Protein AF-0000000084979381 (afdb_homodimer)

Radius of gyration: 28.52 Å; Cα contacts (8 Å, |Δi|>4): 1339; chains: 2; bounding box: 86×74×80 Å

Structure (mmCIF, N/CA/C/O backbone):
data_AF-0000000084979381-model_v1
#
loop_
_entity.id
_entity.type
_entity.pdbx_description
1 polymer 'Ammonium transporter'
#
loop_
_atom_site.group_PDB
_atom_site.id
_atom_site.type_symbol
_atom_site.label_atom_id
_atom_site.label_alt_id
_atom_site.label_comp_id
_atom_site.label_asym_id
_atom_site.label_entity_id
_atom_site.label_seq_id
_atom_site.pdbx_PDB_ins_code
_atom_site.Cartn_x
_atom_site.Cartn_y
_atom_site.Cartn_z
_atom_site.occupancy
_atom_site.B_iso_or_equiv
_atom_site.auth_seq_id
_atom_site.auth_comp_id
_atom_site.auth_asym_id
_atom_site.auth_atom_id
_atom_site.pdbx_PDB_model_num
ATOM 1 N N . MET A 1 1 ? -19.078 -4.852 -9.586 1 94.62 1 MET A N 1
ATOM 2 C CA . MET A 1 1 ? -18.234 -3.711 -9.211 1 94.62 1 MET A CA 1
ATOM 3 C C . MET A 1 1 ? -17 -4.172 -8.445 1 94.62 1 MET A C 1
ATOM 5 O O . MET A 1 1 ? -15.891 -3.723 -8.727 1 94.62 1 MET A O 1
ATOM 9 N N . PHE A 1 2 ? -17.234 -5.176 -7.594 1 97.62 2 PHE A N 1
ATOM 10 C CA . PHE A 1 2 ? -16.156 -5.641 -6.73 1 97.62 2 PHE A CA 1
ATOM 11 C C . PHE A 1 2 ? -15.023 -6.238 -7.551 1 97.62 2 PHE A C 1
ATOM 13 O O . PHE A 1 2 ? -13.859 -5.84 -7.398 1 97.62 2 PHE A O 1
ATOM 20 N N . LEU A 1 3 ? -15.328 -7.059 -8.523 1 98.06 3 LEU A N 1
ATOM 21 C CA . LEU A 1 3 ? -14.305 -7.699 -9.352 1 98.06 3 LEU A CA 1
ATOM 22 C C . LEU A 1 3 ? -13.703 -6.703 -10.336 1 98.06 3 LEU A C 1
ATOM 24 O O . LEU A 1 3 ? -12.523 -6.797 -10.68 1 98.06 3 LEU A O 1
ATOM 28 N N . LEU A 1 4 ? -14.531 -5.773 -10.805 1 97.38 4 LEU A N 1
ATOM 29 C CA . LEU A 1 4 ? -14 -4.734 -11.68 1 97.38 4 LEU A CA 1
ATOM 30 C C . LEU A 1 4 ? -12.891 -3.953 -10.992 1 97.38 4 LEU A C 1
ATOM 32 O O . LEU A 1 4 ? -11.836 -3.705 -11.586 1 97.38 4 LEU A O 1
ATOM 36 N N . ILE A 1 5 ? -13.078 -3.568 -9.711 1 97.81 5 ILE A N 1
ATOM 37 C CA . ILE A 1 5 ? -12.062 -2.873 -8.93 1 97.81 5 ILE A CA 1
ATOM 38 C C . ILE A 1 5 ? -10.82 -3.75 -8.812 1 97.81 5 ILE A C 1
ATOM 40 O O . ILE A 1 5 ? -9.688 -3.262 -8.93 1 97.81 5 ILE A O 1
ATOM 44 N N . GLY A 1 6 ? -11.055 -5.031 -8.617 1 98.38 6 GLY A N 1
ATOM 45 C CA . GLY A 1 6 ? -9.953 -5.969 -8.531 1 98.38 6 GLY A CA 1
ATOM 46 C C . GLY A 1 6 ? -9.117 -6.031 -9.797 1 98.38 6 GLY A C 1
ATOM 47 O O . GLY A 1 6 ? -7.887 -6.023 -9.734 1 98.38 6 GLY A O 1
ATOM 48 N N . ILE A 1 7 ? -9.797 -6.051 -10.922 1 98.5 7 ILE A N 1
ATOM 49 C CA . ILE A 1 7 ? -9.117 -6.105 -12.211 1 98.5 7 ILE A CA 1
ATOM 50 C C . ILE A 1 7 ? -8.219 -4.879 -12.375 1 98.5 7 ILE A C 1
ATOM 52 O O . ILE A 1 7 ? -7.055 -5.004 -12.75 1 98.5 7 ILE A O 1
ATOM 56 N N . PHE A 1 8 ? -8.719 -3.713 -12.031 1 98.12 8 PHE A N 1
ATOM 57 C CA . PHE A 1 8 ? -7.953 -2.48 -12.195 1 98.12 8 PHE A CA 1
ATOM 58 C C . PHE A 1 8 ? -6.77 -2.445 -11.234 1 98.12 8 PHE A C 1
ATOM 60 O O . PHE A 1 8 ? -5.66 -2.078 -11.625 1 98.12 8 PHE A O 1
ATOM 67 N N . MET A 1 9 ? -6.969 -2.816 -9.992 1 98.38 9 MET A N 1
ATOM 68 C CA . MET A 1 9 ? -5.891 -2.803 -9 1 98.38 9 MET A CA 1
ATOM 69 C C . MET A 1 9 ? -4.812 -3.82 -9.359 1 98.38 9 MET A C 1
ATOM 71 O O . MET A 1 9 ? -3.621 -3.543 -9.219 1 98.38 9 MET A O 1
ATOM 75 N N . MET A 1 10 ? -5.191 -4.973 -9.797 1 98.56 10 MET A N 1
ATOM 76 C CA . MET A 1 10 ? -4.223 -6.016 -10.117 1 98.56 10 MET A CA 1
ATOM 77 C C . MET A 1 10 ? -3.447 -5.672 -11.383 1 98.56 10 MET A C 1
ATOM 79 O O . MET A 1 10 ? -2.314 -6.121 -11.57 1 98.56 10 MET A O 1
ATOM 83 N N . TRP A 1 11 ? -4.086 -4.824 -12.25 1 98.25 11 TRP A N 1
ATOM 84 C CA . TRP A 1 11 ? -3.346 -4.336 -13.406 1 98.25 11 TRP A CA 1
ATOM 85 C C . TRP A 1 11 ? -2.111 -3.551 -12.977 1 98.25 11 TRP A C 1
ATOM 87 O O . TRP A 1 11 ? -1.02 -3.756 -13.508 1 98.25 11 TRP A O 1
ATOM 97 N N . LEU A 1 12 ? -2.254 -2.727 -12 1 98.06 12 LEU A N 1
ATOM 98 C CA . LEU A 1 12 ? -1.126 -1.986 -11.445 1 98.06 12 LEU A CA 1
ATOM 99 C C . LEU A 1 12 ? -0.131 -2.93 -10.781 1 98.06 12 LEU A C 1
ATOM 101 O O . LEU A 1 12 ? 1.082 -2.75 -10.906 1 98.06 12 LEU A O 1
ATOM 105 N N . MET A 1 13 ? -0.668 -3.906 -10.117 1 98.44 13 MET A N 1
ATOM 106 C CA . MET A 1 13 ? 0.151 -4.902 -9.438 1 98.44 13 MET A CA 1
ATOM 107 C C . MET A 1 13 ? 1.071 -5.617 -10.422 1 98.44 13 MET A C 1
ATOM 109 O O . MET A 1 13 ? 2.271 -5.75 -10.172 1 98.44 13 MET A O 1
ATOM 113 N N . ILE A 1 14 ? 0.538 -5.996 -11.516 1 98.56 14 ILE A N 1
ATOM 114 C CA . ILE A 1 14 ? 1.279 -6.766 -12.516 1 98.56 14 ILE A CA 1
ATOM 115 C C . ILE A 1 14 ? 2.416 -5.914 -13.078 1 98.56 14 ILE A C 1
ATOM 117 O O . ILE A 1 14 ? 3.572 -6.344 -13.086 1 98.56 14 ILE A O 1
ATOM 121 N N . PHE A 1 15 ? 2.158 -4.727 -13.43 1 98.19 15 PHE A N 1
ATOM 122 C CA . PHE A 1 15 ? 3.186 -3.879 -14.023 1 98.19 15 PHE A CA 1
ATOM 123 C C . PHE A 1 15 ? 4.121 -3.332 -12.945 1 98.19 15 PHE A C 1
ATOM 125 O O . PHE A 1 15 ? 5.25 -2.938 -13.25 1 98.19 15 PHE A O 1
ATOM 132 N N . GLY A 1 16 ? 3.627 -3.316 -11.711 1 98.25 16 GLY A N 1
ATOM 133 C CA . GLY A 1 16 ? 4.512 -2.996 -10.602 1 98.25 16 GLY A CA 1
ATOM 134 C C . GLY A 1 16 ? 5.684 -3.951 -10.477 1 98.25 16 GLY A C 1
ATOM 135 O O . GLY A 1 16 ? 6.773 -3.551 -10.062 1 98.25 16 GLY A O 1
ATOM 136 N N . VAL A 1 17 ? 5.477 -5.203 -10.867 1 98.25 17 VAL A N 1
ATOM 137 C CA . VAL A 1 17 ? 6.555 -6.188 -10.844 1 98.25 17 VAL A CA 1
ATOM 138 C C . VAL A 1 17 ? 7.656 -5.766 -11.812 1 98.25 17 VAL A C 1
ATOM 140 O O . VAL A 1 17 ? 8.844 -5.969 -11.539 1 98.25 17 VAL A O 1
ATOM 143 N N . GLY A 1 18 ? 7.273 -5.168 -12.938 1 98 18 GLY A N 1
ATOM 144 C CA . GLY A 1 18 ? 8.258 -4.637 -13.867 1 98 18 GLY A CA 1
ATOM 145 C C . GLY A 1 18 ? 9.156 -3.584 -13.242 1 98 18 GLY A C 1
ATOM 146 O O . GLY A 1 18 ? 10.375 -3.596 -13.445 1 98 18 GLY A O 1
ATOM 147 N N . CYS A 1 19 ? 8.562 -2.664 -12.43 1 97.31 19 CYS A N 1
ATOM 148 C CA . CYS A 1 19 ? 9.328 -1.641 -11.727 1 97.31 19 CYS A CA 1
ATOM 149 C C . CYS A 1 19 ? 10.32 -2.271 -10.758 1 97.31 19 CYS A C 1
ATOM 151 O O . CYS A 1 19 ? 11.469 -1.83 -10.672 1 97.31 19 CYS A O 1
ATOM 153 N N . LEU A 1 20 ? 9.852 -3.291 -10.109 1 96.31 20 LEU A N 1
ATOM 154 C CA . LEU A 1 20 ? 10.719 -4.016 -9.18 1 96.31 20 LEU A CA 1
ATOM 155 C C . LEU A 1 20 ? 11.898 -4.641 -9.914 1 96.31 20 LEU A C 1
ATOM 157 O O . LEU A 1 20 ? 13.039 -4.52 -9.469 1 96.31 20 LEU A O 1
ATOM 161 N N . TYR A 1 21 ? 11.68 -5.242 -11.062 1 96.5 21 TYR A N 1
ATOM 162 C CA . TYR A 1 21 ? 12.711 -5.969 -11.797 1 96.5 21 TYR A CA 1
ATOM 163 C C . TYR A 1 21 ? 13.766 -5.016 -12.336 1 96.5 21 TYR A C 1
ATOM 165 O O . TYR A 1 21 ? 14.961 -5.207 -12.102 1 96.5 21 TYR A O 1
ATOM 173 N N . TYR A 1 22 ? 13.359 -3.898 -13.023 1 95.12 22 TYR A N 1
ATOM 174 C CA . TYR A 1 22 ? 14.383 -3.041 -13.602 1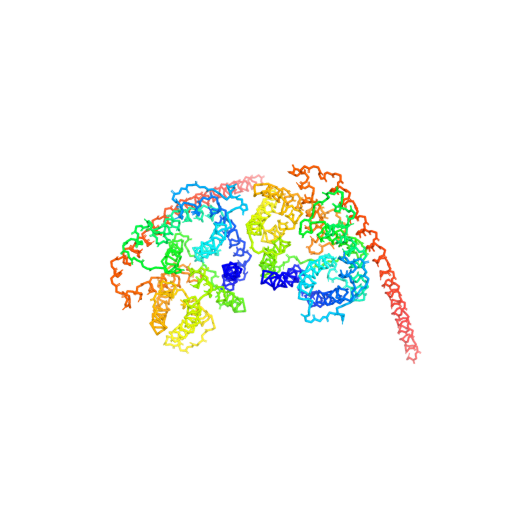 95.12 22 TYR A CA 1
ATOM 175 C C . TYR A 1 22 ? 15.016 -2.15 -12.539 1 95.12 22 TYR A C 1
ATOM 177 O O . TYR A 1 22 ? 16.078 -1.553 -12.773 1 95.12 22 TYR A O 1
ATOM 185 N N . GLY A 1 23 ? 14.406 -2.074 -11.352 1 94.25 23 GLY A N 1
ATOM 186 C CA . GLY A 1 23 ? 15.039 -1.395 -10.234 1 94.25 23 GLY A CA 1
ATOM 187 C C . GLY A 1 23 ? 16.156 -2.201 -9.609 1 94.25 23 GLY A C 1
ATOM 188 O O . GLY A 1 23 ? 17.094 -1.636 -9.031 1 94.25 23 GLY A O 1
ATOM 189 N N . ILE A 1 24 ? 16.078 -3.523 -9.742 1 92.69 24 ILE A N 1
ATOM 190 C CA . ILE A 1 24 ? 17.016 -4.422 -9.07 1 92.69 24 ILE A CA 1
ATOM 191 C C . ILE A 1 24 ? 18.219 -4.676 -9.977 1 92.69 24 ILE A C 1
ATOM 193 O O . ILE A 1 24 ? 19.344 -4.789 -9.5 1 92.69 24 ILE A O 1
ATOM 197 N N . VAL A 1 25 ? 18 -4.723 -11.258 1 91.75 25 VAL A N 1
ATOM 198 C CA . VAL A 1 25 ? 19.047 -5.09 -12.203 1 91.75 25 VAL A CA 1
ATOM 199 C C . VAL A 1 25 ? 19.828 -3.844 -12.633 1 91.75 25 VAL A C 1
ATOM 201 O O . VAL A 1 25 ? 19.375 -2.719 -12.398 1 91.75 25 VAL A O 1
ATOM 204 N N . ASN A 1 26 ? 21 -4.078 -13.266 1 92.88 26 ASN A N 1
ATOM 205 C CA . ASN A 1 26 ? 21.828 -2.98 -13.75 1 92.88 26 ASN A CA 1
ATOM 206 C C . ASN A 1 26 ? 21.047 -2.074 -14.703 1 92.88 26 ASN A C 1
ATOM 208 O O . ASN A 1 26 ? 20.266 -2.555 -15.516 1 92.88 26 ASN A O 1
ATOM 212 N N . LYS A 1 27 ? 21.328 -0.846 -14.578 1 92.94 27 LYS A N 1
ATOM 213 C CA . LYS A 1 27 ? 20.625 0.172 -15.336 1 92.94 27 LYS A CA 1
ATOM 214 C C . LYS A 1 27 ? 20.734 -0.091 -16.844 1 92.94 27 LYS A C 1
ATOM 216 O O . LYS A 1 27 ? 19.797 0.2 -17.594 1 92.94 27 LYS A O 1
ATOM 221 N N . GLU A 1 28 ? 21.812 -0.723 -17.297 1 93.06 28 GLU A N 1
ATOM 222 C CA . GLU A 1 28 ? 22.047 -0.986 -18.719 1 93.06 28 GLU A CA 1
ATOM 223 C C . GLU A 1 28 ? 21.016 -1.968 -19.266 1 93.06 28 GLU A C 1
ATOM 225 O O . GLU A 1 28 ? 20.75 -1.981 -20.469 1 93.06 28 GLU A O 1
ATOM 230 N N . LYS A 1 29 ? 20.375 -2.689 -18.391 1 94.69 29 LYS A N 1
ATOM 231 C CA . LYS A 1 29 ? 19.438 -3.723 -18.828 1 94.69 29 LYS A CA 1
ATOM 232 C C . LYS A 1 29 ? 18 -3.23 -18.734 1 94.69 29 LYS A C 1
ATOM 234 O O . LYS A 1 29 ? 17.062 -3.955 -19.094 1 94.69 29 LYS A O 1
ATOM 239 N N . GLU A 1 30 ? 17.797 -2.053 -18.312 1 95.5 30 GLU A N 1
ATOM 240 C CA . GLU A 1 30 ? 16.469 -1.505 -18.047 1 95.5 30 GLU A CA 1
ATOM 241 C C . GLU A 1 30 ? 15.578 -1.614 -19.281 1 95.5 30 GLU A C 1
ATOM 243 O O . GLU A 1 30 ? 14.445 -2.092 -19.188 1 95.5 30 GLU A O 1
ATOM 248 N N . GLU A 1 31 ? 16.094 -1.198 -20.422 1 96.19 31 GLU A N 1
ATOM 249 C CA . GLU A 1 31 ? 15.312 -1.223 -21.641 1 96.19 31 GLU A CA 1
ATOM 250 C C . GLU A 1 31 ? 14.922 -2.648 -22.016 1 96.19 31 GLU A C 1
ATOM 252 O O . GLU A 1 31 ? 13.766 -2.904 -22.375 1 96.19 31 GLU A O 1
ATOM 257 N N . HIS A 1 32 ? 15.859 -3.525 -21.922 1 95.75 32 HIS A N 1
ATOM 258 C CA . HIS A 1 32 ? 15.602 -4.93 -22.234 1 95.75 32 HIS A CA 1
ATOM 259 C C . HIS A 1 32 ? 14.531 -5.508 -21.312 1 95.75 32 HIS A C 1
ATOM 261 O O . HIS A 1 32 ? 13.617 -6.199 -21.781 1 95.75 32 HIS A O 1
ATOM 267 N N . ILE A 1 33 ? 14.602 -5.277 -20.094 1 96.56 33 ILE A N 1
ATOM 268 C CA . ILE A 1 33 ? 13.68 -5.82 -19.109 1 96.56 33 ILE A CA 1
ATOM 269 C C . ILE A 1 33 ? 12.266 -5.32 -19.391 1 96.56 33 ILE A C 1
ATOM 271 O O . ILE A 1 33 ? 11.312 -6.109 -19.406 1 96.56 33 ILE A O 1
ATOM 275 N N . ILE A 1 34 ? 12.125 -4.012 -19.641 1 97.81 34 ILE A N 1
ATOM 276 C CA . ILE A 1 34 ? 10.812 -3.43 -19.891 1 97.81 34 ILE A CA 1
ATOM 277 C C . ILE A 1 34 ? 10.203 -4.051 -21.141 1 97.81 34 ILE A C 1
ATOM 279 O O . ILE A 1 34 ? 9.016 -4.402 -21.156 1 97.81 34 ILE A O 1
ATOM 283 N N . LYS A 1 35 ? 11 -4.234 -22.141 1 97.75 35 LYS A N 1
ATOM 284 C CA . LYS A 1 35 ? 10.555 -4.805 -23.406 1 97.75 35 LYS A CA 1
ATOM 285 C C . LYS A 1 35 ? 10.094 -6.25 -23.234 1 97.75 35 LYS A C 1
ATOM 287 O O . LYS A 1 35 ? 8.969 -6.598 -23.594 1 97.75 35 LYS A O 1
ATOM 292 N N . ILE A 1 36 ? 10.922 -7.07 -22.672 1 97.56 36 ILE A N 1
ATOM 293 C CA . ILE A 1 36 ? 10.648 -8.492 -22.5 1 97.56 36 ILE A CA 1
ATOM 294 C C . ILE A 1 36 ? 9.469 -8.688 -21.547 1 97.56 36 ILE A C 1
ATOM 296 O O . ILE A 1 36 ? 8.602 -9.531 -21.797 1 97.56 36 ILE A O 1
ATOM 300 N N . PHE A 1 37 ? 9.438 -7.93 -20.469 1 98.19 37 PHE A N 1
ATOM 301 C CA . PHE A 1 37 ? 8.352 -7.973 -19.5 1 98.19 37 PHE A CA 1
ATOM 302 C C . PHE A 1 37 ? 7.016 -7.695 -20.188 1 98.19 37 PHE A C 1
ATOM 304 O O . PHE A 1 37 ? 6.066 -8.469 -20.031 1 98.19 37 PHE A O 1
ATOM 311 N N . THR A 1 38 ? 6.953 -6.656 -20.969 1 98.31 38 THR A N 1
ATOM 312 C CA . THR A 1 38 ? 5.715 -6.207 -21.594 1 98.31 38 THR A CA 1
ATOM 313 C C . THR A 1 38 ? 5.273 -7.184 -22.688 1 98.31 38 THR A C 1
ATOM 315 O O . THR A 1 38 ? 4.09 -7.508 -22.797 1 98.31 38 THR A O 1
ATOM 318 N N . LEU A 1 39 ? 6.195 -7.664 -23.391 1 97.69 39 LEU A N 1
ATOM 319 C CA . LEU A 1 39 ? 5.875 -8.625 -24.438 1 97.69 39 LEU A CA 1
ATOM 320 C C . LEU A 1 39 ? 5.371 -9.938 -23.844 1 97.69 39 LEU A C 1
ATOM 322 O O . LEU A 1 39 ? 4.48 -10.578 -24.406 1 97.69 39 LEU A O 1
ATOM 326 N N . SER A 1 40 ? 5.957 -10.328 -22.766 1 98.5 40 SER A N 1
ATOM 327 C CA . SER A 1 40 ? 5.488 -11.539 -22.094 1 98.5 40 SER A CA 1
ATOM 328 C C . SER A 1 40 ? 4.031 -11.398 -21.656 1 98.5 40 SER A C 1
ATOM 330 O O . SER A 1 40 ? 3.262 -12.352 -21.75 1 98.5 40 SER A O 1
ATOM 332 N N . ILE A 1 41 ? 3.656 -10.227 -21.188 1 98.62 41 ILE A N 1
ATOM 333 C CA . ILE A 1 41 ? 2.287 -9.953 -20.766 1 98.62 41 ILE A CA 1
ATOM 334 C C . ILE A 1 41 ? 1.347 -10.055 -21.969 1 98.62 41 ILE A C 1
ATOM 336 O O . ILE A 1 41 ? 0.28 -10.672 -21.875 1 98.62 41 ILE A O 1
ATOM 340 N N . LEU A 1 42 ? 1.756 -9.484 -23.094 1 98.5 42 LEU A N 1
ATOM 341 C CA . LEU A 1 42 ? 0.923 -9.516 -24.281 1 98.5 42 LEU A CA 1
ATOM 342 C C . LEU A 1 42 ? 0.735 -10.945 -24.781 1 98.5 42 LEU A C 1
ATOM 344 O O . LEU A 1 42 ? -0.384 -11.359 -25.094 1 98.5 42 LEU A O 1
ATOM 348 N N . ILE A 1 43 ? 1.778 -11.703 -24.797 1 98.56 43 ILE A N 1
ATOM 349 C CA . ILE A 1 43 ? 1.746 -13.078 -25.297 1 98.56 43 ILE A CA 1
ATOM 350 C C . ILE A 1 43 ? 0.9 -13.945 -24.359 1 98.56 43 ILE A C 1
ATOM 352 O O . ILE A 1 43 ? 0.07 -14.734 -24.812 1 98.56 43 ILE A O 1
ATOM 356 N N . ALA A 1 44 ? 1.137 -13.812 -23.109 1 98.81 44 ALA A N 1
ATOM 357 C CA . ALA A 1 44 ? 0.363 -14.578 -22.141 1 98.81 44 ALA A CA 1
ATOM 358 C C . ALA A 1 44 ? -1.123 -14.242 -22.234 1 98.81 44 ALA A C 1
ATOM 360 O O . ALA A 1 44 ? -1.975 -15.117 -22.078 1 98.81 44 ALA A O 1
ATOM 361 N N . THR A 1 45 ? -1.431 -12.961 -22.422 1 98.81 45 THR A N 1
ATOM 362 C CA . THR A 1 45 ? -2.814 -12.523 -22.547 1 98.81 45 THR A CA 1
ATOM 363 C C . THR A 1 45 ? -3.486 -13.188 -23.75 1 98.81 45 THR A C 1
ATOM 365 O O . THR A 1 45 ? -4.617 -13.664 -23.641 1 98.81 45 THR A O 1
ATOM 368 N N . LEU A 1 46 ? -2.801 -13.219 -24.844 1 98.62 46 LEU A N 1
ATOM 369 C CA . LEU A 1 46 ? -3.334 -13.867 -26.031 1 98.62 46 LEU A CA 1
ATOM 370 C C . LEU A 1 46 ? -3.566 -15.352 -25.797 1 98.62 46 LEU A C 1
ATOM 372 O O . LEU A 1 46 ? -4.613 -15.891 -26.156 1 98.62 46 LEU A O 1
ATOM 376 N N . THR A 1 47 ? -2.596 -15.969 -25.188 1 98.69 47 THR A N 1
ATOM 377 C CA . THR A 1 47 ? -2.709 -17.391 -24.891 1 98.69 47 THR A CA 1
ATOM 378 C C . THR A 1 47 ? -3.93 -17.672 -24.016 1 98.69 47 THR A C 1
ATOM 380 O O . THR A 1 47 ? -4.664 -18.625 -24.25 1 98.69 47 THR A O 1
ATOM 383 N N . TRP A 1 48 ? -4.145 -16.812 -23.047 1 98.75 48 TRP A N 1
ATOM 384 C CA . TRP A 1 48 ? -5.246 -16.953 -22.094 1 98.75 48 TRP A CA 1
ATOM 385 C C . TRP A 1 48 ? -6.59 -16.75 -22.781 1 98.75 48 TRP A C 1
ATOM 387 O O . TRP A 1 48 ? -7.5 -17.578 -22.625 1 98.75 48 TRP A O 1
ATOM 397 N N . LEU A 1 49 ? -6.723 -15.758 -23.641 1 98.62 49 LEU A N 1
ATOM 398 C CA . LEU A 1 49 ? -7.984 -15.352 -24.234 1 98.62 49 LE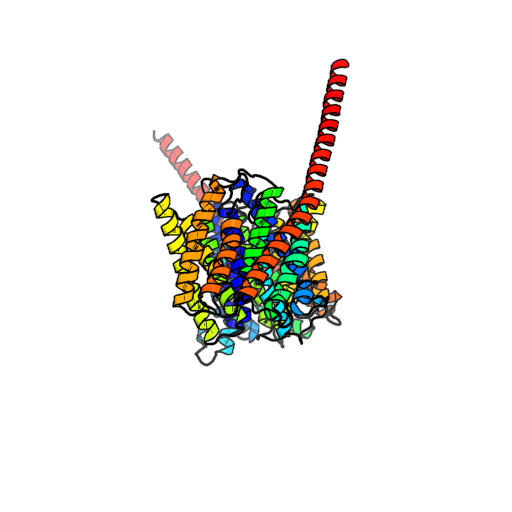U A CA 1
ATOM 399 C C . LEU A 1 49 ? -8.383 -16.297 -25.359 1 98.62 49 LEU A C 1
ATOM 401 O O . LEU A 1 49 ? -9.57 -16.484 -25.625 1 98.62 49 LEU A O 1
ATOM 405 N N . PHE A 1 50 ? -7.395 -16.953 -25.969 1 98.38 50 PHE A N 1
ATOM 406 C CA . PHE A 1 50 ? -7.711 -17.734 -27.156 1 98.38 50 PHE A CA 1
ATOM 407 C C . PHE A 1 50 ? -7.621 -19.219 -26.859 1 98.38 50 PHE A C 1
ATOM 409 O O . PHE A 1 50 ? -7.449 -20.031 -27.766 1 98.38 50 PHE A O 1
ATOM 416 N N . GLY A 1 51 ? -7.793 -19.656 -25.641 1 98.25 51 GLY A N 1
ATOM 417 C CA . GLY A 1 51 ? -7.852 -21.094 -25.406 1 98.25 51 GLY A CA 1
ATOM 418 C C . GLY A 1 51 ? -7.688 -21.469 -23.953 1 98.25 51 GLY A C 1
ATOM 419 O O . GLY A 1 51 ? -8.531 -22.172 -23.391 1 98.25 51 GLY A O 1
ATOM 420 N N . ALA A 1 52 ? -6.695 -20.969 -23.266 1 98.56 52 ALA A N 1
ATOM 421 C CA . ALA A 1 52 ? -6.254 -21.469 -21.969 1 98.56 52 ALA A CA 1
ATOM 422 C C . ALA A 1 52 ? -7.352 -21.312 -20.922 1 98.56 52 ALA A C 1
ATOM 424 O O . ALA A 1 52 ? -7.594 -22.219 -20.125 1 98.56 52 ALA A O 1
ATOM 425 N N . TYR A 1 53 ? -8.008 -20.172 -20.922 1 98.56 53 TYR A N 1
ATOM 426 C CA . TYR A 1 53 ? -9.062 -19.969 -19.938 1 98.56 53 TYR A CA 1
ATOM 427 C C . TYR A 1 53 ? -10.133 -21.047 -20.047 1 98.56 53 TYR A C 1
ATOM 429 O O . TYR A 1 53 ? -10.555 -21.609 -19.031 1 98.56 53 TYR A O 1
ATOM 437 N N . PHE A 1 54 ? -10.586 -21.266 -21.234 1 98.25 54 PHE A N 1
ATOM 438 C CA . PHE A 1 54 ? -11.711 -22.172 -21.469 1 98.25 54 PHE A CA 1
ATOM 439 C C . PHE A 1 54 ? -11.32 -23.609 -21.141 1 98.25 54 PHE A C 1
ATOM 441 O O . PHE A 1 54 ? -12.117 -24.359 -20.578 1 98.25 54 PHE A O 1
ATOM 448 N N . ILE A 1 55 ? -10.141 -23.922 -21.438 1 98.06 55 ILE A N 1
ATOM 449 C CA . ILE A 1 55 ? -9.656 -25.25 -21.094 1 98.06 55 ILE A CA 1
ATOM 450 C C . ILE A 1 55 ? -9.555 -25.375 -19.578 1 98.06 55 ILE A C 1
ATOM 452 O O . ILE A 1 55 ? -9.945 -26.391 -19 1 98.06 55 ILE A O 1
ATOM 456 N N . ALA A 1 56 ? -9.086 -24.391 -18.906 1 98.12 56 ALA A N 1
ATOM 457 C CA . ALA A 1 56 ? -8.852 -24.406 -17.469 1 98.12 56 ALA A CA 1
ATOM 458 C C . ALA A 1 56 ? -10.164 -24.5 -16.703 1 98.12 56 ALA A C 1
ATOM 460 O O . ALA A 1 56 ? -10.289 -25.297 -15.773 1 98.12 56 ALA A O 1
ATOM 461 N N . PHE A 1 57 ? -11.156 -23.734 -17.094 1 97.62 57 PHE A N 1
ATOM 462 C CA . PHE A 1 57 ? -12.336 -23.594 -16.234 1 97.62 57 PHE A CA 1
ATOM 463 C C . PHE A 1 57 ? -13.516 -24.359 -16.812 1 97.62 57 PHE A C 1
ATOM 465 O O . PHE A 1 57 ? -14.445 -24.719 -16.094 1 97.62 57 PHE A O 1
ATOM 472 N N . GLU A 1 58 ? -13.469 -24.672 -18.172 1 96.38 58 GLU A N 1
ATOM 473 C CA . GLU A 1 58 ? -14.625 -25.312 -18.797 1 96.38 58 GLU A CA 1
ATOM 474 C C . GLU A 1 58 ? -14.273 -26.688 -19.328 1 96.38 58 GLU A C 1
ATOM 476 O O . GLU A 1 58 ? -15.156 -27.453 -19.75 1 96.38 58 GLU A O 1
ATOM 481 N N . GLY A 1 59 ? -13 -27.016 -19.422 1 95.25 59 GLY A N 1
ATOM 482 C CA . GLY A 1 59 ? -12.562 -28.344 -19.859 1 95.25 59 GLY A CA 1
ATOM 483 C C . GLY A 1 59 ? -12.695 -28.562 -21.344 1 95.25 59 GLY A C 1
ATOM 484 O O . GLY A 1 59 ? -12.641 -29.703 -21.828 1 95.25 59 GLY A O 1
ATOM 485 N N . LYS A 1 60 ? -12.953 -27.516 -22.047 1 95.44 60 LYS A N 1
ATOM 486 C CA . LYS A 1 60 ? -13.078 -27.578 -23.5 1 95.44 60 LYS A CA 1
ATOM 487 C C . LYS A 1 60 ? -12.398 -26.375 -24.172 1 95.44 60 LYS A C 1
ATOM 489 O O . LYS A 1 60 ? -12.242 -25.328 -23.547 1 95.44 60 LYS A O 1
ATOM 494 N N . PHE A 1 61 ? -12.055 -26.688 -25.391 1 96.38 61 PHE A N 1
ATOM 495 C CA . PHE A 1 61 ? -11.398 -25.609 -26.125 1 96.38 61 PHE A CA 1
ATOM 496 C C . PHE A 1 61 ? -12.43 -24.594 -26.625 1 96.38 61 PHE A C 1
ATOM 498 O O . PHE A 1 61 ? -13.492 -24.984 -27.109 1 96.38 61 PHE A O 1
ATOM 505 N N . ASP A 1 62 ? -12.203 -23.344 -26.453 1 96.88 62 ASP A N 1
ATOM 506 C CA . ASP A 1 62 ? -12.969 -22.188 -26.938 1 96.88 62 ASP A CA 1
ATOM 507 C C . ASP A 1 62 ? -12.117 -20.922 -26.953 1 96.88 62 ASP A C 1
ATOM 509 O O . ASP A 1 62 ? -10.945 -20.953 -26.562 1 96.88 62 ASP A O 1
ATOM 513 N N . THR A 1 63 ? -12.648 -19.844 -27.578 1 97.31 63 THR A N 1
ATOM 514 C CA . THR A 1 63 ? -11.953 -18.562 -27.609 1 97.31 63 THR A CA 1
ATOM 515 C C . THR A 1 63 ? -12.906 -17.422 -27.25 1 97.31 63 THR A C 1
ATOM 517 O O . THR A 1 63 ? -14.125 -17.625 -27.172 1 97.31 63 THR A O 1
ATOM 520 N N . ILE A 1 64 ? -12.414 -16.219 -27.047 1 97.06 64 ILE A N 1
ATOM 521 C CA . ILE A 1 64 ? -13.219 -15.055 -26.672 1 97.06 64 ILE A CA 1
ATOM 522 C C . ILE A 1 64 ? -14.078 -14.617 -27.859 1 97.06 64 ILE A C 1
ATOM 524 O O . ILE A 1 64 ? -15.031 -13.852 -27.688 1 97.06 64 ILE A O 1
ATOM 528 N N . LEU A 1 65 ? -13.734 -15.047 -29.016 1 96.75 65 LEU A N 1
ATOM 529 C CA . LEU A 1 65 ? -14.469 -14.656 -30.219 1 96.75 65 LEU A CA 1
ATOM 530 C C . LEU A 1 65 ? -15.906 -15.164 -30.156 1 96.75 65 LEU A C 1
ATOM 532 O O . LEU A 1 65 ? -16.781 -14.672 -30.891 1 96.75 65 LEU A O 1
ATOM 536 N N . SER A 1 66 ? -16.172 -16.125 -29.344 1 96.5 66 SER A N 1
ATOM 537 C CA . SER A 1 66 ? -17.5 -16.688 -29.203 1 96.5 66 SER A CA 1
ATOM 538 C C . SER A 1 66 ? -18.359 -15.859 -28.234 1 96.5 66 SER A C 1
ATOM 540 O O . SER A 1 66 ? -19.547 -16.109 -28.094 1 96.5 66 SER A O 1
ATOM 542 N N . LEU A 1 67 ? -17.859 -14.914 -27.531 1 97.31 67 LEU A N 1
ATOM 543 C CA . LEU A 1 67 ? -18.531 -14.164 -26.484 1 97.31 67 LEU A CA 1
ATOM 544 C C . LEU A 1 67 ? -19.266 -12.953 -27.062 1 97.31 67 LEU A C 1
ATOM 546 O O . LEU A 1 67 ? -18.875 -12.43 -28.109 1 97.31 67 LEU A O 1
ATOM 550 N N . ASN A 1 68 ? -20.328 -12.555 -26.438 1 96.5 68 ASN A N 1
ATOM 551 C CA . ASN A 1 68 ? -21.078 -11.352 -26.75 1 96.5 68 ASN A CA 1
ATOM 552 C C . ASN A 1 68 ? -21.594 -10.664 -25.484 1 96.5 68 ASN A C 1
ATOM 554 O O . ASN A 1 68 ? -21.094 -10.93 -24.391 1 96.5 68 ASN A O 1
ATOM 558 N N . ASP A 1 69 ? -22.469 -9.648 -25.594 1 95.31 69 ASP A N 1
ATOM 559 C CA . ASP A 1 69 ? -22.875 -8.812 -24.469 1 95.31 69 ASP A CA 1
ATOM 560 C C . ASP A 1 69 ? -23.734 -9.594 -23.484 1 95.31 69 ASP A C 1
ATOM 562 O O . ASP A 1 69 ? -23.953 -9.141 -22.359 1 95.31 69 ASP A O 1
ATOM 566 N N . ASN A 1 70 ? -24.125 -10.867 -23.797 1 95 70 ASN A N 1
ATOM 567 C CA . ASN A 1 70 ? -24.938 -11.695 -22.906 1 95 70 ASN A CA 1
ATOM 568 C C . ASN A 1 70 ? -24.062 -12.508 -21.953 1 95 70 ASN A C 1
ATOM 570 O O . ASN A 1 70 ? -24.562 -13.172 -21.047 1 95 70 ASN A O 1
ATOM 574 N N . ASN A 1 71 ? -22.75 -12.406 -22.109 1 97 71 ASN A N 1
ATOM 575 C CA . ASN A 1 71 ? -21.812 -13.195 -21.328 1 97 71 ASN A CA 1
ATOM 576 C C . ASN A 1 71 ? -21.125 -12.352 -20.266 1 97 71 ASN A C 1
ATOM 578 O O . ASN A 1 71 ? -19.906 -12.445 -20.078 1 97 71 ASN A O 1
ATOM 582 N N . PHE A 1 72 ? -21.828 -11.492 -19.516 1 96.38 72 PHE A N 1
ATOM 583 C CA . PHE A 1 72 ? -21.266 -10.539 -18.562 1 96.38 72 PHE A CA 1
ATOM 584 C C . PHE A 1 72 ? -20.422 -11.258 -17.531 1 96.38 72 PHE A C 1
ATOM 586 O O . PHE A 1 72 ? -19.234 -10.945 -17.375 1 96.38 72 PHE A O 1
ATOM 593 N N . ASP A 1 73 ? -21 -12.281 -16.875 1 96.88 73 ASP A N 1
ATOM 594 C CA . ASP A 1 73 ? -20.312 -12.961 -15.773 1 96.88 73 ASP A CA 1
ATOM 595 C C . ASP A 1 73 ? -19.047 -13.664 -16.281 1 96.88 73 ASP A C 1
ATOM 597 O O . ASP A 1 73 ? -18 -13.609 -15.625 1 96.88 73 ASP A O 1
ATOM 601 N N . LYS A 1 74 ? -19.188 -14.305 -17.375 1 96.88 74 LYS A N 1
ATOM 602 C CA . LYS A 1 74 ? -18.047 -15.023 -17.938 1 96.88 74 LYS A CA 1
ATOM 603 C C . LYS A 1 74 ? -16.938 -14.062 -18.328 1 96.88 74 LYS A C 1
ATOM 605 O O . LYS A 1 74 ? -15.758 -14.328 -18.078 1 96.88 74 LYS A O 1
ATOM 610 N N . ILE A 1 75 ? -17.281 -12.922 -18.969 1 98.31 75 ILE A N 1
ATOM 611 C CA . ILE A 1 75 ? -16.297 -11.938 -19.422 1 98.31 75 ILE A CA 1
ATOM 612 C C . ILE A 1 75 ? -15.555 -11.367 -18.219 1 98.31 75 ILE A C 1
ATOM 614 O O . ILE A 1 75 ? -14.328 -11.266 -18.234 1 98.31 75 ILE A O 1
ATOM 618 N N . ILE A 1 76 ? -16.281 -11.008 -17.125 1 98.31 76 ILE A N 1
ATOM 619 C CA . ILE A 1 76 ? -15.656 -10.469 -15.922 1 98.31 76 ILE A CA 1
ATOM 620 C C . ILE A 1 76 ? -14.719 -11.508 -15.312 1 98.31 76 ILE A C 1
ATOM 622 O O . ILE A 1 76 ? -13.609 -11.188 -14.898 1 98.31 76 ILE A O 1
ATOM 626 N N . ASN A 1 77 ? -15.148 -12.75 -15.336 1 97.88 77 ASN A N 1
ATOM 627 C CA . ASN A 1 77 ? -14.32 -13.812 -14.766 1 97.88 77 ASN A CA 1
ATOM 628 C C . ASN A 1 77 ? -13.07 -14.047 -15.602 1 97.88 77 ASN A C 1
ATOM 630 O O . ASN A 1 77 ? -11.992 -14.297 -15.055 1 97.88 77 ASN A O 1
ATOM 634 N N . ILE A 1 78 ? -13.195 -14 -16.906 1 98.56 78 ILE A N 1
ATOM 635 C CA . ILE A 1 78 ? -12.062 -14.172 -17.797 1 98.56 78 ILE A CA 1
ATOM 636 C C . ILE A 1 78 ? -11 -13.117 -17.5 1 98.56 78 ILE A C 1
ATOM 638 O O . ILE A 1 78 ? -9.812 -13.43 -17.359 1 98.56 78 ILE A O 1
ATOM 642 N N . LEU A 1 79 ? -11.43 -11.852 -17.375 1 98.75 79 LEU A N 1
ATOM 643 C CA . LEU A 1 79 ? -10.516 -10.734 -17.141 1 98.75 79 LEU A CA 1
ATOM 644 C C . LEU A 1 79 ? -9.914 -10.812 -15.742 1 98.75 79 LEU A C 1
ATOM 646 O O . LEU A 1 79 ? -8.727 -10.539 -15.562 1 98.75 79 LEU A O 1
ATOM 650 N N . PHE A 1 80 ? -10.766 -11.18 -14.812 1 98.62 80 PHE A N 1
ATOM 651 C CA . PHE A 1 80 ? -10.305 -11.297 -13.438 1 98.62 80 PHE A CA 1
ATOM 652 C C . PHE A 1 80 ? -9.25 -12.398 -13.305 1 98.62 80 PHE A C 1
ATOM 654 O O . PHE A 1 80 ? -8.188 -12.18 -12.734 1 98.62 80 PHE A O 1
ATOM 661 N N . GLN A 1 81 ? -9.484 -13.539 -13.828 1 98.75 81 GLN A N 1
ATOM 662 C CA . GLN A 1 81 ? -8.594 -14.688 -13.742 1 98.75 81 GLN A CA 1
ATOM 663 C C . GLN A 1 81 ? -7.34 -14.477 -14.594 1 98.75 81 GLN A C 1
ATOM 665 O O . GLN A 1 81 ? -6.281 -15.031 -14.297 1 98.75 81 GLN A O 1
ATOM 670 N N . LEU A 1 82 ? -7.457 -13.664 -15.609 1 98.81 82 LEU A N 1
ATOM 671 C CA . LEU A 1 82 ? -6.297 -13.289 -16.406 1 98.81 82 LEU A CA 1
ATOM 672 C C . LEU A 1 82 ? -5.219 -12.648 -15.539 1 98.81 82 LEU A C 1
ATOM 674 O O . LEU A 1 82 ? -4.027 -12.875 -15.758 1 98.81 82 LEU A O 1
ATOM 678 N N . CYS A 1 83 ? -5.645 -11.852 -14.617 1 98.81 83 CYS A N 1
ATOM 679 C CA . CYS A 1 83 ? -4.695 -11.164 -13.75 1 98.81 83 CYS A CA 1
ATOM 680 C C . CYS A 1 83 ? -3.828 -12.164 -12.992 1 98.81 83 CYS A C 1
ATOM 682 O O . CYS A 1 83 ? -2.629 -11.945 -12.82 1 98.81 83 CYS A O 1
ATOM 684 N N . PHE A 1 84 ? -4.395 -13.289 -12.57 1 98.81 84 PHE A N 1
ATOM 685 C CA . PHE A 1 84 ? -3.625 -14.32 -11.883 1 98.81 84 PHE A CA 1
ATOM 686 C C . PHE A 1 84 ? -2.633 -14.984 -12.828 1 98.81 84 PHE A C 1
ATOM 688 O O . PHE A 1 84 ? -1.477 -15.203 -12.469 1 98.81 84 PHE A O 1
ATOM 695 N N . CYS A 1 85 ? -3.123 -15.234 -13.961 1 98.81 85 CYS A N 1
ATOM 696 C CA . CYS A 1 85 ? -2.273 -15.852 -14.977 1 98.81 85 CYS A CA 1
ATOM 697 C C . CYS A 1 85 ? -1.074 -14.961 -15.289 1 98.81 85 CYS A C 1
ATOM 699 O O . CYS A 1 85 ? 0.062 -15.438 -15.336 1 98.81 85 CYS A O 1
ATOM 701 N N . LEU A 1 86 ? -1.344 -13.695 -15.539 1 98.88 86 LEU A N 1
ATOM 702 C CA . LEU A 1 86 ? -0.281 -12.758 -15.898 1 98.88 86 LEU A CA 1
ATOM 703 C C . LEU A 1 86 ? 0.725 -12.617 -14.758 1 98.88 86 LEU A C 1
ATOM 705 O O . LEU A 1 86 ? 1.929 -12.5 -15 1 98.88 86 LEU A O 1
ATOM 709 N N . TYR A 1 87 ? 0.238 -12.594 -13.57 1 98.62 87 TYR A N 1
ATOM 710 C CA . TYR A 1 87 ? 1.158 -12.492 -12.445 1 98.62 87 TYR A CA 1
ATOM 711 C C . TYR A 1 87 ? 2.059 -13.719 -12.367 1 98.62 87 TYR A C 1
ATOM 713 O O . TYR A 1 87 ? 3.25 -13.602 -12.07 1 98.62 87 TYR A O 1
ATOM 721 N N . ALA A 1 88 ? 1.53 -14.867 -12.617 1 98.75 88 ALA A N 1
ATOM 722 C CA . ALA A 1 88 ? 2.332 -16.094 -12.656 1 98.75 88 ALA A CA 1
ATOM 723 C C . ALA A 1 88 ? 3.406 -16.016 -13.734 1 98.75 88 ALA A C 1
ATOM 725 O O . ALA A 1 88 ? 4.562 -16.375 -13.5 1 98.75 88 ALA A O 1
ATOM 726 N N . VAL A 1 89 ? 3.055 -15.516 -14.82 1 98.69 89 VAL A N 1
ATOM 727 C CA . VAL A 1 89 ? 3.951 -15.469 -15.977 1 98.69 89 VAL A CA 1
ATOM 728 C C . VAL A 1 89 ? 5.113 -14.523 -15.695 1 98.69 89 VAL A C 1
ATOM 730 O O . VAL A 1 89 ? 6.258 -14.812 -16.047 1 98.69 89 VAL A O 1
ATOM 733 N N . VAL A 1 90 ? 4.801 -13.383 -15.102 1 97.62 90 VAL A N 1
ATOM 734 C CA . VAL A 1 90 ? 5.879 -12.43 -14.875 1 97.62 90 VAL A CA 1
ATOM 735 C C . VAL A 1 90 ? 6.824 -12.961 -13.797 1 97.62 90 VAL A C 1
ATOM 737 O O . VAL A 1 90 ? 8.016 -12.625 -13.789 1 97.62 90 VAL A O 1
ATOM 740 N N . MET A 1 91 ? 6.375 -13.844 -12.961 1 97.62 91 MET A N 1
ATOM 741 C CA . MET A 1 91 ? 7.262 -14.508 -12.008 1 97.62 91 MET A CA 1
ATOM 742 C C . MET A 1 91 ? 8.055 -15.617 -12.688 1 97.62 91 MET A C 1
ATOM 744 O O . MET A 1 91 ? 9.219 -15.844 -12.359 1 97.62 91 MET A O 1
ATOM 748 N N . LEU A 1 92 ? 7.43 -16.25 -13.586 1 98.19 92 LEU A N 1
ATOM 749 C CA . LEU A 1 92 ? 8.062 -17.312 -14.359 1 98.19 92 LEU A CA 1
ATOM 750 C C . LEU A 1 92 ? 9.367 -16.828 -14.984 1 98.19 92 LEU A C 1
ATOM 752 O O . LEU A 1 92 ? 10.398 -17.484 -14.867 1 98.19 92 LEU A O 1
ATOM 756 N N . ILE A 1 93 ? 9.359 -15.664 -15.555 1 97.25 93 ILE A N 1
ATOM 757 C CA . ILE A 1 93 ? 10.516 -15.195 -16.312 1 97.25 93 ILE A CA 1
ATOM 758 C C . ILE A 1 93 ? 11.414 -14.352 -15.414 1 97.25 93 ILE A C 1
ATOM 760 O O . ILE A 1 93 ? 12.438 -13.828 -15.867 1 97.25 93 ILE A O 1
ATOM 764 N N . GLY A 1 94 ? 11.094 -14.188 -14.156 1 96.25 94 GLY A N 1
ATOM 765 C CA . GLY A 1 94 ? 11.766 -13.266 -13.258 1 96.25 94 GLY A CA 1
ATOM 766 C C . GLY A 1 94 ? 13.242 -13.562 -13.086 1 96.25 94 GLY A C 1
ATOM 767 O O . GLY A 1 94 ? 14.078 -12.664 -13.219 1 96.25 94 GLY A O 1
ATOM 768 N N . SER A 1 95 ? 13.594 -14.781 -12.906 1 93.75 95 SER A N 1
ATOM 769 C CA . SER A 1 95 ? 14.977 -15.148 -12.617 1 93.75 95 SER A CA 1
ATOM 770 C C . SER A 1 95 ? 15.867 -14.945 -13.836 1 93.75 95 SER A C 1
ATOM 772 O O . SER A 1 95 ? 17.094 -14.805 -13.703 1 93.75 95 SER A O 1
ATOM 774 N N . VAL A 1 96 ? 15.281 -14.891 -15.016 1 94.5 96 VAL A N 1
ATOM 775 C CA . VAL A 1 96 ? 16.094 -14.828 -16.219 1 94.5 96 VAL A CA 1
ATOM 776 C C . VAL A 1 96 ? 15.703 -13.617 -17.062 1 94.5 96 VAL A C 1
ATOM 778 O O . VAL A 1 96 ? 16 -13.547 -18.25 1 94.5 96 VAL A O 1
ATOM 781 N N . ILE A 1 97 ? 15.031 -12.68 -16.484 1 95.69 97 ILE A N 1
ATOM 782 C CA . ILE A 1 97 ? 14.43 -11.562 -17.203 1 95.69 97 ILE A CA 1
ATOM 783 C C . ILE A 1 97 ? 15.531 -10.719 -17.844 1 95.69 97 ILE A C 1
ATOM 785 O O . ILE A 1 97 ? 15.297 -10.047 -18.859 1 95.69 97 ILE A O 1
ATOM 789 N N . ASP A 1 98 ? 16.719 -10.758 -17.344 1 94.06 98 ASP A N 1
ATOM 790 C CA . ASP A 1 98 ? 17.828 -9.945 -17.828 1 94.06 98 ASP A CA 1
ATOM 791 C C . ASP A 1 98 ? 18.469 -10.562 -19.062 1 94.06 98 ASP A C 1
ATOM 793 O O . ASP A 1 98 ? 19.203 -9.891 -19.797 1 94.06 98 ASP A O 1
ATOM 797 N N . ARG A 1 99 ? 18.219 -11.812 -19.344 1 92.38 99 ARG A N 1
ATOM 798 C CA . ARG A 1 99 ? 19 -12.445 -20.406 1 92.38 99 ARG A CA 1
ATOM 799 C C . ARG A 1 99 ? 18.094 -13.258 -21.344 1 92.38 99 ARG A C 1
ATOM 801 O O . ARG A 1 99 ? 18.5 -13.641 -22.438 1 92.38 99 ARG A O 1
ATOM 808 N N . ILE A 1 100 ? 16.891 -13.57 -20.969 1 94.44 100 ILE A N 1
ATOM 809 C CA . ILE A 1 100 ? 15.992 -14.336 -21.812 1 94.44 100 ILE A CA 1
ATOM 810 C C . ILE A 1 100 ? 15.688 -13.539 -23.078 1 94.44 100 ILE A C 1
ATOM 812 O O . ILE A 1 100 ? 15.531 -12.32 -23.031 1 94.44 100 ILE A O 1
ATOM 816 N N . THR A 1 101 ? 15.586 -14.227 -24.219 1 94 101 THR A N 1
ATOM 817 C CA . THR A 1 101 ? 15.375 -13.57 -25.5 1 94 101 THR A CA 1
ATOM 818 C C . THR A 1 101 ? 13.906 -13.617 -25.906 1 94 101 THR A C 1
ATOM 820 O O . THR A 1 101 ? 13.133 -14.406 -25.359 1 94 101 THR A O 1
ATOM 823 N N . LEU A 1 102 ? 13.562 -12.812 -26.828 1 94.75 102 LEU A N 1
ATOM 824 C CA . LEU A 1 102 ? 12.195 -12.789 -27.328 1 94.75 102 LEU A CA 1
ATOM 825 C C . LEU A 1 102 ? 11.812 -14.141 -27.938 1 94.75 102 LEU A C 1
ATOM 827 O O . LEU A 1 102 ? 10.688 -14.609 -27.734 1 94.75 102 LEU A O 1
ATOM 831 N N . LYS A 1 103 ? 12.703 -14.703 -28.656 1 94.19 103 LYS A N 1
ATOM 832 C CA . LYS A 1 103 ? 12.445 -16 -29.266 1 94.19 103 LYS A CA 1
ATOM 833 C C . LYS A 1 103 ? 12.125 -17.047 -28.219 1 94.19 103 LYS A C 1
ATOM 835 O O . LYS A 1 103 ? 11.25 -17.906 -28.422 1 94.19 103 LYS A O 1
ATOM 840 N N . GLN A 1 104 ? 12.82 -16.984 -27.188 1 95.5 104 GLN A N 1
ATOM 841 C CA . GLN A 1 104 ? 12.586 -17.938 -26.094 1 95.5 104 GLN A CA 1
ATOM 842 C C . GLN A 1 104 ? 11.242 -17.672 -25.422 1 95.5 104 GLN A C 1
ATOM 844 O O . GLN A 1 104 ? 10.492 -18.594 -25.125 1 95.5 104 GLN A O 1
ATOM 849 N N . VAL A 1 105 ? 10.898 -16.422 -25.203 1 96.25 105 VAL A N 1
ATOM 850 C CA . VAL A 1 105 ? 9.672 -16.016 -24.531 1 96.25 105 VAL A CA 1
ATOM 851 C C . VAL A 1 105 ? 8.453 -16.453 -25.344 1 96.25 105 VAL A C 1
ATOM 853 O O . VAL A 1 105 ? 7.457 -16.906 -24.781 1 96.25 105 VAL A O 1
ATOM 856 N N . ILE A 1 106 ? 8.523 -16.344 -26.641 1 96.94 106 ILE A N 1
ATOM 857 C CA . ILE A 1 106 ? 7.41 -16.656 -27.531 1 96.94 106 ILE A CA 1
ATOM 858 C C . ILE A 1 106 ? 7.07 -18.141 -27.438 1 96.94 106 ILE A C 1
ATOM 860 O O . ILE A 1 106 ? 5.914 -18.531 -27.609 1 96.94 106 ILE A O 1
ATOM 864 N N . ILE A 1 107 ? 8.008 -18.906 -27.062 1 97.31 107 ILE A N 1
ATOM 865 C CA . ILE A 1 107 ? 7.801 -20.344 -26.984 1 97.31 107 ILE A CA 1
ATOM 866 C C . ILE A 1 107 ? 7.484 -20.734 -25.547 1 97.31 107 ILE A C 1
ATOM 868 O O . ILE A 1 107 ? 6.488 -21.422 -25.281 1 97.31 107 ILE A O 1
ATOM 872 N N . ILE A 1 108 ? 8.25 -20.281 -24.641 1 97.94 108 ILE A N 1
ATOM 873 C CA . ILE A 1 108 ? 8.195 -20.719 -23.25 1 97.94 108 ILE A CA 1
ATOM 874 C C . ILE A 1 108 ? 6.883 -20.266 -22.609 1 97.94 108 ILE A C 1
ATOM 876 O O . ILE A 1 108 ? 6.203 -21.047 -21.953 1 97.94 108 ILE A O 1
ATOM 880 N N . VAL A 1 109 ? 6.457 -19.031 -22.766 1 98.5 109 VAL A N 1
ATOM 881 C CA . VAL A 1 109 ? 5.34 -18.422 -22.062 1 98.5 109 VAL A CA 1
ATOM 882 C C . VAL A 1 109 ? 4.035 -19.109 -22.453 1 98.5 109 VAL A C 1
ATOM 884 O O . VAL A 1 109 ? 3.275 -19.547 -21.594 1 98.5 109 VAL A O 1
ATOM 887 N N . PRO A 1 110 ? 3.764 -19.312 -23.766 1 98.5 110 PRO A N 1
ATOM 888 C CA . PRO A 1 110 ? 2.512 -20 -24.109 1 98.5 110 PRO A CA 1
ATOM 889 C C . PRO A 1 110 ? 2.508 -21.469 -23.703 1 98.5 110 PRO A C 1
ATOM 891 O O . PRO A 1 110 ? 1.488 -21.969 -23.234 1 98.5 110 PRO A O 1
ATOM 894 N N . ILE A 1 111 ? 3.58 -22.141 -23.828 1 98.5 111 ILE A N 1
ATOM 895 C CA . ILE A 1 111 ? 3.645 -23.547 -23.5 1 98.5 111 ILE A CA 1
ATOM 896 C C . ILE A 1 111 ? 3.48 -23.734 -21.984 1 98.5 111 ILE A C 1
ATOM 898 O O . ILE A 1 111 ? 2.713 -24.594 -21.547 1 98.5 111 ILE A O 1
ATOM 902 N N . TRP A 1 112 ? 4.188 -22.922 -21.266 1 98.75 112 TRP A N 1
ATOM 903 C CA . TRP A 1 112 ? 4.055 -22.984 -19.812 1 98.75 112 TRP A CA 1
ATOM 904 C C . TRP A 1 112 ? 2.633 -22.641 -19.375 1 98.75 112 TRP A C 1
ATOM 906 O O . TRP A 1 112 ? 2.074 -23.297 -18.484 1 98.75 112 TRP A O 1
ATOM 916 N N . GLY A 1 113 ? 2.051 -21.609 -19.984 1 98.62 113 GLY A N 1
ATOM 917 C CA . GLY A 1 113 ? 0.687 -21.219 -19.688 1 98.62 113 GLY A CA 1
ATOM 918 C C . GLY A 1 113 ? -0.324 -22.328 -19.922 1 98.62 113 GLY A C 1
ATOM 919 O O . GLY A 1 113 ? -1.221 -22.531 -19.094 1 98.62 113 GLY A O 1
ATOM 920 N N . VAL A 1 114 ? -0.144 -23.094 -20.953 1 98.5 114 VAL A N 1
ATOM 921 C CA . VAL A 1 114 ? -1.125 -24.109 -21.344 1 98.5 114 VAL A CA 1
ATOM 922 C C . VAL A 1 114 ? -0.864 -25.406 -20.594 1 98.5 114 VAL A C 1
ATOM 924 O O . VAL A 1 114 ? -1.804 -26.094 -20.172 1 98.5 114 VAL A O 1
ATOM 927 N N . PHE A 1 115 ? 0.359 -25.688 -20.328 1 98.62 115 PHE A N 1
ATOM 928 C CA . PHE A 1 115 ? 0.643 -27.047 -19.891 1 98.62 115 PHE A CA 1
ATOM 929 C C . PHE A 1 115 ? 0.985 -27.078 -18.406 1 98.62 115 PHE A C 1
ATOM 931 O O . PHE A 1 115 ? 1.047 -28.156 -17.797 1 98.62 115 PHE A O 1
ATOM 938 N N . VAL A 1 116 ? 1.233 -25.969 -17.828 1 98.81 116 VAL A N 1
ATOM 939 C CA . VAL A 1 116 ? 1.478 -25.922 -16.391 1 98.81 116 VAL A CA 1
ATOM 940 C C . VAL A 1 116 ? 0.351 -25.172 -15.695 1 98.81 116 VAL A C 1
ATOM 942 O O . VAL A 1 116 ? -0.391 -25.734 -14.891 1 98.81 116 VAL A O 1
ATOM 945 N N . TYR A 1 117 ? 0.167 -23.906 -16.062 1 98.81 117 TYR A N 1
ATOM 946 C CA . TYR A 1 117 ? -0.77 -23.047 -15.352 1 98.81 117 TYR A CA 1
ATOM 947 C C . TYR A 1 117 ? -2.203 -23.531 -15.531 1 98.81 117 TYR A C 1
ATOM 949 O O . TYR A 1 117 ? -2.945 -23.688 -14.562 1 98.81 117 TYR A O 1
ATOM 957 N N . THR A 1 118 ? -2.605 -23.844 -16.766 1 98.69 118 THR A N 1
ATOM 958 C CA . THR A 1 118 ? -3.98 -24.188 -17.109 1 98.69 118 THR A CA 1
ATOM 959 C C . THR A 1 118 ? -4.41 -25.469 -16.406 1 98.69 118 THR A C 1
ATOM 961 O O . THR A 1 118 ? -5.457 -25.5 -15.75 1 98.69 118 THR A O 1
ATOM 964 N N . PRO A 1 119 ? -3.643 -26.516 -16.516 1 98.5 119 PRO A N 1
ATOM 965 C CA . PRO A 1 119 ? -4.059 -27.719 -15.781 1 98.5 119 PRO A CA 1
ATOM 966 C C . PRO A 1 119 ? -4.125 -27.484 -14.273 1 98.5 119 PRO A C 1
ATOM 968 O O . PRO A 1 119 ? -5.016 -28.031 -13.602 1 98.5 119 PRO A O 1
ATOM 971 N N . LEU A 1 120 ? -3.193 -26.75 -13.711 1 98.81 120 LEU A N 1
ATOM 972 C CA . LEU A 1 120 ? -3.201 -26.5 -12.273 1 98.81 120 LEU A CA 1
ATOM 973 C C . LEU A 1 120 ? -4.457 -25.734 -11.859 1 98.81 120 LEU A C 1
ATOM 975 O O . LEU A 1 120 ? -5.047 -26.031 -10.812 1 98.81 120 LEU A O 1
ATOM 979 N N . VAL A 1 121 ? -4.805 -24.734 -12.68 1 98.75 121 VAL A N 1
ATOM 980 C CA . VAL A 1 121 ? -6.051 -24.031 -12.414 1 98.75 121 VAL A CA 1
ATOM 981 C C . VAL A 1 121 ? -7.215 -25.016 -12.391 1 98.75 121 VAL A C 1
ATOM 983 O O . VAL A 1 121 ? -8.047 -24.969 -11.477 1 98.75 121 VAL A O 1
ATOM 986 N N . ASN A 1 122 ? -7.293 -25.875 -13.383 1 98.44 122 ASN A N 1
ATOM 987 C CA . ASN A 1 122 ? -8.359 -26.859 -13.453 1 98.44 122 ASN A CA 1
ATOM 988 C C . ASN A 1 122 ? -8.336 -27.797 -12.242 1 98.44 122 ASN A C 1
ATOM 990 O O . ASN A 1 122 ? -9.375 -28.062 -11.641 1 98.44 122 ASN A O 1
ATOM 994 N N . PHE A 1 123 ? -7.152 -28.25 -11.891 1 98.44 123 PHE A N 1
ATOM 995 C CA . PHE A 1 123 ? -6.984 -29.219 -10.82 1 98.44 123 PHE A CA 1
ATOM 996 C C . PHE A 1 123 ? -7.426 -28.641 -9.484 1 98.44 123 PHE A C 1
ATOM 998 O O . PHE A 1 123 ? -8.039 -29.344 -8.672 1 98.44 123 PHE A O 1
ATOM 1005 N N . PHE A 1 124 ? -7.102 -27.359 -9.234 1 98.5 124 PHE A N 1
ATOM 1006 C CA . PHE A 1 124 ? -7.262 -26.781 -7.902 1 98.5 124 PHE A CA 1
ATOM 1007 C C . PHE A 1 124 ? -8.555 -25.984 -7.812 1 98.5 124 PHE A C 1
ATOM 1009 O O . PHE A 1 124 ? -9.242 -26 -6.789 1 98.5 124 PHE A O 1
ATOM 1016 N N . TRP A 1 125 ? -8.953 -25.25 -8.898 1 97.94 125 TRP A N 1
ATOM 1017 C CA . TRP A 1 125 ? -9.906 -24.156 -8.727 1 97.94 125 TRP A CA 1
ATOM 1018 C C . TRP A 1 125 ? -11.234 -24.484 -9.406 1 97.94 125 TRP A C 1
ATOM 1020 O O . TRP A 1 125 ? -12.109 -23.625 -9.508 1 97.94 125 TRP A O 1
ATOM 1030 N N . THR A 1 126 ? -11.406 -25.688 -9.875 1 97.56 126 THR A N 1
ATOM 1031 C CA . THR A 1 126 ? -12.695 -26.125 -10.391 1 97.56 126 THR A CA 1
ATOM 1032 C C . THR A 1 126 ? -13.266 -27.25 -9.523 1 97.56 126 THR A C 1
ATOM 1034 O O . THR A 1 126 ? -12.516 -28 -8.898 1 97.56 126 THR A O 1
ATOM 1037 N N . ASP A 1 127 ? -14.547 -27.359 -9.539 1 95.12 127 ASP A N 1
ATOM 1038 C CA . ASP A 1 127 ? -15.219 -28.359 -8.727 1 95.12 127 ASP A CA 1
ATOM 1039 C C . ASP A 1 127 ? -14.875 -29.766 -9.195 1 95.12 127 ASP A C 1
ATOM 1041 O O . ASP A 1 127 ? -14.836 -30.703 -8.398 1 95.12 127 ASP A O 1
ATOM 1045 N N . SER A 1 128 ? -14.609 -29.891 -10.414 1 94.38 128 SER A N 1
ATOM 1046 C CA . SER A 1 128 ? -14.312 -31.203 -10.984 1 94.38 128 SER A CA 1
ATOM 1047 C C . SER A 1 128 ? -12.82 -31.5 -10.914 1 94.38 128 SER A C 1
ATOM 1049 O O . SER A 1 128 ? -12.391 -32.594 -11.273 1 94.38 128 SER A O 1
ATOM 1051 N N . GLY A 1 129 ? -12.008 -30.594 -10.422 1 96.25 129 GLY A N 1
ATOM 1052 C CA . GLY A 1 129 ? -10.57 -30.781 -10.383 1 96.25 129 GLY A CA 1
ATOM 1053 C C . GLY A 1 129 ? -10.133 -31.875 -9.43 1 96.25 129 GLY A C 1
ATOM 1054 O O . GLY A 1 129 ? -10.633 -31.953 -8.305 1 96.25 129 GLY A O 1
ATOM 1055 N N . PHE A 1 130 ? -9.281 -32.625 -9.859 1 94.88 130 PHE A N 1
ATOM 1056 C CA . PHE A 1 130 ? -8.914 -33.812 -9.117 1 94.88 130 PHE A CA 1
ATOM 1057 C C . PHE A 1 130 ? -8.25 -33.469 -7.793 1 94.88 130 PHE A C 1
ATOM 1059 O O . PHE A 1 130 ? -8.531 -34.062 -6.762 1 94.88 130 PHE A O 1
ATOM 1066 N N . ILE A 1 131 ? -7.426 -32.406 -7.715 1 97.5 131 ILE A N 1
ATOM 1067 C CA . ILE A 1 131 ? -6.746 -32 -6.492 1 97.5 131 ILE A CA 1
ATOM 1068 C C . ILE A 1 131 ? -7.742 -31.359 -5.539 1 97.5 131 ILE A C 1
ATOM 1070 O O . ILE A 1 131 ? -7.664 -31.547 -4.324 1 97.5 131 ILE A O 1
ATOM 1074 N N . ASN A 1 132 ? -8.602 -30.609 -6.133 1 96.75 132 ASN A N 1
ATOM 1075 C CA . ASN A 1 132 ? -9.695 -30.031 -5.348 1 96.75 132 ASN A CA 1
ATOM 1076 C C . ASN A 1 132 ? -10.531 -31.125 -4.672 1 96.75 132 ASN A C 1
ATOM 1078 O O . ASN A 1 132 ? -10.891 -30.984 -3.5 1 96.75 132 ASN A O 1
ATOM 1082 N N . LYS A 1 133 ? -10.836 -32.219 -5.348 1 96.69 133 LYS A N 1
ATOM 1083 C CA . LYS A 1 133 ? -11.641 -33.312 -4.836 1 96.69 133 LYS A CA 1
ATOM 1084 C C . LYS A 1 133 ? -10.914 -34.062 -3.715 1 96.69 133 LYS A C 1
ATOM 1086 O O . LYS A 1 133 ? -11.547 -34.688 -2.852 1 96.69 133 LYS A O 1
ATOM 1091 N N . LEU A 1 134 ? -9.594 -33.906 -3.746 1 97.5 134 LEU A N 1
ATOM 1092 C CA . LEU A 1 134 ? -8.797 -34.531 -2.701 1 97.5 134 LEU A CA 1
ATOM 1093 C C . LEU A 1 134 ? -8.758 -33.656 -1.449 1 97.5 134 LEU A C 1
ATOM 1095 O O . LEU A 1 134 ? -8.188 -34.062 -0.43 1 97.5 134 LEU A O 1
ATOM 1099 N N . GLY A 1 135 ? -9.312 -32.469 -1.562 1 97 135 GLY A N 1
ATOM 1100 C CA . GLY A 1 135 ? -9.453 -31.609 -0.393 1 97 135 GLY A CA 1
ATOM 1101 C C . GLY A 1 135 ? -8.336 -30.578 -0.269 1 97 135 GLY A C 1
ATOM 1102 O O . GLY A 1 135 ? -8.203 -29.922 0.767 1 97 135 GLY A O 1
ATOM 1103 N N . ALA A 1 136 ? -7.5 -30.438 -1.267 1 97.88 136 ALA A N 1
ATOM 1104 C CA . ALA A 1 136 ? -6.43 -29.438 -1.233 1 97.88 136 ALA A CA 1
ATOM 1105 C C . ALA A 1 136 ? -6.992 -28.016 -1.237 1 97.88 136 ALA A C 1
ATOM 1107 O O . ALA A 1 136 ? -8.031 -27.766 -1.849 1 97.88 136 ALA A O 1
ATOM 1108 N N . LEU A 1 137 ? -6.27 -27.156 -0.495 1 98.06 137 LEU A N 1
ATOM 1109 C CA . LEU A 1 137 ? -6.688 -25.766 -0.394 1 98.06 137 LEU A CA 1
ATOM 1110 C C . LEU A 1 137 ? -5.613 -24.828 -0.949 1 98.06 137 LEU A C 1
ATOM 1112 O O . LEU A 1 137 ? -4.449 -24.922 -0.559 1 98.06 137 LEU A O 1
ATOM 1116 N N . ASP A 1 138 ? -5.992 -23.953 -1.852 1 98.5 138 ASP A N 1
ATOM 1117 C CA . ASP A 1 138 ? -5.164 -22.922 -2.455 1 98.5 138 ASP A CA 1
ATOM 1118 C C . ASP A 1 138 ? -6 -21.688 -2.83 1 98.5 138 ASP A C 1
ATOM 1120 O O . ASP A 1 138 ? -6.387 -21.531 -3.99 1 98.5 138 ASP A O 1
ATOM 1124 N N . PHE A 1 139 ? -6.168 -20.844 -1.93 1 98.5 139 PHE A N 1
ATOM 1125 C CA . PHE A 1 139 ? -7.223 -19.844 -2.01 1 98.5 139 PHE A CA 1
ATOM 1126 C C . PHE A 1 139 ? -6.949 -18.859 -3.143 1 98.5 139 PHE A C 1
ATOM 1128 O O . PHE A 1 139 ? -7.828 -18.594 -3.965 1 98.5 139 PHE A O 1
ATOM 1135 N N . SER A 1 140 ? -5.715 -18.234 -3.088 1 98.25 140 SER A N 1
ATOM 1136 C CA . SER A 1 140 ? -5.41 -17.234 -4.102 1 98.25 140 SER A CA 1
ATOM 1137 C C . SER A 1 140 ? -4.105 -17.547 -4.828 1 98.25 140 SER A C 1
ATOM 1139 O O . SER A 1 140 ? -3.461 -16.656 -5.379 1 98.25 140 SER A O 1
ATOM 1141 N N . GLY A 1 141 ? -3.604 -18.797 -4.754 1 98.56 141 GLY A N 1
ATOM 1142 C CA . GLY A 1 141 ? -2.598 -19.219 -5.715 1 98.56 141 GLY A CA 1
ATOM 1143 C C . GLY A 1 141 ? -1.23 -19.438 -5.094 1 98.56 141 GLY A C 1
ATOM 1144 O O . GLY A 1 141 ? -0.209 -19.094 -5.695 1 98.56 141 GLY A O 1
ATOM 1145 N N . GLY A 1 142 ? -1.169 -19.906 -3.854 1 98.62 142 GLY A N 1
ATOM 1146 C CA . GLY A 1 142 ? 0.117 -20.297 -3.297 1 98.62 142 GLY A CA 1
ATOM 1147 C C . GLY A 1 142 ? 0.82 -21.375 -4.105 1 98.62 142 GLY A C 1
ATOM 1148 O O . GLY A 1 142 ? 2.039 -21.328 -4.281 1 98.62 142 GLY A O 1
ATOM 1149 N N . MET A 1 143 ? 0.04 -22.312 -4.582 1 98.75 143 MET A N 1
ATOM 1150 C CA . MET A 1 143 ? 0.584 -23.391 -5.406 1 98.75 143 MET A CA 1
ATOM 1151 C C . MET A 1 143 ? 0.392 -23.078 -6.891 1 98.75 143 MET A C 1
ATOM 1153 O O . MET A 1 143 ? 1.364 -22.984 -7.641 1 98.75 143 MET A O 1
ATOM 1157 N N . VAL A 1 144 ? -0.793 -22.75 -7.312 1 98.81 144 VAL A N 1
ATOM 1158 C CA . VAL A 1 144 ? -1.159 -22.578 -8.711 1 98.81 144 VAL A CA 1
ATOM 1159 C C . VAL A 1 144 ? -0.325 -21.453 -9.328 1 98.81 144 VAL A C 1
ATOM 1161 O O . VAL A 1 144 ? 0.116 -21.562 -10.477 1 98.81 144 VAL A O 1
ATOM 1164 N N . VAL A 1 145 ? -0.1 -20.406 -8.57 1 98.81 145 VAL A N 1
ATOM 1165 C CA . VAL A 1 145 ? 0.541 -19.219 -9.125 1 98.81 145 VAL A CA 1
ATOM 1166 C C . VAL A 1 145 ? 2 -19.156 -8.68 1 98.81 145 VAL A C 1
ATOM 1168 O O . VAL A 1 145 ? 2.912 -19.266 -9.5 1 98.81 145 VAL A O 1
ATOM 1171 N N . HIS A 1 146 ? 2.252 -19.156 -7.383 1 98.81 146 HIS A N 1
ATOM 1172 C CA . HIS A 1 146 ? 3.566 -18.797 -6.859 1 98.81 146 HIS A CA 1
ATOM 1173 C C . HIS A 1 146 ? 4.512 -20 -6.883 1 98.81 146 HIS A C 1
ATOM 1175 O O . HIS A 1 146 ? 5.613 -19.906 -7.43 1 98.81 146 HIS A O 1
ATOM 1181 N N . LEU A 1 147 ? 4.113 -21.094 -6.348 1 98.81 147 LEU A N 1
ATOM 1182 C CA . LEU A 1 147 ? 4.973 -22.266 -6.336 1 98.81 147 LEU A CA 1
ATOM 1183 C C . LEU A 1 147 ? 5.297 -22.719 -7.754 1 98.81 147 LEU A C 1
ATOM 1185 O O . LEU A 1 147 ? 6.457 -22.984 -8.078 1 98.81 147 LEU A O 1
ATOM 1189 N N . SER A 1 148 ? 4.316 -22.828 -8.594 1 98.88 148 SER A N 1
ATOM 1190 C CA . SER A 1 148 ? 4.516 -23.266 -9.977 1 98.88 148 SER A CA 1
ATOM 1191 C C . SER A 1 148 ? 5.477 -22.344 -10.719 1 98.88 148 SER A C 1
ATOM 1193 O O . SER A 1 148 ? 6.473 -22.797 -11.281 1 98.88 148 SER A O 1
ATOM 1195 N N . ALA A 1 149 ? 5.184 -21.062 -10.68 1 98.81 149 ALA A N 1
ATOM 1196 C CA . ALA A 1 149 ? 6.012 -20.094 -11.398 1 98.81 149 ALA A CA 1
ATOM 1197 C C . ALA A 1 149 ? 7.41 -20.016 -10.789 1 98.81 149 ALA A C 1
ATOM 1199 O O . ALA A 1 149 ? 8.406 -19.891 -11.516 1 98.81 149 ALA A O 1
ATOM 1200 N N . GLY A 1 150 ? 7.484 -20.062 -9.461 1 98.12 150 GLY A N 1
ATOM 1201 C CA . GLY A 1 150 ? 8.773 -20 -8.789 1 98.12 150 GLY A CA 1
ATOM 1202 C C . GLY A 1 150 ? 9.688 -21.156 -9.133 1 98.12 150 GLY A C 1
ATOM 1203 O O . GLY A 1 150 ? 10.867 -20.953 -9.43 1 98.12 150 GLY A O 1
ATOM 1204 N N . ILE A 1 151 ? 9.172 -22.344 -9.117 1 97.94 151 ILE A N 1
ATOM 1205 C CA . ILE A 1 151 ? 9.945 -23.531 -9.461 1 97.94 151 ILE A CA 1
ATOM 1206 C C . ILE A 1 151 ? 10.359 -23.469 -10.93 1 97.94 151 ILE A C 1
ATOM 1208 O O . ILE A 1 151 ? 11.5 -23.797 -11.273 1 97.94 151 ILE A O 1
ATOM 1212 N N . SER A 1 152 ? 9.461 -23.125 -11.734 1 98.5 152 SER A N 1
ATOM 1213 C CA . SER A 1 152 ? 9.766 -23 -13.156 1 98.5 152 SER A CA 1
ATOM 1214 C C . SER A 1 152 ? 10.859 -21.969 -13.398 1 98.5 152 SER A C 1
ATOM 1216 O O . SER A 1 152 ? 11.727 -22.156 -14.242 1 98.5 152 SER A O 1
ATOM 1218 N N . SER A 1 153 ? 10.719 -20.844 -12.703 1 97.06 153 SER A N 1
ATOM 1219 C CA . SER A 1 153 ? 11.727 -19.797 -12.812 1 97.06 153 SER A CA 1
ATOM 1220 C C . SER A 1 153 ? 13.109 -20.312 -12.438 1 97.06 153 SER A C 1
ATOM 1222 O O . SER A 1 153 ? 14.117 -19.922 -13.039 1 97.06 153 SER A O 1
ATOM 1224 N N . PHE A 1 154 ? 13.172 -21.141 -11.477 1 94.56 154 PHE A N 1
ATOM 1225 C CA . PHE A 1 154 ? 14.414 -21.766 -11.039 1 94.56 154 PHE A CA 1
ATOM 1226 C C . PHE A 1 154 ? 14.992 -22.656 -12.141 1 94.56 154 PHE A C 1
ATOM 1228 O O . PHE A 1 154 ? 16.188 -22.594 -12.43 1 94.56 154 PHE A O 1
ATOM 1235 N N . ILE A 1 155 ? 14.148 -23.453 -12.703 1 95.88 155 ILE A N 1
ATOM 1236 C CA . ILE A 1 155 ? 14.578 -24.359 -13.773 1 95.88 155 ILE A CA 1
ATOM 1237 C C . ILE A 1 155 ? 15.117 -23.547 -14.953 1 95.88 155 ILE A C 1
ATOM 1239 O O . ILE A 1 155 ? 16.141 -23.891 -15.547 1 95.88 155 ILE A O 1
ATOM 1243 N N . LEU A 1 156 ? 14.453 -22.453 -15.289 1 95.62 156 LEU A N 1
ATOM 1244 C CA . LEU A 1 156 ? 14.914 -21.594 -16.359 1 95.62 156 LEU A CA 1
ATOM 1245 C C . LEU A 1 156 ? 16.281 -21 -16.031 1 95.62 156 LEU A C 1
ATOM 1247 O O . LEU A 1 156 ? 17.156 -20.938 -16.906 1 95.62 156 LEU A O 1
ATOM 1251 N N . ALA A 1 157 ? 16.453 -20.578 -14.82 1 92.31 157 ALA A N 1
ATOM 1252 C CA . ALA A 1 157 ? 17.734 -20.031 -14.398 1 92.31 157 ALA A CA 1
ATOM 1253 C C . ALA A 1 157 ? 18.844 -21.078 -14.5 1 92.31 157 ALA A C 1
ATOM 1255 O O . ALA A 1 157 ? 19.969 -20.766 -14.891 1 92.31 157 ALA A O 1
ATOM 1256 N N . LEU A 1 158 ? 18.516 -22.281 -14.164 1 89.75 158 LEU A N 1
ATOM 1257 C CA . LEU A 1 158 ? 19.5 -23.375 -14.219 1 89.75 158 LEU A CA 1
ATOM 1258 C C . LEU A 1 158 ? 19.922 -23.656 -15.656 1 89.75 158 LEU A C 1
ATOM 1260 O O . LEU A 1 158 ? 21.094 -23.875 -15.93 1 89.75 158 LEU A O 1
ATOM 1264 N N . ILE A 1 159 ? 19.047 -23.578 -16.531 1 90.81 159 ILE A N 1
ATOM 1265 C CA . ILE A 1 159 ? 19.281 -23.984 -17.906 1 90.81 159 ILE A CA 1
ATOM 1266 C C . ILE A 1 159 ? 19.906 -22.828 -18.688 1 90.81 159 ILE A C 1
ATOM 1268 O O . ILE A 1 159 ? 20.828 -23.031 -19.5 1 90.81 159 ILE A O 1
ATOM 1272 N N . LEU A 1 160 ? 19.422 -21.594 -18.406 1 88.62 160 LEU A N 1
ATOM 1273 C CA . LEU A 1 160 ? 19.906 -20.453 -19.156 1 88.62 160 LEU A CA 1
ATOM 1274 C C . LEU A 1 160 ? 21.203 -19.922 -18.578 1 88.62 160 LEU A C 1
ATOM 1276 O O . LEU A 1 160 ? 21.922 -19.156 -19.234 1 88.62 160 LEU A O 1
ATOM 1280 N N . GLY A 1 161 ? 21.531 -20.297 -17.344 1 83.69 161 GLY A N 1
ATOM 1281 C CA . GLY A 1 161 ? 22.859 -20.031 -16.812 1 83.69 161 GLY A CA 1
ATOM 1282 C C . GLY A 1 161 ? 22.953 -18.734 -16.047 1 83.69 161 GLY A C 1
ATOM 1283 O O . GLY A 1 161 ? 21.922 -18.109 -15.742 1 83.69 161 GLY A O 1
ATOM 1284 N N . LYS A 1 162 ? 24.203 -18.344 -15.82 1 81.62 162 LYS A N 1
ATOM 1285 C CA . LYS A 1 162 ? 24.484 -17.203 -14.953 1 81.62 162 LYS A CA 1
ATOM 1286 C C . LYS A 1 162 ? 24.547 -15.906 -15.758 1 81.62 162 LYS A C 1
ATOM 1288 O O . LYS A 1 162 ? 24.812 -15.93 -16.969 1 81.62 162 LYS A O 1
ATOM 1293 N N . SER A 1 163 ? 24.094 -14.828 -14.938 1 79.56 163 SER A N 1
ATOM 1294 C CA . SER A 1 163 ? 24.219 -13.484 -15.484 1 79.56 163 SER A CA 1
ATOM 1295 C C . SER A 1 163 ? 24.797 -12.516 -14.461 1 79.56 163 SER A C 1
ATOM 1297 O O . SER A 1 163 ? 24.641 -12.703 -13.258 1 79.56 163 SER A O 1
ATOM 1299 N N . ASN A 1 164 ? 25.828 -11.805 -14.68 1 75.25 164 ASN A N 1
ATOM 1300 C CA . ASN A 1 164 ? 26.422 -10.82 -13.773 1 75.25 164 ASN A CA 1
ATOM 1301 C C . ASN A 1 164 ? 25.75 -9.461 -13.898 1 75.25 164 ASN A C 1
ATOM 1303 O O . ASN A 1 164 ? 26.422 -8.445 -14.078 1 75.25 164 ASN A O 1
ATOM 1307 N N . THR A 1 165 ? 24.328 -9.586 -13.656 1 77.81 165 THR A N 1
ATOM 1308 C CA . THR A 1 165 ? 23.688 -8.312 -13.953 1 77.81 165 THR A CA 1
ATOM 1309 C C . THR A 1 165 ? 22.953 -7.777 -12.727 1 77.81 165 THR A C 1
ATOM 1311 O O . THR A 1 165 ? 22.297 -6.734 -12.797 1 77.81 165 THR A O 1
ATOM 1314 N N . LYS A 1 166 ? 23.031 -8.5 -11.68 1 77.69 166 LYS A N 1
ATOM 1315 C CA . LYS A 1 166 ? 22.438 -7.945 -10.461 1 77.69 166 LYS A CA 1
ATOM 1316 C C . LYS A 1 166 ? 23.234 -6.738 -9.969 1 77.69 166 LYS A C 1
ATOM 1318 O O . LYS A 1 166 ? 24.469 -6.805 -9.844 1 77.69 166 LYS A O 1
ATOM 1323 N N . SER A 1 167 ? 22.484 -5.633 -9.727 1 80 167 SER A N 1
ATOM 1324 C CA . SER A 1 167 ? 23.156 -4.375 -9.414 1 80 167 SER A CA 1
ATOM 1325 C C . SER A 1 167 ? 23.672 -4.375 -7.977 1 80 167 SER A C 1
ATOM 1327 O O . SER A 1 167 ? 23 -4.852 -7.066 1 80 167 SER A O 1
ATOM 1329 N N . SER A 1 168 ? 24.797 -3.816 -7.848 1 78.31 168 SER A N 1
ATOM 1330 C CA . SER A 1 168 ? 25.344 -3.562 -6.516 1 78.31 168 SER A CA 1
ATOM 1331 C C . SER A 1 168 ? 24.688 -2.334 -5.883 1 78.31 168 SER A C 1
ATOM 1333 O O . SER A 1 168 ? 24.781 -2.133 -4.672 1 78.31 168 SER A O 1
ATOM 1335 N N . LYS A 1 169 ? 24.062 -1.581 -6.73 1 84.19 169 LYS A N 1
ATOM 1336 C CA . LYS A 1 169 ? 23.359 -0.387 -6.27 1 84.19 169 LYS A CA 1
ATOM 1337 C C . LYS A 1 169 ? 21.938 -0.343 -6.812 1 84.19 169 LYS A C 1
ATOM 1339 O O . LYS A 1 169 ? 21.641 0.417 -7.734 1 84.19 169 LYS A O 1
ATOM 1344 N N . PRO A 1 170 ? 21.109 -1.092 -6.23 1 90.62 170 PRO A N 1
ATOM 1345 C CA . PRO A 1 170 ? 19.719 -1.098 -6.711 1 90.62 170 PRO A CA 1
ATOM 1346 C C . PRO A 1 170 ? 19.094 0.289 -6.688 1 90.62 170 PRO A C 1
ATOM 1348 O O . PRO A 1 170 ? 19.516 1.156 -5.922 1 90.62 170 PRO A O 1
ATOM 1351 N N . ARG A 1 171 ? 18.297 0.587 -7.629 1 94.69 171 ARG A N 1
ATOM 1352 C CA . ARG A 1 171 ? 17.562 1.845 -7.672 1 94.69 171 ARG A CA 1
ATOM 1353 C C . ARG A 1 171 ? 16.312 1.783 -6.785 1 94.69 171 ARG A C 1
ATOM 1355 O O . ARG A 1 171 ? 15.234 1.436 -7.25 1 94.69 171 ARG A O 1
ATOM 1362 N N . ASN A 1 172 ? 16.391 2.223 -5.602 1 95.06 172 ASN A N 1
ATOM 1363 C CA . ASN A 1 172 ? 15.438 1.992 -4.516 1 95.06 172 ASN A CA 1
ATOM 1364 C C . ASN A 1 172 ? 14.102 2.689 -4.777 1 95.06 172 ASN A C 1
ATOM 1366 O O . ASN A 1 172 ? 13.047 2.188 -4.383 1 95.06 172 ASN A O 1
ATOM 1370 N N . ALA A 1 173 ? 14.164 3.791 -5.445 1 95.88 173 ALA A N 1
ATOM 1371 C CA . ALA A 1 173 ? 12.93 4.527 -5.723 1 95.88 173 ALA A CA 1
ATOM 1372 C C . ALA A 1 173 ? 11.984 3.707 -6.594 1 95.88 173 ALA A C 1
ATOM 1374 O O . ALA A 1 173 ? 10.773 3.713 -6.379 1 95.88 173 ALA A O 1
ATOM 1375 N N . TRP A 1 174 ? 12.523 3.004 -7.523 1 96.69 174 TRP A N 1
ATOM 1376 C CA . TRP A 1 174 ? 11.688 2.182 -8.398 1 96.69 174 TRP A CA 1
ATOM 1377 C C . TRP A 1 174 ? 11.227 0.917 -7.68 1 96.69 174 TRP A C 1
ATOM 1379 O O . TRP A 1 174 ? 10.109 0.446 -7.898 1 96.69 174 TRP A O 1
ATOM 1389 N N . ILE A 1 175 ? 12.102 0.335 -6.879 1 97.06 175 ILE A N 1
ATOM 1390 C CA . ILE A 1 175 ? 11.719 -0.809 -6.059 1 97.06 175 ILE A CA 1
ATOM 1391 C C . ILE A 1 175 ? 10.57 -0.414 -5.129 1 97.06 175 ILE A C 1
ATOM 1393 O O . ILE A 1 175 ? 9.617 -1.177 -4.945 1 97.06 175 ILE A O 1
ATOM 1397 N N . TYR A 1 176 ? 10.68 0.802 -4.609 1 98.06 176 TYR A N 1
ATOM 1398 C CA . TYR A 1 176 ? 9.648 1.354 -3.738 1 98.06 176 TYR A CA 1
ATOM 1399 C C . TYR A 1 176 ? 8.32 1.463 -4.469 1 98.06 176 TYR A C 1
ATOM 1401 O O . TYR A 1 176 ? 7.289 1.002 -3.971 1 98.06 176 TYR A O 1
ATOM 1409 N N . ILE A 1 177 ? 8.312 1.976 -5.68 1 98.06 177 ILE A N 1
ATOM 1410 C CA . ILE A 1 177 ? 7.098 2.123 -6.473 1 98.06 177 ILE A CA 1
ATOM 1411 C C . ILE A 1 177 ? 6.527 0.747 -6.805 1 98.06 177 ILE A C 1
ATOM 1413 O O . ILE A 1 177 ? 5.309 0.543 -6.758 1 98.06 177 ILE A O 1
ATOM 1417 N N . GLY A 1 178 ? 7.418 -0.148 -7.184 1 98.25 178 GLY A N 1
ATOM 1418 C CA . GLY A 1 178 ? 6.977 -1.513 -7.418 1 98.25 178 GLY A CA 1
ATOM 1419 C C . GLY A 1 178 ? 6.266 -2.125 -6.227 1 98.25 178 GLY A C 1
ATOM 1420 O O . GLY A 1 178 ? 5.188 -2.701 -6.371 1 98.25 178 GLY A O 1
ATOM 1421 N N . MET A 1 179 ? 6.887 -1.947 -5.074 1 98.25 179 MET A N 1
ATOM 1422 C CA . MET A 1 179 ? 6.293 -2.469 -3.846 1 98.25 179 MET A CA 1
ATOM 1423 C C . MET A 1 179 ? 4.918 -1.86 -3.604 1 98.25 179 MET A C 1
ATOM 1425 O O . MET A 1 179 ? 3.977 -2.568 -3.242 1 98.25 179 MET A O 1
ATOM 1429 N N . VAL A 1 180 ? 4.738 -0.583 -3.82 1 98.56 180 VAL A N 1
ATOM 1430 C CA . VAL A 1 180 ? 3.484 0.126 -3.596 1 98.56 180 VAL A CA 1
ATOM 1431 C C . VAL A 1 180 ? 2.4 -0.442 -4.508 1 98.56 180 VAL A C 1
ATOM 1433 O O . VAL A 1 180 ? 1.3 -0.762 -4.051 1 98.56 180 VAL A O 1
ATOM 1436 N N . PHE A 1 181 ? 2.715 -0.625 -5.773 1 98.69 181 PHE A N 1
ATOM 1437 C CA . PHE A 1 181 ? 1.74 -1.13 -6.734 1 98.69 181 PHE A CA 1
ATOM 1438 C C . PHE A 1 181 ? 1.404 -2.59 -6.449 1 98.69 181 PHE A C 1
ATOM 1440 O O . PHE A 1 181 ? 0.241 -2.99 -6.523 1 98.69 181 PHE A O 1
ATOM 1447 N N . ILE A 1 182 ? 2.387 -3.35 -6.137 1 98.69 182 ILE A N 1
ATOM 1448 C CA . ILE A 1 182 ? 2.184 -4.77 -5.871 1 98.69 182 ILE A CA 1
ATOM 1449 C C . ILE A 1 182 ? 1.289 -4.941 -4.648 1 98.69 182 ILE A C 1
ATOM 1451 O O . ILE A 1 182 ? 0.312 -5.695 -4.688 1 98.69 182 ILE A O 1
ATOM 1455 N N . THR A 1 183 ? 1.581 -4.234 -3.578 1 98.69 183 THR A N 1
ATOM 1456 C CA . THR A 1 183 ? 0.787 -4.375 -2.361 1 98.69 183 THR A CA 1
ATOM 1457 C C . THR A 1 183 ? -0.637 -3.877 -2.586 1 98.69 183 THR A C 1
ATOM 1459 O O . THR A 1 183 ? -1.597 -4.492 -2.115 1 98.69 183 THR A O 1
ATOM 1462 N N . LEU A 1 184 ? -0.772 -2.818 -3.354 1 98.56 184 LEU A N 1
ATOM 1463 C CA . LEU A 1 184 ? -2.092 -2.271 -3.654 1 98.56 184 LEU A CA 1
ATOM 1464 C C . LEU A 1 184 ? -2.959 -3.307 -4.363 1 98.56 184 LEU A C 1
ATOM 1466 O O . LEU A 1 184 ? -4.102 -3.545 -3.963 1 98.56 184 LEU A O 1
ATOM 1470 N N . GLY A 1 185 ? -2.439 -3.879 -5.395 1 98.69 185 GLY A N 1
ATOM 1471 C CA . GLY A 1 185 ? -3.209 -4.84 -6.164 1 98.69 185 GLY A CA 1
ATOM 1472 C C . GLY A 1 185 ? -3.432 -6.152 -5.438 1 98.69 185 GLY A C 1
ATOM 1473 O O . GLY A 1 185 ? -4.441 -6.824 -5.652 1 98.69 185 GLY A O 1
ATOM 1474 N N . TRP A 1 186 ? -2.59 -6.48 -4.547 1 98.75 186 TRP A N 1
ATOM 1475 C CA . TRP A 1 186 ? -2.627 -7.789 -3.902 1 98.75 186 TRP A CA 1
ATOM 1476 C C . TRP A 1 186 ? -3.775 -7.875 -2.904 1 98.75 186 TRP A C 1
ATOM 1478 O O . TRP A 1 186 ? -4.199 -8.969 -2.525 1 98.75 186 TRP A O 1
ATOM 1488 N N . PHE A 1 187 ? -4.23 -6.691 -2.395 1 98.81 187 PHE A N 1
ATOM 1489 C CA . PHE A 1 187 ? -5.445 -6.727 -1.584 1 98.81 187 PHE A CA 1
ATOM 1490 C C . PHE A 1 187 ? -6.566 -7.449 -2.32 1 98.81 187 PHE A C 1
ATOM 1492 O O . PHE A 1 187 ? -7.246 -8.305 -1.746 1 98.81 187 PHE A O 1
ATOM 1499 N N . MET A 1 188 ? -6.695 -7.141 -3.584 1 98.69 188 MET A N 1
ATOM 1500 C CA . MET A 1 188 ? -7.762 -7.754 -4.367 1 98.69 188 MET A CA 1
ATOM 1501 C C . MET A 1 188 ? -7.32 -9.102 -4.922 1 98.69 188 MET A C 1
ATOM 1503 O O . MET A 1 188 ? -8.156 -9.961 -5.211 1 98.69 188 MET A O 1
ATOM 1507 N N . PHE A 1 189 ? -6.012 -9.289 -5.062 1 98.75 189 PHE A N 1
ATOM 1508 C CA . PHE A 1 189 ? -5.492 -10.609 -5.406 1 98.75 189 PHE A CA 1
ATOM 1509 C C . PHE A 1 189 ? -5.934 -11.648 -4.383 1 98.75 189 PHE A C 1
ATOM 1511 O O . PHE A 1 189 ? -6.32 -12.758 -4.742 1 98.75 189 PHE A O 1
ATOM 1518 N N . ASN A 1 190 ? -5.973 -11.25 -3.139 1 98.88 190 ASN A N 1
ATOM 1519 C CA . ASN A 1 190 ? -6.387 -12.133 -2.053 1 98.88 190 ASN A CA 1
ATOM 1520 C C . ASN A 1 190 ? -7.895 -12.094 -1.842 1 98.88 190 ASN A C 1
ATOM 1522 O O . ASN A 1 190 ? -8.531 -13.141 -1.661 1 98.88 190 ASN A O 1
ATOM 1526 N N . ALA A 1 191 ? -8.523 -10.969 -1.905 1 98.81 191 ALA A N 1
ATOM 1527 C CA . ALA A 1 191 ? -9.93 -10.859 -1.554 1 98.81 191 ALA A CA 1
ATOM 1528 C C . ALA A 1 191 ? -10.82 -11.156 -2.756 1 98.81 191 ALA A C 1
ATOM 1530 O O . ALA A 1 191 ? -11.969 -11.594 -2.598 1 98.81 191 ALA A O 1
ATOM 1531 N N . GLY A 1 192 ? -10.312 -10.969 -3.908 1 98.5 192 GLY A N 1
ATOM 1532 C CA . GLY A 1 192 ? -11.086 -11.055 -5.133 1 98.5 192 GLY A CA 1
ATOM 1533 C C . GLY A 1 192 ? -11.758 -12.406 -5.324 1 98.5 192 GLY A C 1
ATOM 1534 O O . GLY A 1 192 ? -12.914 -12.484 -5.746 1 98.5 192 GLY A O 1
ATOM 1535 N N . PRO A 1 193 ? -11.102 -13.469 -5.023 1 98.31 193 PRO A N 1
ATOM 1536 C CA . PRO A 1 193 ? -11.664 -14.797 -5.242 1 98.31 193 PRO A CA 1
ATOM 1537 C C . PRO A 1 193 ? -12.977 -15.016 -4.5 1 98.31 193 PRO A C 1
ATOM 1539 O O . PRO A 1 193 ? -13.742 -15.922 -4.84 1 98.31 193 PRO A O 1
ATOM 1542 N N . VAL A 1 194 ? -13.281 -14.188 -3.5 1 98.19 194 VAL A N 1
ATOM 1543 C CA . VAL A 1 194 ? -14.562 -14.281 -2.812 1 98.19 194 VAL A CA 1
ATOM 1544 C C . VAL A 1 194 ? -15.695 -13.93 -3.775 1 98.19 194 VAL A C 1
ATOM 1546 O O . VAL A 1 194 ? -16.812 -14.422 -3.637 1 98.19 194 VAL A O 1
ATOM 1549 N N . GLY A 1 195 ? -15.43 -13.016 -4.711 1 97.81 195 GLY A N 1
ATOM 1550 C CA . GLY A 1 195 ? -16.375 -12.711 -5.77 1 97.81 195 GLY A CA 1
ATOM 1551 C C . GLY A 1 195 ? -17.234 -11.492 -5.469 1 97.81 195 GLY A C 1
ATOM 1552 O O . GLY A 1 195 ? -17.812 -10.891 -6.375 1 97.81 195 GLY A O 1
ATOM 1553 N N . GLU A 1 196 ? -17.359 -11.133 -4.16 1 97.62 196 GLU A N 1
ATOM 1554 C CA . GLU A 1 196 ? -18.188 -10 -3.754 1 97.62 196 GLU A CA 1
ATOM 1555 C C . GLU A 1 196 ? -17.641 -9.359 -2.477 1 97.62 196 GLU A C 1
ATOM 1557 O O . GLU A 1 196 ? -16.844 -9.969 -1.759 1 97.62 196 GLU A O 1
ATOM 1562 N N . LEU A 1 197 ? -18.062 -8.117 -2.256 1 97.88 197 LEU A N 1
ATOM 1563 C CA . LEU A 1 197 ? -17.719 -7.434 -1.017 1 97.88 197 LEU A CA 1
ATOM 1564 C C . LEU A 1 197 ? -18.656 -7.84 0.113 1 97.88 197 LEU A C 1
ATOM 1566 O O . LEU A 1 197 ? -19.844 -7.512 0.086 1 97.88 197 LEU A O 1
ATOM 1570 N N . ASN A 1 198 ? -18.234 -8.609 1.046 1 98.25 198 ASN A N 1
ATOM 1571 C CA . ASN A 1 198 ? -18.953 -9.062 2.23 1 98.25 198 ASN A CA 1
ATOM 1572 C C . ASN A 1 198 ? -18.016 -9.266 3.416 1 98.25 198 ASN A C 1
ATOM 1574 O O . ASN A 1 198 ? -16.891 -8.781 3.404 1 98.25 198 ASN A O 1
ATOM 1578 N N . GLY A 1 199 ? -18.516 -9.852 4.434 1 98.19 199 GLY A N 1
ATOM 1579 C CA . GLY A 1 199 ? -17.703 -10.047 5.629 1 98.19 199 GLY A CA 1
ATOM 1580 C C . GLY A 1 199 ? -16.453 -10.867 5.379 1 98.19 199 GLY A C 1
ATOM 1581 O O . GLY A 1 199 ? -15.398 -10.578 5.941 1 98.19 199 GLY A O 1
ATOM 1582 N N . GLU A 1 200 ? -16.562 -11.875 4.555 1 98.25 200 GLU A N 1
ATOM 1583 C CA . GLU A 1 200 ? -15.422 -12.734 4.246 1 98.25 200 GLU A CA 1
ATOM 1584 C C . GLU A 1 200 ? -14.336 -11.969 3.498 1 98.25 200 GLU A C 1
ATOM 1586 O O . GLU A 1 200 ? -13.164 -12.023 3.867 1 98.25 200 GLU A O 1
ATOM 1591 N N . SER A 1 201 ? -14.719 -11.273 2.451 1 98.62 201 SER A N 1
ATOM 1592 C CA . SER A 1 201 ? -13.742 -10.516 1.675 1 98.62 201 SER A CA 1
ATOM 1593 C C . SER A 1 201 ? -13.125 -9.391 2.502 1 98.62 201 SER A C 1
ATOM 1595 O O . SER A 1 201 ? -11.945 -9.086 2.365 1 98.62 201 SER A O 1
ATOM 1597 N N . ALA A 1 202 ? -13.93 -8.742 3.365 1 98.62 202 ALA A N 1
ATOM 1598 C CA . ALA A 1 202 ? -13.406 -7.699 4.242 1 98.62 202 ALA A CA 1
ATOM 1599 C C . ALA A 1 202 ? -12.344 -8.258 5.184 1 98.62 202 ALA A C 1
ATOM 1601 O O . ALA A 1 202 ? -11.297 -7.629 5.391 1 98.62 202 ALA A O 1
ATOM 1602 N N . LEU A 1 203 ? -12.625 -9.359 5.734 1 98.62 203 LEU A N 1
ATOM 1603 C CA . LEU A 1 203 ? -11.664 -9.992 6.633 1 98.62 203 LEU A CA 1
ATOM 1604 C C . LEU A 1 203 ? -10.383 -10.352 5.891 1 98.62 203 LEU A C 1
ATOM 1606 O O . LEU A 1 203 ? -9.289 -10.258 6.449 1 98.62 203 LEU A O 1
ATOM 1610 N N . ILE A 1 204 ? -10.492 -10.797 4.66 1 98.81 204 ILE A N 1
ATOM 1611 C CA . ILE A 1 204 ? -9.328 -11.164 3.861 1 98.81 204 ILE A CA 1
ATOM 1612 C C . ILE A 1 204 ? -8.508 -9.914 3.541 1 98.81 204 ILE A C 1
ATOM 1614 O O . ILE A 1 204 ? -7.277 -9.969 3.504 1 98.81 204 ILE A O 1
ATOM 1618 N N . LEU A 1 205 ? -9.164 -8.758 3.314 1 98.81 205 LEU A N 1
ATOM 1619 C CA . LEU A 1 205 ? -8.445 -7.496 3.152 1 98.81 205 LEU A CA 1
ATOM 1620 C C . LEU A 1 205 ? -7.598 -7.195 4.383 1 98.81 205 LEU A C 1
ATOM 1622 O O . LEU A 1 205 ? -6.422 -6.832 4.262 1 98.81 205 LEU A O 1
ATOM 1626 N N . LEU A 1 206 ? -8.203 -7.355 5.523 1 98.75 206 LEU A N 1
ATOM 1627 C CA . LEU A 1 206 ? -7.5 -7.141 6.777 1 98.75 206 LEU A CA 1
ATOM 1628 C C . LEU A 1 206 ? -6.328 -8.109 6.922 1 98.75 206 LEU A C 1
ATOM 1630 O O . LEU A 1 206 ? -5.23 -7.711 7.309 1 98.75 206 LEU A O 1
ATOM 1634 N N . LYS A 1 207 ? -6.547 -9.375 6.605 1 98.75 207 LYS A N 1
ATOM 1635 C CA . LYS A 1 207 ? -5.5 -10.391 6.703 1 98.75 207 LYS A CA 1
ATOM 1636 C C . LYS A 1 207 ? -4.379 -10.117 5.703 1 98.75 207 LYS A C 1
ATOM 1638 O O . LYS A 1 207 ? -3.209 -10.398 5.984 1 98.75 207 LYS A O 1
ATOM 1643 N N . SER A 1 208 ? -4.715 -9.594 4.543 1 98.81 208 SER A N 1
ATOM 1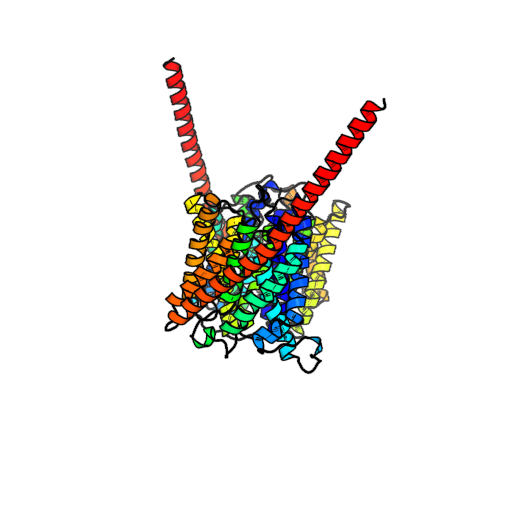644 C CA . SER A 1 208 ? -3.697 -9.211 3.566 1 98.81 208 SER A CA 1
ATOM 1645 C C . SER A 1 208 ? -2.797 -8.102 4.113 1 98.81 208 SER A C 1
ATOM 1647 O O . SER A 1 208 ? -1.583 -8.125 3.906 1 98.81 208 SER A O 1
ATOM 1649 N N . LEU A 1 209 ? -3.396 -7.129 4.781 1 98.88 209 LEU A N 1
ATOM 1650 C CA . LEU A 1 209 ? -2.621 -6.078 5.434 1 98.88 209 LEU A CA 1
ATOM 1651 C C . LEU A 1 209 ? -1.684 -6.668 6.48 1 98.88 209 LEU A C 1
ATOM 1653 O O . LEU A 1 209 ? -0.515 -6.281 6.559 1 98.88 209 LEU A O 1
ATOM 1657 N N . LEU A 1 210 ? -2.164 -7.555 7.246 1 98.75 210 LEU A N 1
ATOM 1658 C CA . LEU A 1 210 ? -1.359 -8.219 8.266 1 98.75 210 LEU A CA 1
ATOM 1659 C C . LEU A 1 210 ? -0.225 -9.016 7.629 1 98.75 210 LEU A C 1
ATOM 1661 O O . LEU A 1 210 ? 0.862 -9.117 8.203 1 98.75 210 LEU A O 1
ATOM 1665 N N . ALA A 1 211 ? -0.523 -9.617 6.492 1 98.88 211 ALA A N 1
ATOM 1666 C CA . ALA A 1 211 ? 0.512 -10.352 5.77 1 98.88 211 ALA A CA 1
ATOM 1667 C C . ALA A 1 211 ? 1.648 -9.43 5.344 1 98.88 211 ALA A C 1
ATOM 1669 O O . ALA A 1 211 ? 2.822 -9.789 5.441 1 98.88 211 ALA A O 1
ATOM 1670 N N . ILE A 1 212 ? 1.298 -8.227 4.84 1 98.81 212 ILE A N 1
ATOM 1671 C CA . ILE A 1 212 ? 2.293 -7.223 4.469 1 98.81 212 ILE A CA 1
ATOM 1672 C C . ILE A 1 212 ? 3.188 -6.918 5.668 1 98.81 212 ILE A C 1
ATOM 1674 O O . ILE A 1 212 ? 4.414 -6.922 5.551 1 98.81 212 ILE A O 1
ATOM 1678 N N . ILE A 1 213 ? 2.615 -6.762 6.793 1 98.56 213 ILE A N 1
ATOM 1679 C CA . ILE A 1 213 ? 3.326 -6.383 8.008 1 98.56 213 ILE A CA 1
ATOM 1680 C C . ILE A 1 213 ? 4.195 -7.547 8.477 1 98.56 213 ILE A C 1
ATOM 1682 O O . ILE A 1 213 ? 5.391 -7.375 8.734 1 98.56 213 ILE A O 1
ATOM 1686 N N . ALA A 1 214 ? 3.615 -8.711 8.562 1 98.62 214 ALA A N 1
ATOM 1687 C CA . ALA A 1 214 ? 4.324 -9.891 9.062 1 98.62 214 ALA A CA 1
ATOM 1688 C C . ALA A 1 214 ? 5.512 -10.234 8.172 1 98.62 214 ALA A C 1
ATOM 1690 O O . ALA A 1 214 ? 6.594 -10.562 8.672 1 98.62 214 ALA A O 1
ATOM 1691 N N . GLY A 1 215 ? 5.289 -10.18 6.91 1 98.69 215 GLY A N 1
ATOM 1692 C CA . GLY A 1 215 ? 6.383 -10.453 5.988 1 98.69 215 GLY A CA 1
ATOM 1693 C C . GLY A 1 215 ? 7.508 -9.438 6.078 1 98.69 215 GLY A C 1
ATOM 1694 O O . GLY A 1 215 ? 8.68 -9.812 6.105 1 98.69 215 GLY A O 1
ATOM 1695 N N . GLY A 1 216 ? 7.141 -8.125 6.066 1 98.19 216 GLY A N 1
ATOM 1696 C CA . GLY A 1 216 ? 8.141 -7.074 6.207 1 98.19 216 GLY A CA 1
ATOM 1697 C C . GLY A 1 216 ? 8.969 -7.207 7.465 1 98.19 216 GLY A C 1
ATOM 1698 O O . GLY A 1 216 ? 10.203 -7.117 7.414 1 98.19 216 GLY A O 1
ATOM 1699 N N . ILE A 1 217 ? 8.367 -7.488 8.539 1 97.38 217 ILE A N 1
ATOM 1700 C CA . ILE A 1 217 ? 9.047 -7.625 9.82 1 97.38 217 ILE A CA 1
ATOM 1701 C C . ILE A 1 217 ? 9.906 -8.891 9.812 1 97.38 217 ILE A C 1
ATOM 1703 O O . ILE A 1 217 ? 11.047 -8.875 10.281 1 97.38 217 ILE A O 1
ATOM 1707 N N . SER A 1 218 ? 9.375 -9.945 9.281 1 97.81 218 SER A N 1
ATOM 1708 C CA . SER A 1 218 ? 10.078 -11.227 9.266 1 97.81 218 SER A CA 1
ATOM 1709 C C . SER A 1 218 ? 11.398 -11.125 8.516 1 97.81 218 SER A C 1
ATOM 1711 O O . SER A 1 218 ? 12.445 -11.531 9.023 1 97.81 218 SER A O 1
ATOM 1713 N N . TRP A 1 219 ? 11.352 -10.625 7.305 1 97.56 219 TRP A N 1
ATOM 1714 C CA . TRP A 1 219 ? 12.578 -10.516 6.52 1 97.56 219 TRP A CA 1
ATOM 1715 C C . TRP A 1 219 ? 13.547 -9.531 7.16 1 97.56 219 TRP A C 1
ATOM 1717 O O . TRP A 1 219 ? 14.758 -9.75 7.145 1 97.56 219 TRP A O 1
ATOM 1727 N N . THR A 1 220 ? 13.008 -8.398 7.66 1 96.88 220 THR A N 1
ATOM 1728 C CA . THR A 1 220 ? 13.859 -7.422 8.336 1 96.88 220 THR A CA 1
ATOM 1729 C C . THR A 1 220 ? 14.555 -8.055 9.539 1 96.88 220 THR A C 1
ATOM 1731 O O . THR A 1 220 ? 15.758 -7.855 9.742 1 96.88 220 THR A O 1
ATOM 1734 N N . LEU A 1 221 ? 13.836 -8.82 10.312 1 96.75 221 LEU A N 1
ATOM 1735 C CA . LEU A 1 221 ? 14.414 -9.523 11.453 1 96.75 221 LEU A CA 1
ATOM 1736 C C . LEU A 1 221 ? 15.453 -10.539 11 1 96.75 221 LEU A C 1
ATOM 1738 O O . LEU A 1 221 ? 16.5 -10.68 11.625 1 96.75 221 LEU A O 1
ATOM 1742 N N . GLY A 1 222 ? 15.148 -11.289 9.977 1 96.44 222 GLY A N 1
ATOM 1743 C CA . GLY A 1 222 ? 16.125 -12.219 9.43 1 96.44 222 GLY A CA 1
ATOM 1744 C C . GLY A 1 222 ? 17.422 -11.562 9.023 1 96.44 222 GLY A C 1
ATOM 1745 O O . GLY A 1 222 ? 18.5 -12.039 9.375 1 96.44 222 GLY A O 1
ATOM 1746 N N . ASN A 1 223 ? 17.281 -10.477 8.312 1 95.38 223 ASN A N 1
ATOM 1747 C CA . ASN A 1 223 ? 18.469 -9.75 7.883 1 95.38 223 ASN A CA 1
ATOM 1748 C C . ASN A 1 223 ? 19.25 -9.195 9.07 1 95.38 223 ASN A C 1
ATOM 1750 O O . ASN A 1 223 ? 20.484 -9.172 9.055 1 95.38 223 ASN A O 1
ATOM 1754 N N . TYR A 1 224 ? 18.531 -8.703 10.047 1 94.5 224 TYR A N 1
ATOM 1755 C CA . TYR A 1 224 ? 19.188 -8.172 11.234 1 94.5 224 TYR A CA 1
ATOM 1756 C C . TYR A 1 224 ? 19.953 -9.258 11.977 1 94.5 224 TYR A C 1
ATOM 1758 O O . TYR A 1 224 ? 21.031 -9.008 12.508 1 94.5 224 TYR A O 1
ATOM 1766 N N . ILE A 1 225 ? 19.438 -10.406 12.078 1 95 225 ILE A N 1
ATOM 1767 C CA . ILE A 1 225 ? 20.062 -11.523 12.773 1 95 225 ILE A CA 1
ATOM 1768 C C . ILE A 1 225 ? 21.359 -11.914 12.062 1 95 225 ILE A C 1
ATOM 1770 O O . ILE A 1 225 ? 22.375 -12.141 12.711 1 95 225 ILE A O 1
ATOM 1774 N N . LEU A 1 226 ? 21.359 -11.898 10.797 1 93 226 LEU A N 1
ATOM 1775 C CA . LEU A 1 226 ? 22.5 -12.391 10.031 1 93 226 LEU A CA 1
ATOM 1776 C C . LEU A 1 226 ? 23.5 -11.273 9.766 1 93 226 LEU A C 1
ATOM 1778 O O . LEU A 1 226 ? 24.719 -11.492 9.82 1 93 226 LEU A O 1
ATOM 1782 N N . GLU A 1 227 ? 23.016 -10.055 9.461 1 93.06 227 GLU A N 1
ATOM 1783 C CA . GLU A 1 227 ? 23.906 -9 8.977 1 93.06 227 GLU A CA 1
ATOM 1784 C C . GLU A 1 227 ? 23.953 -7.832 9.961 1 93.06 227 GLU A C 1
ATOM 1786 O O . GLU A 1 227 ? 24.75 -6.906 9.789 1 93.06 227 GLU A O 1
ATOM 1791 N N . LYS A 1 228 ? 23.109 -7.848 10.977 1 93.19 228 LYS A N 1
ATOM 1792 C CA . LYS A 1 228 ? 23.031 -6.793 11.977 1 93.19 228 LYS A CA 1
ATOM 1793 C C . LYS A 1 228 ? 22.75 -5.438 11.336 1 93.19 228 LYS A C 1
ATOM 1795 O O . LYS A 1 228 ? 23.359 -4.434 11.711 1 93.19 228 LYS A O 1
ATOM 1800 N N . ASP A 1 229 ? 22.016 -5.562 10.258 1 92.56 229 ASP A N 1
ATOM 1801 C CA . ASP A 1 229 ? 21.656 -4.359 9.523 1 92.56 229 ASP A CA 1
ATOM 1802 C C . ASP A 1 229 ? 20.203 -4.445 9.016 1 92.56 229 ASP A C 1
ATOM 1804 O O . ASP A 1 229 ? 19.594 -5.508 9.062 1 92.56 229 ASP A O 1
ATOM 1808 N N . ILE A 1 230 ? 19.688 -3.291 8.734 1 93.38 230 ILE A N 1
ATOM 1809 C CA . ILE A 1 230 ? 18.375 -3.189 8.109 1 93.38 230 ILE A CA 1
ATOM 1810 C C . ILE A 1 230 ? 18.516 -2.568 6.719 1 93.38 230 ILE A C 1
ATOM 1812 O O . ILE A 1 230 ? 18.922 -1.415 6.586 1 93.38 230 ILE A O 1
ATOM 1816 N N . GLN A 1 231 ? 18.156 -3.365 5.781 1 92.88 231 GLN A N 1
ATOM 1817 C CA . GLN A 1 231 ? 18.297 -2.92 4.398 1 92.88 231 GLN A CA 1
ATOM 1818 C C . GLN A 1 231 ? 16.938 -2.65 3.77 1 92.88 231 GLN A C 1
ATOM 1820 O O . GLN A 1 231 ? 15.977 -3.383 4.02 1 92.88 231 GLN A O 1
ATOM 1825 N N . THR A 1 232 ? 16.891 -1.642 2.977 1 94.19 232 THR A N 1
ATOM 1826 C CA . THR A 1 232 ? 15.648 -1.16 2.387 1 94.19 232 THR A CA 1
ATOM 1827 C C . THR A 1 232 ? 15.047 -2.209 1.452 1 94.19 232 THR A C 1
ATOM 1829 O O . THR A 1 232 ? 13.859 -2.508 1.527 1 94.19 232 THR A O 1
ATOM 1832 N N . ASP A 1 233 ? 15.836 -2.748 0.614 1 92.38 233 ASP A N 1
ATOM 1833 C CA . ASP A 1 233 ? 15.344 -3.715 -0.361 1 92.38 233 ASP A CA 1
ATOM 1834 C C . ASP A 1 233 ? 14.82 -4.969 0.331 1 92.38 233 ASP A C 1
ATOM 1836 O O . ASP A 1 233 ? 13.82 -5.551 -0.104 1 92.38 233 ASP A O 1
ATOM 1840 N N . ILE A 1 234 ? 15.477 -5.379 1.417 1 94.69 234 ILE A N 1
ATOM 1841 C CA . ILE A 1 234 ? 15.055 -6.555 2.172 1 94.69 234 ILE A CA 1
ATOM 1842 C C . ILE A 1 234 ? 13.695 -6.301 2.816 1 94.69 234 ILE A C 1
ATOM 1844 O O . ILE A 1 234 ? 12.82 -7.168 2.803 1 94.69 234 ILE A O 1
ATOM 1848 N N . LEU A 1 235 ? 13.523 -5.141 3.371 1 97.31 235 LEU A N 1
ATOM 1849 C CA . LEU A 1 235 ? 12.25 -4.75 3.975 1 97.31 235 LEU A CA 1
ATOM 1850 C C . LEU A 1 235 ? 11.133 -4.773 2.941 1 97.31 235 LEU A C 1
ATOM 1852 O O . LEU A 1 235 ? 10.086 -5.383 3.168 1 97.31 235 LEU A O 1
ATOM 1856 N N . LEU A 1 236 ? 11.359 -4.121 1.81 1 97.81 236 LEU A N 1
ATOM 1857 C CA . LEU A 1 236 ? 10.336 -4.004 0.772 1 97.81 236 LEU A CA 1
ATOM 1858 C C . LEU A 1 236 ? 10.008 -5.367 0.176 1 97.81 236 LEU A C 1
ATOM 1860 O O . LEU A 1 236 ? 8.836 -5.699 -0.021 1 97.81 236 LEU A O 1
ATOM 1864 N N . ASN A 1 237 ? 11.008 -6.211 -0.059 1 96.25 237 ASN A N 1
ATOM 1865 C CA . ASN A 1 237 ? 10.781 -7.562 -0.563 1 96.25 237 ASN A CA 1
ATOM 1866 C C . ASN A 1 237 ? 10.047 -8.43 0.458 1 96.25 237 ASN A C 1
ATOM 1868 O O . ASN A 1 237 ? 9.211 -9.258 0.09 1 96.25 237 ASN A O 1
ATOM 1872 N N . GLY A 1 238 ? 10.43 -8.203 1.695 1 98.06 238 GLY A N 1
ATOM 1873 C CA . GLY A 1 238 ? 9.75 -8.945 2.748 1 98.06 238 GLY A CA 1
ATOM 1874 C C . GLY A 1 238 ? 8.258 -8.695 2.779 1 98.06 238 GLY A C 1
ATOM 1875 O O . GLY A 1 238 ? 7.473 -9.625 3.008 1 98.06 238 GLY A O 1
ATOM 1876 N N . MET A 1 239 ? 7.859 -7.473 2.594 1 98.69 239 MET A N 1
ATOM 1877 C CA . MET A 1 239 ? 6.441 -7.129 2.535 1 98.69 239 MET A CA 1
ATOM 1878 C C . MET A 1 239 ? 5.738 -7.898 1.42 1 98.69 239 MET A C 1
ATOM 1880 O O . MET A 1 239 ? 4.625 -8.391 1.605 1 98.69 239 MET A O 1
ATOM 1884 N N . ILE A 1 240 ? 6.422 -8.047 0.303 1 98.44 240 ILE A N 1
ATOM 1885 C CA . ILE A 1 240 ? 5.871 -8.75 -0.852 1 98.44 240 ILE A CA 1
ATOM 1886 C C . ILE A 1 240 ? 5.828 -10.25 -0.574 1 98.44 240 ILE A C 1
ATOM 1888 O O . ILE A 1 240 ? 4.828 -10.914 -0.863 1 98.44 240 ILE A O 1
ATOM 1892 N N . VAL A 1 241 ? 6.871 -10.758 0.049 1 98.5 241 VAL A N 1
ATOM 1893 C CA . VAL A 1 241 ? 6.934 -12.188 0.357 1 98.5 241 VAL A CA 1
ATOM 1894 C C . VAL A 1 241 ? 5.816 -12.555 1.33 1 98.5 241 VAL A C 1
ATOM 1896 O O . VAL A 1 241 ? 5.254 -13.648 1.252 1 98.5 241 VAL A O 1
ATOM 1899 N N . GLY A 1 242 ? 5.566 -11.625 2.236 1 98.88 242 GLY A N 1
ATOM 1900 C CA . GLY A 1 242 ? 4.449 -11.867 3.133 1 98.88 242 GLY A CA 1
ATOM 1901 C C . GLY A 1 242 ? 3.143 -12.125 2.402 1 98.88 242 GLY A C 1
ATOM 1902 O O . GLY A 1 242 ? 2.365 -12.992 2.797 1 98.88 242 GLY A O 1
ATOM 1903 N N . LEU A 1 243 ? 2.918 -11.398 1.395 1 98.81 243 LEU A N 1
ATOM 1904 C CA . LEU A 1 243 ? 1.721 -11.578 0.581 1 98.81 243 LEU A CA 1
ATOM 1905 C C . LEU A 1 243 ? 1.764 -12.906 -0.167 1 98.81 243 LEU A C 1
ATOM 1907 O O . LEU A 1 243 ? 0.756 -13.609 -0.245 1 98.81 243 LEU A O 1
ATOM 1911 N N . VAL A 1 244 ? 2.949 -13.297 -0.654 1 98.69 244 VAL A N 1
ATOM 1912 C CA . VAL A 1 244 ? 3.125 -14.562 -1.357 1 98.69 244 VAL A CA 1
ATOM 1913 C C . VAL A 1 244 ? 2.791 -15.719 -0.424 1 98.69 244 VAL A C 1
ATOM 1915 O O . VAL A 1 244 ? 2.008 -16.609 -0.78 1 98.69 244 VAL A O 1
ATOM 1918 N N . THR A 1 245 ? 3.248 -15.688 0.766 1 98.81 245 THR A N 1
ATOM 1919 C CA . THR A 1 245 ? 3.113 -16.797 1.706 1 98.81 245 THR A CA 1
ATOM 1920 C C . THR A 1 245 ? 1.696 -16.859 2.27 1 98.81 245 THR A C 1
ATOM 1922 O O . THR A 1 245 ? 1.304 -17.859 2.869 1 98.81 245 THR A O 1
ATOM 1925 N N . SER A 1 246 ? 0.957 -15.836 2.068 1 98.88 246 SER A N 1
ATOM 1926 C CA . SER A 1 246 ? -0.402 -15.797 2.6 1 98.88 246 SER A CA 1
ATOM 1927 C C . SER A 1 246 ? -1.39 -16.453 1.637 1 98.88 246 SER A C 1
ATOM 1929 O O . SER A 1 246 ? -2.502 -16.812 2.029 1 98.88 246 SER A O 1
ATOM 1931 N N . THR A 1 247 ? -1.093 -16.641 0.388 1 98.56 247 THR A N 1
ATOM 1932 C CA . THR A 1 247 ? -2.041 -16.844 -0.701 1 98.56 247 THR A CA 1
ATOM 1933 C C . THR A 1 247 ? -2.732 -18.203 -0.564 1 98.56 247 THR A C 1
ATOM 1935 O O . THR A 1 247 ? -3.904 -18.344 -0.918 1 98.56 247 THR A O 1
ATOM 1938 N N . SER A 1 248 ? -2.07 -19.203 -0.063 1 98.44 248 SER A N 1
ATOM 1939 C CA . SER A 1 248 ? -2.68 -20.531 0.039 1 98.44 248 SER A CA 1
ATOM 1940 C C . SER A 1 248 ? -3.754 -20.562 1.12 1 98.44 248 SER A C 1
ATOM 1942 O O . SER A 1 248 ? -4.758 -21.266 0.984 1 98.44 248 SER A O 1
ATOM 1944 N N . SER A 1 249 ? -3.613 -19.719 2.18 1 98.38 249 SER A N 1
ATOM 1945 C CA . SER A 1 249 ? -4.371 -19.969 3.402 1 98.38 249 SER A CA 1
ATOM 1946 C C . SER A 1 249 ? -5.277 -18.781 3.742 1 98.38 249 SER A C 1
ATOM 1948 O O . SER A 1 249 ? -6.172 -18.906 4.586 1 98.38 249 SER A O 1
ATOM 1950 N N . VAL A 1 250 ? -5.133 -17.641 3.148 1 98.62 250 VAL A N 1
ATOM 1951 C CA . VAL A 1 250 ? -5.676 -16.359 3.605 1 98.62 250 VAL A CA 1
ATOM 1952 C C . VAL A 1 250 ? -7.199 -16.438 3.645 1 98.62 250 VAL A C 1
ATOM 1954 O O . VAL A 1 250 ? -7.84 -15.789 4.477 1 98.62 250 VAL A O 1
ATOM 1957 N N . GLY A 1 251 ? -7.824 -17.281 2.848 1 98.31 251 GLY A N 1
ATOM 1958 C CA . GLY A 1 251 ? -9.273 -17.406 2.805 1 98.31 251 GLY A CA 1
ATOM 1959 C C . GLY A 1 251 ? -9.797 -18.484 3.736 1 98.31 251 GLY A C 1
ATOM 1960 O O . GLY A 1 251 ? -11.016 -18.656 3.867 1 98.31 251 GLY A O 1
ATOM 1961 N N . TYR A 1 252 ? -8.906 -19.188 4.453 1 98 252 TYR A N 1
ATOM 1962 C CA . TYR A 1 252 ? -9.367 -20.375 5.164 1 98 252 TYR A CA 1
ATOM 1963 C C . TYR A 1 252 ? -9.062 -20.266 6.652 1 98 252 TYR A C 1
ATOM 1965 O O . TYR A 1 252 ? -9.68 -20.953 7.469 1 98 252 TYR A O 1
ATOM 1973 N N . VAL A 1 253 ? -8.141 -19.438 7.059 1 98 253 VAL A N 1
ATOM 1974 C CA . VAL A 1 253 ? -7.688 -19.391 8.445 1 98 253 VAL A CA 1
ATOM 1975 C C . VAL A 1 253 ? -8.125 -18.078 9.086 1 98 253 VAL A C 1
ATOM 1977 O O . VAL A 1 253 ? -8.5 -17.141 8.383 1 98 253 VAL A O 1
ATOM 1980 N N . ASN A 1 254 ? -8.07 -18.016 10.398 1 97.31 254 ASN A N 1
ATOM 1981 C CA . ASN A 1 254 ? -8.438 -16.781 11.086 1 97.31 254 ASN A CA 1
ATOM 1982 C C . ASN A 1 254 ? -7.258 -15.82 11.164 1 97.31 254 ASN A C 1
ATOM 1984 O O . ASN A 1 254 ? -6.176 -16.109 10.656 1 97.31 254 ASN A O 1
ATOM 1988 N N . THR A 1 255 ? -7.5 -14.719 11.742 1 97.88 255 THR A N 1
ATOM 1989 C CA . THR A 1 255 ? -6.555 -13.602 11.742 1 97.88 255 THR A CA 1
ATOM 1990 C C . THR A 1 255 ? -5.273 -13.984 12.477 1 97.88 255 THR A C 1
ATOM 1992 O O . THR A 1 255 ? -4.172 -13.703 12 1 97.88 255 THR A O 1
ATOM 1995 N N . PHE A 1 256 ? -5.352 -14.602 13.594 1 97.81 256 PHE A N 1
ATOM 1996 C CA . PHE A 1 256 ? -4.172 -14.992 14.359 1 97.81 256 PHE A CA 1
ATOM 1997 C C . PHE A 1 256 ? -3.354 -16.031 13.609 1 97.81 256 PHE A C 1
ATOM 1999 O O . PHE A 1 256 ? -2.127 -15.938 13.547 1 97.81 256 PHE A O 1
ATOM 2006 N N . GLN A 1 257 ? -3.996 -16.984 13.023 1 98.38 257 GLN A N 1
ATOM 2007 C CA . GLN A 1 257 ? -3.355 -18.078 12.312 1 98.38 257 GLN A CA 1
ATOM 2008 C C . GLN A 1 257 ? -2.596 -17.562 11.086 1 98.38 257 GLN A C 1
ATOM 2010 O O . GLN A 1 257 ? -1.482 -18.016 10.812 1 98.38 257 GLN A O 1
ATOM 2015 N N . ILE A 1 258 ? -3.189 -16.625 10.375 1 98.62 258 ILE A N 1
ATOM 2016 C CA . ILE A 1 258 ? -2.533 -16.125 9.172 1 98.62 258 ILE A CA 1
ATOM 2017 C C . ILE A 1 258 ? -1.26 -15.375 9.547 1 98.62 258 ILE A C 1
ATOM 2019 O O . ILE A 1 258 ? -0.267 -15.414 8.82 1 98.62 258 ILE A O 1
ATOM 2023 N N . ILE A 1 259 ? -1.267 -14.633 10.664 1 98.56 259 ILE A N 1
ATOM 2024 C CA . ILE A 1 259 ? -0.08 -13.922 11.133 1 98.56 259 ILE A CA 1
ATOM 2025 C C . ILE A 1 259 ? 1.051 -14.914 11.383 1 98.56 259 ILE A C 1
ATOM 2027 O O . ILE A 1 259 ? 2.188 -14.695 10.953 1 98.56 259 ILE A O 1
ATOM 2031 N N . LEU A 1 260 ? 0.772 -16.016 11.961 1 98.56 260 LEU A N 1
ATOM 2032 C CA . LEU A 1 260 ? 1.773 -17.031 12.289 1 98.56 260 LEU A CA 1
ATOM 2033 C C . LEU A 1 260 ? 2.312 -17.688 11.023 1 98.56 260 LEU A C 1
ATOM 2035 O O . LEU A 1 260 ? 3.527 -17.828 10.859 1 98.56 260 LEU A O 1
ATOM 2039 N N . ILE A 1 261 ? 1.421 -18.094 10.156 1 98.69 261 ILE A N 1
ATOM 2040 C CA . ILE A 1 261 ? 1.828 -18.75 8.922 1 98.69 261 ILE A CA 1
ATOM 2041 C C . ILE A 1 261 ? 2.76 -17.844 8.133 1 98.69 261 ILE A C 1
ATOM 2043 O O . ILE A 1 261 ? 3.854 -18.25 7.738 1 98.69 261 ILE A O 1
ATOM 2047 N N . VAL A 1 262 ? 2.301 -16.609 7.965 1 98.81 262 VAL A N 1
ATOM 2048 C CA . VAL A 1 262 ? 3.021 -15.664 7.113 1 98.81 262 VAL A CA 1
ATOM 2049 C C . VAL A 1 262 ? 4.355 -15.297 7.762 1 98.81 262 VAL A C 1
ATOM 2051 O O . VAL A 1 262 ? 5.383 -15.234 7.086 1 98.81 262 VAL A O 1
ATOM 2054 N N . PHE A 1 263 ? 4.355 -15.055 9.055 1 98.69 263 PHE A N 1
ATOM 2055 C CA . PHE A 1 263 ? 5.586 -14.664 9.734 1 98.69 263 PHE A CA 1
ATOM 2056 C C . PHE A 1 263 ? 6.652 -15.742 9.594 1 98.69 263 PHE A C 1
ATOM 2058 O O . PHE A 1 263 ? 7.77 -15.469 9.148 1 98.69 263 PHE A O 1
ATOM 2065 N N . PHE A 1 264 ? 6.336 -16.938 9.836 1 98.56 264 PHE A N 1
ATOM 2066 C CA . PHE A 1 264 ? 7.332 -18 9.859 1 98.56 264 PHE A CA 1
ATOM 2067 C C . PHE A 1 264 ? 7.688 -18.438 8.445 1 98.56 264 PHE A C 1
ATOM 2069 O O . PHE A 1 264 ? 8.852 -18.703 8.148 1 98.56 264 PHE A O 1
ATOM 2076 N N . ALA A 1 265 ? 6.68 -18.578 7.594 1 98.62 265 ALA A N 1
ATOM 2077 C CA . ALA A 1 265 ? 6.973 -18.938 6.207 1 98.62 265 ALA A CA 1
ATOM 2078 C C . ALA A 1 265 ? 7.906 -17.906 5.562 1 98.62 265 ALA A C 1
ATOM 2080 O O . ALA A 1 265 ? 8.891 -18.281 4.918 1 98.62 265 ALA A O 1
ATOM 2081 N N . SER A 1 266 ? 7.586 -16.625 5.766 1 98.5 266 SER A N 1
ATOM 2082 C CA . SER A 1 266 ? 8.43 -15.57 5.215 1 98.5 266 SER A CA 1
ATOM 2083 C C . SER A 1 266 ? 9.82 -15.586 5.848 1 98.5 266 SER A C 1
ATOM 2085 O O . SER A 1 266 ? 10.828 -15.406 5.16 1 98.5 266 SER A O 1
ATOM 2087 N N . PHE A 1 267 ? 9.852 -15.805 7.125 1 98 267 PHE A N 1
ATOM 2088 C CA . PHE A 1 267 ? 11.109 -15.844 7.863 1 98 267 PHE A CA 1
ATOM 2089 C C . PHE A 1 267 ? 12.047 -16.906 7.289 1 98 267 PHE A C 1
ATOM 2091 O O . PHE A 1 267 ? 13.227 -16.641 7.051 1 98 267 PHE A O 1
ATOM 2098 N N . PHE A 1 268 ? 11.555 -18.016 6.977 1 97 268 PHE A N 1
ATOM 2099 C CA . PHE A 1 268 ? 12.367 -19.109 6.469 1 97 268 PHE A CA 1
ATOM 2100 C C . PHE A 1 268 ? 12.758 -18.859 5.016 1 97 268 PHE A C 1
ATOM 2102 O O . PHE A 1 268 ? 13.852 -19.25 4.586 1 97 268 PHE A O 1
ATOM 2109 N N . THR A 1 269 ? 11.867 -18.219 4.234 1 96.12 269 THR A N 1
ATOM 2110 C CA . THR A 1 269 ? 12.219 -17.906 2.852 1 96.12 269 THR A CA 1
ATOM 2111 C C . THR A 1 269 ? 13.445 -17 2.795 1 96.12 269 THR A C 1
ATOM 2113 O O . THR A 1 269 ? 14.25 -17.094 1.868 1 96.12 269 THR A O 1
ATOM 2116 N N . TYR A 1 270 ? 13.594 -16.125 3.766 1 95.5 270 TYR A N 1
ATOM 2117 C CA . TYR A 1 270 ? 14.75 -15.242 3.789 1 95.5 270 TYR A CA 1
ATOM 2118 C C . TYR A 1 270 ? 16.047 -16.031 3.9 1 95.5 270 TYR A C 1
ATOM 2120 O O . TYR A 1 270 ? 17 -15.781 3.162 1 95.5 270 TYR A O 1
ATOM 2128 N N . PHE A 1 271 ? 16.062 -16.969 4.797 1 93.44 271 PHE A N 1
ATOM 2129 C CA . PHE A 1 271 ? 17.266 -17.75 5.027 1 93.44 271 PHE A CA 1
ATOM 2130 C C . PHE A 1 271 ? 17.562 -18.656 3.834 1 93.44 271 PHE A C 1
ATOM 2132 O O . PHE A 1 271 ? 18.734 -18.875 3.494 1 93.44 271 PHE A O 1
ATOM 2139 N N . ILE A 1 272 ? 16.547 -19.141 3.258 1 89.75 272 ILE A N 1
ATOM 2140 C CA . ILE A 1 272 ? 16.719 -19.953 2.064 1 89.75 272 ILE A CA 1
ATOM 2141 C C . ILE A 1 272 ? 17.281 -19.109 0.93 1 89.75 272 ILE A C 1
ATOM 2143 O O . ILE A 1 272 ? 18.203 -19.531 0.232 1 89.75 272 ILE A O 1
ATOM 2147 N N . MET A 1 273 ? 16.719 -17.938 0.751 1 87.44 273 MET A N 1
ATOM 2148 C CA . MET A 1 273 ? 17.219 -17.016 -0.255 1 87.44 273 MET A CA 1
ATOM 2149 C C . MET A 1 273 ? 18.703 -16.734 -0.044 1 87.44 273 MET A C 1
ATOM 2151 O O . MET A 1 273 ? 19.5 -16.797 -0.991 1 87.44 273 MET A O 1
ATOM 2155 N N . LYS A 1 274 ? 19.109 -16.5 1.204 1 87.56 274 LYS A N 1
ATOM 2156 C CA . LYS A 1 274 ? 20.5 -16.203 1.53 1 87.56 274 LYS A CA 1
ATOM 2157 C C . LYS A 1 274 ? 21.391 -17.406 1.262 1 87.56 274 LYS A C 1
ATOM 2159 O O . LYS A 1 274 ? 22.5 -17.25 0.754 1 87.56 274 LYS A O 1
ATOM 2164 N N . SER A 1 275 ? 20.922 -18.547 1.525 1 86 275 SER A N 1
ATOM 2165 C CA . SER A 1 275 ? 21.688 -19.766 1.307 1 86 275 SER A CA 1
ATOM 2166 C C . SER A 1 275 ? 21.859 -20.062 -0.182 1 86 275 SER A C 1
ATOM 2168 O O . SER A 1 275 ? 22.938 -20.453 -0.622 1 86 275 SER A O 1
ATOM 2170 N N . ILE A 1 276 ? 20.781 -19.844 -0.92 1 81.94 276 ILE A N 1
ATOM 2171 C CA . ILE A 1 276 ? 20.812 -20.078 -2.361 1 81.94 276 ILE A CA 1
ATOM 2172 C C . ILE A 1 276 ? 21.781 -19.094 -3.018 1 81.94 276 ILE A C 1
ATOM 2174 O O . ILE A 1 276 ? 22.578 -19.484 -3.883 1 81.94 276 ILE A O 1
ATOM 2178 N N . ASN A 1 277 ? 21.734 -17.875 -2.613 1 78.44 277 ASN A N 1
ATOM 2179 C CA . ASN A 1 277 ? 22.578 -16.844 -3.207 1 78.44 277 ASN A CA 1
ATOM 2180 C C . ASN A 1 277 ? 24.047 -17.094 -2.891 1 78.44 277 ASN A C 1
ATOM 2182 O O . ASN A 1 277 ? 24.922 -16.719 -3.676 1 78.44 277 ASN A O 1
ATOM 2186 N N . LYS A 1 278 ? 24.344 -17.766 -1.856 1 77.44 278 LYS A N 1
ATOM 2187 C CA . LYS A 1 278 ? 25.719 -18.047 -1.455 1 77.44 278 LYS A CA 1
ATOM 2188 C C . LYS A 1 278 ? 26.234 -19.328 -2.107 1 77.44 278 LYS A C 1
ATOM 2190 O O . LYS A 1 278 ? 27.391 -19.391 -2.516 1 77.44 278 LYS A O 1
ATOM 2195 N N . LYS A 1 279 ? 25.406 -20.281 -2.262 1 73.56 279 LYS A N 1
ATOM 2196 C CA . LYS A 1 279 ? 25.906 -21.625 -2.557 1 73.56 279 LYS A CA 1
ATOM 2197 C C . LYS A 1 279 ? 25.75 -21.953 -4.039 1 73.56 279 LYS A C 1
ATOM 2199 O O . LYS A 1 279 ? 26.531 -22.703 -4.598 1 73.56 279 LYS A O 1
ATOM 2204 N N . PHE A 1 280 ? 24.688 -21.531 -4.527 1 70.69 280 PHE A N 1
ATOM 2205 C CA . PHE A 1 280 ? 24.359 -22.109 -5.824 1 70.69 280 PHE A CA 1
ATOM 2206 C C . PHE A 1 280 ? 24.844 -21.203 -6.957 1 70.69 280 PHE A C 1
ATOM 2208 O O . PHE A 1 280 ? 24.859 -19.984 -6.82 1 70.69 280 PHE A O 1
ATOM 2215 N N . GLU A 1 281 ? 25.266 -21.953 -7.891 1 63.66 281 GLU A N 1
ATOM 2216 C CA . GLU A 1 281 ? 25.859 -21.344 -9.078 1 63.66 281 GLU A CA 1
ATOM 2217 C C . GLU A 1 281 ? 24.781 -20.844 -10.039 1 63.66 281 GLU A C 1
ATOM 2219 O O . GLU A 1 281 ? 25.047 -20.688 -11.234 1 63.66 281 GLU A O 1
ATOM 2224 N N . PHE A 1 282 ? 23.547 -20.703 -9.633 1 68.38 282 PHE A N 1
ATOM 2225 C CA . PHE A 1 282 ? 22.641 -20.078 -10.578 1 68.38 282 PHE A CA 1
ATOM 2226 C C . PHE A 1 282 ? 22.281 -18.656 -10.133 1 68.38 282 PHE A C 1
ATOM 2228 O O . PHE A 1 282 ? 22.422 -18.312 -8.953 1 68.38 282 PHE A O 1
ATOM 2235 N N . ASP A 1 283 ? 22.016 -17.875 -11.188 1 79.5 283 ASP A N 1
ATOM 2236 C CA . ASP A 1 283 ? 21.766 -16.453 -10.938 1 79.5 283 ASP A CA 1
ATOM 2237 C C . ASP A 1 283 ? 20.266 -16.141 -11.047 1 79.5 283 ASP A C 1
ATOM 2239 O O . ASP A 1 283 ? 19.719 -16.109 -12.156 1 79.5 283 ASP A O 1
ATOM 2243 N N . ASP A 1 284 ? 19.609 -16.156 -9.992 1 86 284 ASP A N 1
ATOM 2244 C CA . ASP A 1 284 ? 18.281 -15.57 -9.898 1 86 284 ASP A CA 1
ATOM 2245 C C . ASP A 1 284 ? 18.359 -14.07 -9.648 1 86 284 ASP A C 1
ATOM 2247 O O . ASP A 1 284 ? 18.484 -13.633 -8.5 1 86 284 ASP A O 1
ATOM 2251 N N . VAL A 1 285 ? 18.219 -13.312 -10.672 1 84.62 285 VAL A N 1
ATOM 2252 C CA . VAL A 1 285 ? 18.625 -11.914 -10.656 1 84.62 285 VAL A CA 1
ATOM 2253 C C . VAL A 1 285 ? 17.656 -11.094 -9.805 1 84.62 285 VAL A C 1
ATOM 2255 O O . VAL A 1 285 ? 18 -10 -9.359 1 84.62 285 VAL A O 1
ATOM 2258 N N . VAL A 1 286 ? 16.438 -11.609 -9.609 1 87.75 286 VAL A N 1
ATOM 2259 C CA . VAL A 1 286 ? 15.477 -10.828 -8.844 1 87.75 286 VAL A CA 1
ATOM 2260 C C . VAL A 1 286 ? 14.945 -11.656 -7.672 1 87.75 286 VAL A C 1
ATOM 2262 O O . VAL A 1 286 ? 13.93 -11.305 -7.066 1 87.75 286 VAL A O 1
ATOM 2265 N N . ASP A 1 287 ? 15.516 -12.836 -7.422 1 88.94 287 ASP A N 1
ATOM 2266 C CA . ASP A 1 287 ? 15.211 -13.727 -6.309 1 88.94 287 ASP A CA 1
ATOM 2267 C C . ASP A 1 287 ? 13.797 -14.281 -6.426 1 88.94 287 ASP A C 1
ATOM 2269 O O . ASP A 1 287 ? 13.094 -14.43 -5.422 1 88.94 287 ASP A O 1
ATOM 2273 N N . SER A 1 288 ? 13.383 -14.523 -7.609 1 90.88 288 SER A N 1
ATOM 2274 C CA . SER A 1 288 ? 12.031 -15.016 -7.875 1 90.88 288 SER A CA 1
ATOM 2275 C C . SER A 1 288 ? 11.812 -16.406 -7.273 1 90.88 288 SER A C 1
ATOM 2277 O O . SER A 1 288 ? 10.766 -16.672 -6.691 1 90.88 288 SER A O 1
ATOM 2279 N N . PHE A 1 289 ? 12.781 -17.266 -7.406 1 93.31 289 PHE A N 1
ATOM 2280 C CA . PHE A 1 289 ? 12.656 -18.625 -6.898 1 93.31 289 PHE A CA 1
ATOM 2281 C C . PHE A 1 289 ? 12.5 -18.625 -5.383 1 93.31 289 PHE A C 1
ATOM 2283 O O . PHE A 1 289 ? 11.602 -19.266 -4.844 1 93.31 289 PHE A O 1
ATOM 2290 N N . ALA A 1 290 ? 13.312 -17.953 -4.699 1 90.81 290 ALA A N 1
ATOM 2291 C CA . ALA A 1 290 ? 13.266 -17.906 -3.242 1 90.81 290 ALA A CA 1
ATOM 2292 C C . ALA A 1 290 ? 11.953 -17.297 -2.756 1 90.81 290 ALA A C 1
ATOM 2294 O O . ALA A 1 290 ? 11.305 -17.844 -1.86 1 90.81 290 ALA A O 1
ATOM 2295 N N . MET A 1 291 ? 11.547 -16.203 -3.312 1 94.38 291 MET A N 1
ATOM 2296 C CA . MET A 1 291 ? 10.383 -15.461 -2.838 1 94.38 291 MET A CA 1
ATOM 2297 C C . MET A 1 291 ? 9.086 -16.188 -3.203 1 94.38 291 MET A C 1
ATOM 2299 O O . MET A 1 291 ? 8.195 -16.328 -2.365 1 94.38 291 MET A O 1
ATOM 2303 N N . ASN A 1 292 ? 9.031 -16.641 -4.461 1 96.88 292 ASN A N 1
ATOM 2304 C CA . ASN A 1 292 ? 7.777 -17.219 -4.93 1 96.88 292 ASN A CA 1
ATOM 2305 C C . ASN A 1 292 ? 7.77 -18.734 -4.801 1 96.88 292 ASN A C 1
ATOM 2307 O O . ASN A 1 292 ? 6.785 -19.328 -4.348 1 96.88 292 ASN A O 1
ATOM 2311 N N . GLY A 1 293 ? 8.852 -19.422 -5.234 1 97.44 293 GLY A N 1
ATOM 2312 C CA . GLY A 1 293 ? 8.922 -20.875 -5.125 1 97.44 293 GLY A CA 1
ATOM 2313 C C . GLY A 1 293 ? 8.797 -21.375 -3.695 1 97.44 293 GLY A C 1
ATOM 2314 O O . GLY A 1 293 ? 7.816 -22.031 -3.346 1 97.44 293 GLY A O 1
ATOM 2315 N N . PHE A 1 294 ? 9.719 -20.922 -2.891 1 97.31 294 PHE A N 1
ATOM 2316 C CA . PHE A 1 294 ? 9.688 -21.344 -1.496 1 97.31 294 PHE A CA 1
ATOM 2317 C C . PHE A 1 294 ? 8.586 -20.625 -0.734 1 97.31 294 PHE A C 1
ATOM 2319 O O . PHE A 1 294 ? 8.008 -21.172 0.204 1 97.31 294 PHE A O 1
ATOM 2326 N N . GLY A 1 295 ? 8.297 -19.406 -1.08 1 98.19 295 GLY A N 1
ATOM 2327 C CA . GLY A 1 295 ? 7.168 -18.719 -0.468 1 98.19 295 GLY A CA 1
ATOM 2328 C C . GLY A 1 295 ? 5.855 -19.469 -0.646 1 98.19 295 GLY A C 1
ATOM 2329 O O . GLY A 1 295 ? 5.121 -19.672 0.32 1 98.19 295 GLY A O 1
ATOM 2330 N N . GLY A 1 296 ? 5.629 -19.859 -1.92 1 98.5 296 GLY A N 1
ATOM 2331 C CA . GLY A 1 296 ? 4.441 -20.641 -2.193 1 98.5 296 GLY A CA 1
ATOM 2332 C C . GLY A 1 296 ? 4.438 -21.984 -1.474 1 98.5 296 GLY A C 1
ATOM 2333 O O . GLY A 1 296 ? 3.408 -22.406 -0.948 1 98.5 296 GLY A O 1
ATOM 2334 N N . LEU A 1 297 ? 5.562 -22.609 -1.419 1 98.56 297 LEU A N 1
ATOM 2335 C CA . LEU A 1 297 ? 5.699 -23.922 -0.78 1 98.56 297 LEU A CA 1
ATOM 2336 C C . LEU A 1 297 ? 5.426 -23.828 0.718 1 98.56 297 LEU A C 1
ATOM 2338 O O . LEU A 1 297 ? 4.582 -24.547 1.249 1 98.56 297 LEU A O 1
ATOM 2342 N N . LEU A 1 298 ? 6.082 -22.922 1.389 1 98.62 298 LEU A N 1
ATOM 2343 C CA . LEU A 1 298 ? 5.992 -22.812 2.842 1 98.62 298 LEU A CA 1
ATOM 2344 C C . LEU A 1 298 ? 4.629 -22.281 3.264 1 98.62 298 LEU A C 1
ATOM 2346 O O . LEU A 1 298 ? 4.105 -22.672 4.312 1 98.62 298 LEU A O 1
ATOM 2350 N N . GLY A 1 299 ? 4.102 -21.359 2.479 1 98.44 299 GLY A N 1
ATOM 2351 C CA . GLY A 1 299 ? 2.738 -20.938 2.744 1 98.44 299 GLY A CA 1
ATOM 2352 C C . GLY A 1 299 ? 1.728 -22.062 2.652 1 98.44 299 GLY A C 1
ATOM 2353 O O . GLY A 1 299 ? 0.826 -22.156 3.486 1 98.44 299 GLY A O 1
ATOM 2354 N N . SER A 1 300 ? 1.887 -22.875 1.639 1 98.44 300 SER A N 1
ATOM 2355 C CA . SER A 1 300 ? 0.986 -24 1.442 1 98.44 300 SER A CA 1
ATOM 2356 C C . SER A 1 300 ? 1.138 -25.031 2.559 1 98.44 300 SER A C 1
ATOM 2358 O O . SER A 1 300 ? 0.146 -25.562 3.049 1 98.44 300 SER A O 1
ATOM 2360 N N . LEU A 1 301 ? 2.369 -25.281 2.955 1 98.31 301 LEU A N 1
ATOM 2361 C CA . LEU A 1 301 ? 2.613 -26.203 4.062 1 98.31 301 LEU A CA 1
ATOM 2362 C C . LEU A 1 301 ? 2.057 -25.641 5.367 1 98.31 301 LEU A C 1
ATOM 2364 O O . LEU A 1 301 ? 1.572 -26.391 6.215 1 98.31 301 LEU A O 1
ATOM 2368 N N . GLY A 1 302 ? 2.168 -24.344 5.539 1 98.25 302 GLY A N 1
ATOM 2369 C CA . GLY A 1 302 ? 1.635 -23.688 6.723 1 98.25 302 GLY A CA 1
ATOM 2370 C C . GLY A 1 302 ? 0.139 -23.891 6.891 1 98.25 302 GLY A C 1
ATOM 2371 O O . GLY A 1 302 ? -0.365 -23.922 8.016 1 98.25 302 GLY A O 1
ATOM 2372 N N . THR A 1 303 ? -0.554 -24.062 5.793 1 97.69 303 THR A N 1
ATOM 2373 C CA . THR A 1 303 ? -2 -24.266 5.82 1 97.69 303 THR A CA 1
ATOM 2374 C C . THR A 1 303 ? -2.357 -25.562 6.531 1 97.69 303 THR A C 1
ATOM 2376 O O . THR A 1 303 ? -3.365 -25.641 7.238 1 97.69 303 THR A O 1
ATOM 2379 N N . ILE A 1 304 ? -1.518 -26.594 6.426 1 97.81 304 ILE A N 1
ATOM 2380 C CA . ILE A 1 304 ? -1.732 -27.906 7.008 1 97.81 304 ILE A CA 1
ATOM 2381 C C . ILE A 1 304 ? -1.743 -27.812 8.531 1 97.81 304 ILE A C 1
ATOM 2383 O O . ILE A 1 304 ? -2.441 -28.562 9.203 1 97.81 304 ILE A O 1
ATOM 2387 N N . LEU A 1 305 ? -1.1 -26.828 9.086 1 96.81 305 LEU A N 1
ATOM 2388 C CA . LEU A 1 305 ? -0.931 -26.688 10.531 1 96.81 305 LEU A CA 1
ATOM 2389 C C . LEU A 1 305 ? -2.244 -26.297 11.195 1 96.81 305 LEU A C 1
ATOM 2391 O O . LEU A 1 305 ? -2.467 -26.609 12.367 1 96.81 305 LEU A O 1
ATOM 2395 N N . PHE A 1 306 ? -3.154 -25.656 10.438 1 97.25 306 PHE A N 1
ATOM 2396 C CA . PHE A 1 306 ? -4.297 -25.062 11.125 1 97.25 306 PHE A CA 1
ATOM 2397 C C . PHE A 1 306 ? -5.605 -25.625 10.562 1 97.25 306 PHE A C 1
ATOM 2399 O O . PHE A 1 306 ? -6.664 -25.453 11.18 1 97.25 306 PHE A O 1
ATOM 2406 N N . ILE A 1 307 ? -5.559 -26.188 9.367 1 96.94 307 ILE A N 1
ATOM 2407 C CA . ILE A 1 307 ? -6.773 -26.734 8.781 1 96.94 307 ILE A CA 1
ATOM 2408 C C . ILE A 1 307 ? -6.707 -28.266 8.805 1 96.94 307 ILE A C 1
ATOM 2410 O O . ILE A 1 307 ? -5.734 -28.859 8.32 1 96.94 307 ILE A O 1
ATOM 2414 N N . LYS A 1 308 ? -7.809 -28.859 9.266 1 94.06 308 LYS A N 1
ATOM 2415 C CA . LYS A 1 308 ? -7.836 -30.312 9.43 1 94.06 308 LYS A CA 1
ATOM 2416 C C . LYS A 1 308 ? -8.25 -31 8.141 1 94.06 308 LYS A C 1
ATOM 2418 O O . LYS A 1 308 ? -8.898 -30.406 7.285 1 94.06 308 LYS A O 1
ATOM 2423 N N . ASN A 1 309 ? -7.836 -32.281 7.91 1 94.56 309 ASN A N 1
ATOM 2424 C CA . ASN A 1 309 ? -8.266 -33.219 6.883 1 94.56 309 ASN A CA 1
ATOM 2425 C C . ASN A 1 309 ? -7.828 -32.781 5.492 1 94.56 309 ASN A C 1
ATOM 2427 O O . ASN A 1 309 ? -8.5 -33.062 4.5 1 94.56 309 ASN A O 1
ATOM 2431 N N . ILE A 1 310 ? -6.727 -31.969 5.438 1 96.56 310 ILE A N 1
ATOM 2432 C CA . ILE A 1 310 ? -6.289 -31.547 4.113 1 96.56 310 ILE A CA 1
ATOM 2433 C C . ILE A 1 310 ? -4.883 -32.062 3.84 1 96.56 310 ILE A C 1
ATOM 2435 O O . ILE A 1 310 ? -4.316 -31.828 2.773 1 96.56 310 ILE A O 1
ATOM 2439 N N . PHE A 1 311 ? -4.309 -32.781 4.734 1 97.12 311 PHE A N 1
ATOM 2440 C CA . PHE A 1 311 ? -2.904 -33.188 4.715 1 97.12 311 PHE A CA 1
ATOM 2441 C C . PHE A 1 311 ? -2.555 -33.875 3.404 1 97.12 311 PHE A C 1
ATOM 2443 O O . PHE A 1 311 ? -1.642 -33.469 2.693 1 97.12 311 PHE A O 1
ATOM 2450 N N . ILE A 1 312 ? -3.297 -34.906 3.045 1 97.12 312 ILE A N 1
ATOM 2451 C CA . ILE A 1 312 ? -3.008 -35.688 1.856 1 97.12 312 ILE A CA 1
ATOM 2452 C C . ILE A 1 312 ? -3.219 -34.844 0.604 1 97.12 312 ILE A C 1
ATOM 2454 O O . ILE A 1 312 ? -2.367 -34.812 -0.287 1 97.12 312 ILE A O 1
ATOM 2458 N N . GLY A 1 313 ? -4.402 -34.219 0.541 1 97.88 313 GLY A N 1
ATOM 2459 C CA . GLY A 1 313 ? -4.684 -33.375 -0.603 1 97.88 313 GLY A CA 1
ATOM 2460 C C . GLY A 1 313 ? -3.637 -32.281 -0.818 1 97.88 313 GLY A C 1
ATOM 2461 O O . GLY A 1 313 ? -3.211 -32.031 -1.949 1 97.88 313 GLY A O 1
ATOM 2462 N N . GLN A 1 314 ? -3.223 -31.703 0.271 1 98.5 314 GLN A N 1
ATOM 2463 C CA . GLN A 1 314 ? -2.248 -30.625 0.197 1 98.5 314 GLN A CA 1
ATOM 2464 C C . GLN A 1 314 ? -0.897 -31.125 -0.299 1 98.5 314 GLN A C 1
ATOM 2466 O O . GLN A 1 314 ? -0.263 -30.5 -1.146 1 98.5 314 GLN A O 1
ATOM 2471 N N . LEU A 1 315 ? -0.463 -32.25 0.173 1 98.38 315 LEU A N 1
ATOM 2472 C CA . LEU A 1 315 ? 0.826 -32.812 -0.219 1 98.38 315 LEU A CA 1
ATOM 2473 C C . LEU A 1 315 ? 0.803 -33.25 -1.676 1 98.38 315 LEU A C 1
ATOM 2475 O O . LEU A 1 315 ? 1.775 -33.062 -2.406 1 98.38 315 LEU A O 1
ATOM 2479 N N . VAL A 1 316 ? -0.278 -33.875 -2.037 1 98.44 316 VAL A N 1
ATOM 2480 C CA . VAL A 1 316 ? -0.428 -34.281 -3.428 1 98.44 316 VAL A CA 1
ATOM 2481 C C . VAL A 1 316 ? -0.436 -33.062 -4.336 1 98.44 316 VAL A C 1
ATOM 2483 O O . VAL A 1 316 ? 0.178 -33.062 -5.402 1 98.44 316 VAL A O 1
ATOM 2486 N N . GLY A 1 317 ? -1.177 -32.031 -3.887 1 98.69 317 GLY A N 1
ATOM 2487 C CA . GLY A 1 317 ? -1.189 -30.781 -4.637 1 98.69 317 GLY A CA 1
ATOM 2488 C C . GLY A 1 317 ? 0.193 -30.188 -4.828 1 98.69 317 GLY A C 1
ATOM 2489 O O . GLY A 1 317 ? 0.553 -29.781 -5.938 1 98.69 317 GLY A O 1
ATOM 2490 N N . ILE A 1 318 ? 0.936 -30.141 -3.76 1 98.75 318 ILE A N 1
ATOM 2491 C CA . ILE A 1 318 ? 2.295 -29.625 -3.812 1 98.75 318 ILE A CA 1
ATOM 2492 C C . ILE A 1 318 ? 3.139 -30.469 -4.766 1 98.75 318 ILE A C 1
ATOM 2494 O O . ILE A 1 318 ? 3.836 -29.922 -5.629 1 98.75 318 ILE A O 1
ATOM 2498 N N . PHE A 1 319 ? 3.029 -31.719 -4.656 1 98.69 319 PHE A N 1
ATOM 2499 C CA . PHE A 1 319 ? 3.816 -32.625 -5.469 1 98.69 319 PHE A CA 1
ATOM 2500 C C . PHE A 1 319 ? 3.496 -32.469 -6.949 1 98.69 319 PHE A C 1
ATOM 2502 O O . PHE A 1 319 ? 4.402 -32.344 -7.773 1 98.69 319 PHE A O 1
ATOM 2509 N N . ILE A 1 320 ? 2.254 -32.5 -7.27 1 98.69 320 ILE A N 1
ATOM 2510 C CA . ILE A 1 320 ? 1.825 -32.406 -8.656 1 98.69 320 ILE A CA 1
ATOM 2511 C C . ILE A 1 320 ? 2.25 -31.047 -9.227 1 98.69 320 ILE A C 1
ATOM 2513 O O . ILE A 1 320 ? 2.662 -30.953 -10.383 1 98.69 320 ILE A O 1
ATOM 2517 N N . THR A 1 321 ? 2.096 -29.953 -8.422 1 98.81 321 THR A N 1
ATOM 2518 C CA . THR A 1 321 ? 2.508 -28.625 -8.852 1 98.81 321 THR A CA 1
ATOM 2519 C C . THR A 1 321 ? 3.998 -28.594 -9.18 1 98.81 321 THR A C 1
ATOM 2521 O O . THR A 1 321 ? 4.398 -28.094 -10.234 1 98.81 321 THR A O 1
ATOM 2524 N N . VAL A 1 322 ? 4.809 -29.156 -8.289 1 98.75 322 VAL A N 1
ATOM 2525 C CA . VAL A 1 322 ? 6.258 -29.172 -8.477 1 98.75 322 VAL A CA 1
ATOM 2526 C C . VAL A 1 322 ? 6.605 -30.047 -9.688 1 98.75 322 VAL A C 1
ATOM 2528 O O . VAL A 1 322 ? 7.391 -29.641 -10.547 1 98.75 322 VAL A O 1
ATOM 2531 N N . LEU A 1 323 ? 6.016 -31.172 -9.797 1 98.69 323 LEU A N 1
ATOM 2532 C CA . LEU A 1 323 ? 6.305 -32.125 -10.867 1 98.69 323 LEU A CA 1
ATOM 2533 C C . LEU A 1 323 ? 5.984 -31.516 -12.227 1 98.69 323 LEU A C 1
ATOM 2535 O O . LEU A 1 323 ? 6.816 -31.547 -13.133 1 98.69 323 LEU A O 1
ATOM 2539 N N . LEU A 1 324 ? 4.785 -31.047 -12.352 1 98.56 324 LEU A N 1
ATOM 2540 C CA . LEU A 1 324 ? 4.352 -30.469 -13.617 1 98.56 324 LEU A CA 1
ATOM 2541 C C . LEU A 1 324 ? 5.242 -29.297 -14.008 1 98.56 324 LEU A C 1
ATOM 2543 O O . LEU A 1 324 ? 5.609 -29.156 -15.18 1 98.56 324 LEU A O 1
ATOM 2547 N N . SER A 1 325 ? 5.57 -28.391 -13.039 1 98.75 325 SER A N 1
ATOM 2548 C CA . SER A 1 325 ? 6.402 -27.219 -13.281 1 98.75 325 SER A CA 1
ATOM 2549 C C . SER A 1 325 ? 7.805 -27.625 -13.727 1 98.75 325 SER A C 1
ATOM 2551 O O . SER A 1 325 ? 8.344 -27.047 -14.672 1 98.75 325 SER A O 1
ATOM 2553 N N . VAL A 1 326 ? 8.406 -28.625 -13.07 1 98.5 326 VAL A N 1
ATOM 2554 C CA . VAL A 1 326 ? 9.766 -29.062 -13.375 1 98.5 326 VAL A CA 1
ATOM 2555 C C . VAL A 1 326 ? 9.805 -29.734 -14.742 1 98.5 326 VAL A C 1
ATOM 2557 O O . VAL A 1 326 ? 10.617 -29.375 -15.602 1 98.5 326 VAL A O 1
ATOM 2560 N N . VAL A 1 327 ? 8.93 -30.609 -15.023 1 98.5 327 VAL A N 1
ATOM 2561 C CA . VAL A 1 327 ? 8.961 -31.438 -16.219 1 98.5 327 VAL A CA 1
ATOM 2562 C C . VAL A 1 327 ? 8.703 -30.578 -17.453 1 98.5 327 VAL A C 1
ATOM 2564 O O . VAL A 1 327 ? 9.492 -30.578 -18.406 1 98.5 327 VAL A O 1
ATOM 2567 N N . VAL A 1 328 ? 7.629 -29.859 -17.453 1 98.56 328 VAL A N 1
ATOM 2568 C CA . VAL A 1 328 ? 7.25 -29.078 -18.609 1 98.56 328 VAL A CA 1
ATOM 2569 C C . VAL A 1 328 ? 8.297 -27.984 -18.875 1 98.56 328 VAL A C 1
ATOM 2571 O O . VAL A 1 328 ? 8.719 -27.781 -20.016 1 98.56 328 VAL A O 1
ATOM 2574 N N . THR A 1 329 ? 8.68 -27.234 -17.781 1 98.25 329 THR A N 1
ATOM 2575 C CA . THR A 1 329 ? 9.633 -26.156 -17.953 1 98.25 329 THR A CA 1
ATOM 2576 C C . THR A 1 329 ? 10.984 -26.688 -18.422 1 98.25 329 THR A C 1
ATOM 2578 O O . THR A 1 329 ? 11.641 -26.062 -19.266 1 98.25 329 THR A O 1
ATOM 2581 N N . PHE A 1 330 ? 11.391 -27.828 -17.891 1 97.12 330 PHE A N 1
ATOM 2582 C CA . PHE A 1 330 ? 12.648 -28.438 -18.297 1 97.12 330 PHE A CA 1
ATOM 2583 C C . PHE A 1 330 ? 12.617 -28.812 -19.781 1 97.12 330 PHE A C 1
ATOM 2585 O O . PHE A 1 330 ? 13.562 -28.531 -20.516 1 97.12 330 PHE A O 1
ATOM 2592 N N . ILE A 1 331 ? 11.594 -29.422 -20.219 1 97.12 331 ILE A N 1
ATOM 2593 C CA . ILE A 1 331 ? 11.445 -29.875 -21.594 1 97.12 331 ILE A CA 1
ATOM 2594 C C . ILE A 1 331 ? 11.461 -28.656 -22.531 1 97.12 331 ILE A C 1
ATOM 2596 O O . ILE A 1 331 ? 12.211 -28.625 -23.516 1 97.12 331 ILE A O 1
ATOM 2600 N N . VAL A 1 332 ? 10.688 -27.641 -22.203 1 95.69 332 VAL A N 1
ATOM 2601 C CA . VAL A 1 332 ? 10.57 -26.5 -23.109 1 95.69 332 VAL A CA 1
ATOM 2602 C C . VAL A 1 332 ? 11.875 -25.703 -23.109 1 95.69 332 VAL A C 1
ATOM 2604 O O . VAL A 1 332 ? 12.305 -25.219 -24.156 1 95.69 332 VAL A O 1
ATOM 2607 N N . ALA A 1 333 ? 12.422 -25.562 -21.953 1 93.75 333 ALA A N 1
ATOM 2608 C CA . ALA A 1 333 ? 13.68 -24.812 -21.859 1 93.75 333 ALA A CA 1
ATOM 2609 C C . ALA A 1 333 ? 14.781 -25.516 -22.641 1 93.75 333 ALA A C 1
ATOM 2611 O O . ALA A 1 333 ? 15.609 -24.859 -23.281 1 93.75 333 ALA A O 1
ATOM 2612 N N . LYS A 1 334 ? 14.867 -26.797 -22.656 1 92 334 LYS A N 1
ATOM 2613 C CA . LYS A 1 334 ? 15.859 -27.562 -23.406 1 92 334 LYS A CA 1
ATOM 2614 C C . LYS A 1 334 ? 15.641 -27.422 -24.906 1 92 334 LYS A C 1
ATOM 2616 O O . LYS A 1 334 ? 16.609 -27.328 -25.672 1 92 334 LYS A O 1
ATOM 2621 N N . ILE A 1 335 ? 14.508 -27.406 -25.234 1 89.56 335 ILE A N 1
ATOM 2622 C CA . ILE A 1 335 ? 14.164 -27.266 -26.656 1 89.56 335 ILE A CA 1
ATOM 2623 C C . ILE A 1 335 ? 14.617 -25.906 -27.172 1 89.56 335 ILE A C 1
ATOM 2625 O O . ILE A 1 335 ? 15.219 -25.812 -28.234 1 89.56 335 ILE A O 1
ATOM 2629 N N . VAL A 1 336 ? 14.391 -24.891 -26.375 1 88.25 336 VAL A N 1
ATOM 2630 C CA . VAL A 1 336 ? 14.664 -23.531 -26.844 1 88.25 336 VAL A CA 1
ATOM 2631 C C . VAL A 1 336 ? 16.156 -23.234 -26.719 1 88.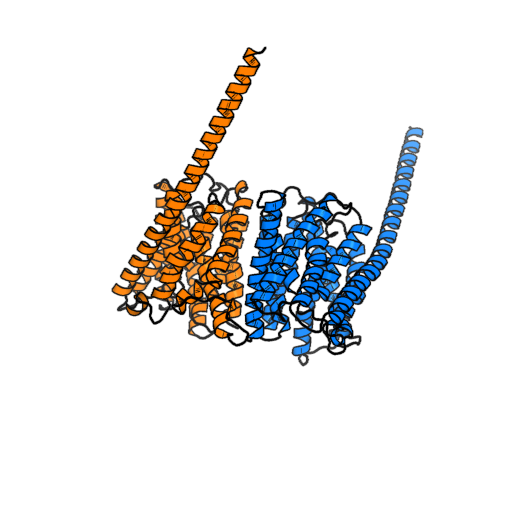25 336 VAL A C 1
ATOM 2633 O O . VAL A 1 336 ? 16.703 -22.438 -27.5 1 88.25 336 VAL A O 1
ATOM 2636 N N . ASN A 1 337 ? 16.797 -23.766 -25.688 1 81.44 337 ASN A N 1
ATOM 2637 C CA . ASN A 1 337 ? 18.234 -23.547 -25.516 1 81.44 337 ASN A CA 1
ATOM 2638 C C . ASN A 1 337 ? 19.047 -24.297 -26.547 1 81.44 337 ASN A C 1
ATOM 2640 O O . ASN A 1 337 ? 20.109 -23.828 -26.984 1 81.44 337 ASN A O 1
ATOM 2644 N N . ARG A 1 338 ? 18.766 -25.422 -26.859 1 67 338 ARG A N 1
ATOM 2645 C CA . ARG A 1 338 ? 19.422 -26.172 -27.922 1 67 338 ARG A CA 1
ATOM 2646 C C . ARG A 1 338 ? 19.312 -25.453 -29.266 1 67 338 ARG A C 1
ATOM 2648 O O . ARG A 1 338 ? 20.281 -25.391 -30.016 1 67 338 ARG A O 1
ATOM 2655 N N . ASN A 1 339 ? 18.25 -24.859 -29.297 1 56.12 339 ASN A N 1
ATOM 2656 C CA . ASN A 1 339 ? 18.062 -24.125 -30.547 1 56.12 339 ASN A CA 1
ATOM 2657 C C . ASN A 1 339 ? 18.891 -22.844 -30.578 1 56.12 339 ASN A C 1
ATOM 2659 O O . ASN A 1 339 ? 19.359 -22.422 -31.625 1 56.12 339 ASN A O 1
ATOM 2663 N N . ALA A 1 340 ? 19.078 -22.25 -29.359 1 55 340 ALA A N 1
ATOM 2664 C CA . ALA A 1 340 ? 19.875 -21.031 -29.25 1 55 340 ALA A CA 1
ATOM 2665 C C . ALA A 1 340 ? 21.359 -21.344 -29.391 1 55 340 ALA A C 1
ATOM 2667 O O . ALA A 1 340 ? 22.094 -20.594 -30.031 1 55 340 ALA A O 1
ATOM 2668 N N . ARG A 1 341 ? 21.844 -22.422 -28.734 1 51.47 341 ARG A N 1
ATOM 2669 C CA . ARG A 1 341 ? 23.234 -22.859 -28.891 1 51.47 341 ARG A CA 1
ATOM 2670 C C . ARG A 1 341 ? 23.531 -23.219 -30.344 1 51.47 341 ARG A C 1
ATOM 2672 O O . ARG A 1 341 ? 24.609 -22.922 -30.859 1 51.47 341 ARG A O 1
ATOM 2679 N N . ASP A 1 342 ? 22.562 -23.828 -30.844 1 47.81 342 ASP A N 1
ATOM 2680 C CA . ASP A 1 342 ? 22.75 -24.203 -32.25 1 47.81 342 ASP A CA 1
ATOM 2681 C C . ASP A 1 342 ? 22.859 -22.969 -33.125 1 47.81 342 ASP A C 1
ATOM 2683 O O . ASP A 1 342 ? 23.672 -22.938 -34.062 1 47.81 342 ASP A O 1
ATOM 2687 N N . ILE A 1 343 ? 22.094 -21.938 -32.625 1 44.72 343 ILE A N 1
ATOM 2688 C CA . ILE A 1 343 ? 22.125 -20.703 -33.406 1 44.72 343 ILE A CA 1
ATOM 2689 C C . ILE A 1 343 ? 23.422 -19.953 -33.094 1 44.72 343 ILE A C 1
ATOM 2691 O O . ILE A 1 343 ? 24.062 -19.406 -34 1 44.72 343 ILE A O 1
ATOM 2695 N N . ILE A 1 344 ? 23.766 -19.906 -31.812 1 46.19 344 ILE A N 1
ATOM 2696 C CA . ILE A 1 344 ? 25.047 -19.297 -31.453 1 46.19 344 ILE A CA 1
ATOM 2697 C C . ILE A 1 344 ? 26.188 -20.062 -32.094 1 46.19 344 ILE A C 1
ATOM 2699 O O . ILE A 1 344 ? 27.109 -19.469 -32.656 1 46.19 344 ILE A O 1
ATOM 2703 N N . LEU A 1 345 ? 26.141 -21.344 -32.031 1 46.03 345 LEU A N 1
ATOM 2704 C CA . LEU A 1 345 ? 27.141 -22.172 -32.688 1 46.03 345 LEU A CA 1
ATOM 2705 C C . LEU A 1 345 ? 27.094 -21.969 -34.188 1 46.03 345 LEU A C 1
ATOM 2707 O O . LEU A 1 345 ? 28.141 -21.953 -34.844 1 46.03 345 LEU A O 1
ATOM 2711 N N . ALA A 1 346 ? 25.984 -21.828 -34.656 1 45.62 346 ALA A N 1
ATOM 2712 C CA . ALA A 1 346 ? 25.844 -21.562 -36.062 1 45.62 346 ALA A CA 1
ATOM 2713 C C . ALA A 1 346 ? 26.359 -20.172 -36.438 1 45.62 346 ALA A C 1
ATOM 2715 O O . ALA A 1 346 ? 27.031 -20 -37.438 1 45.62 346 ALA A O 1
ATOM 2716 N N . ASN A 1 347 ? 26.016 -19.25 -35.5 1 46.28 347 ASN A N 1
ATOM 2717 C CA . ASN A 1 347 ? 26.5 -17.891 -35.75 1 46.28 347 ASN A CA 1
ATOM 2718 C C . ASN A 1 347 ? 28.016 -17.781 -35.531 1 46.28 347 ASN A C 1
ATOM 2720 O O . ASN A 1 347 ? 28.688 -17.047 -36.25 1 46.28 347 ASN A O 1
ATOM 2724 N N . GLU A 1 348 ? 28.547 -18.438 -34.531 1 46.47 348 GLU A N 1
ATOM 2725 C CA . GLU A 1 348 ? 30 -18.531 -34.344 1 46.47 348 GLU A CA 1
ATOM 2726 C C . GLU A 1 348 ? 30.656 -19.25 -35.531 1 46.47 348 GLU A C 1
ATOM 2728 O O . GLU A 1 348 ? 31.75 -18.875 -35.969 1 46.47 348 GLU A O 1
ATOM 2733 N N . ARG A 1 349 ? 30.016 -20.203 -36 1 47.31 349 ARG A N 1
ATOM 2734 C CA . ARG A 1 349 ? 30.5 -20.859 -37.219 1 47.31 349 ARG A CA 1
ATOM 2735 C C . ARG A 1 349 ? 30.422 -19.922 -38.406 1 47.31 349 ARG A C 1
ATOM 2737 O O . ARG A 1 349 ? 31.328 -19.906 -39.25 1 47.31 349 ARG A O 1
ATOM 2744 N N . ILE A 1 350 ? 29.422 -19.109 -38.344 1 50 350 ILE A N 1
ATOM 2745 C CA . ILE A 1 350 ? 29.297 -18.125 -39.406 1 50 350 ILE A CA 1
ATOM 2746 C C . ILE A 1 350 ? 30.312 -17 -39.188 1 50 350 ILE A C 1
ATOM 2748 O O . ILE A 1 350 ? 30.984 -16.562 -40.125 1 50 350 ILE A O 1
ATOM 2752 N N . SER A 1 351 ? 30.375 -16.562 -37.938 1 49.94 351 SER A N 1
ATOM 2753 C CA . SER A 1 351 ? 31.375 -15.531 -37.625 1 49.94 351 SER A CA 1
ATOM 2754 C C . SER A 1 351 ? 32.781 -16.062 -37.812 1 49.94 351 SER A C 1
ATOM 2756 O O . SER A 1 351 ? 33.656 -15.352 -38.344 1 49.94 351 SER A O 1
ATOM 2758 N N . SER A 1 352 ? 33 -17.266 -37.406 1 51.78 352 SER A N 1
ATOM 2759 C CA . SER A 1 352 ? 34.281 -17.875 -37.656 1 51.78 352 SER A CA 1
ATOM 2760 C C . SER A 1 352 ? 34.5 -18.078 -39.156 1 51.78 352 SER A C 1
ATOM 2762 O O . SER A 1 352 ? 35.625 -17.922 -39.656 1 51.78 352 SER A O 1
ATOM 2764 N N . TYR A 1 353 ? 33.5 -18.406 -39.844 1 48.16 353 TYR A N 1
ATOM 2765 C CA . TYR A 1 353 ? 33.562 -18.516 -41.281 1 48.16 353 TYR A CA 1
ATOM 2766 C C . TYR A 1 353 ? 33.781 -17.141 -41.906 1 48.16 353 TYR A C 1
ATOM 2768 O O . TYR A 1 353 ? 34.562 -17 -42.844 1 48.16 353 TYR A O 1
ATOM 2776 N N . ASP A 1 354 ? 33.062 -16.156 -41.406 1 47 354 ASP A N 1
ATOM 2777 C CA . ASP A 1 354 ? 33.25 -14.797 -41.875 1 47 354 ASP A CA 1
ATOM 2778 C C . ASP A 1 354 ? 34.594 -14.227 -41.469 1 47 354 ASP A C 1
ATOM 2780 O O . ASP A 1 354 ? 35.219 -13.477 -42.25 1 47 354 ASP A O 1
ATOM 2784 N N . LYS A 1 355 ? 34.906 -14.594 -40.219 1 52.84 355 LYS A N 1
ATOM 2785 C CA . LYS A 1 355 ? 36.25 -14.172 -39.781 1 52.84 355 LYS A CA 1
ATOM 2786 C C . LYS A 1 355 ? 37.312 -14.883 -40.594 1 52.84 355 LYS A C 1
ATOM 2788 O O . LYS A 1 355 ? 38.344 -14.281 -40.938 1 52.84 355 LYS A O 1
ATOM 2793 N N . GLU A 1 356 ? 37.188 -16.109 -40.812 1 44.34 356 GLU A N 1
ATOM 2794 C CA . GLU A 1 356 ? 38.125 -16.875 -41.656 1 44.34 356 GLU A CA 1
ATOM 2795 C C . GLU A 1 356 ? 38.094 -16.359 -43.094 1 44.34 356 GLU A C 1
ATOM 2797 O O . GLU A 1 356 ? 39.125 -16.328 -43.781 1 44.34 356 GLU A O 1
ATOM 2802 N N . LYS A 1 357 ? 36.906 -15.906 -43.344 1 51.28 357 LYS A N 1
ATOM 2803 C CA . LYS A 1 357 ? 36.812 -15.305 -44.688 1 51.28 357 LYS A CA 1
ATOM 2804 C C . LYS A 1 357 ? 37.5 -13.945 -44.719 1 51.28 357 LYS A C 1
ATOM 2806 O O . LYS A 1 357 ? 38.188 -13.617 -45.719 1 51.28 357 LYS A O 1
ATOM 2811 N N . ILE A 1 358 ? 37.375 -13.172 -43.625 1 48.69 358 ILE A N 1
ATOM 2812 C CA . ILE A 1 358 ? 38.031 -11.859 -43.531 1 48.69 358 ILE A CA 1
ATOM 2813 C C . ILE A 1 358 ? 39.531 -12.039 -43.406 1 48.69 358 ILE A C 1
ATOM 2815 O O . ILE A 1 358 ? 40.312 -11.328 -44.062 1 48.69 358 ILE A O 1
ATOM 2819 N N . VAL A 1 359 ? 39.906 -12.992 -42.625 1 51.53 359 VAL A N 1
ATOM 2820 C CA . VAL A 1 359 ? 41.344 -13.281 -42.5 1 51.53 359 VAL A CA 1
ATOM 2821 C C . VAL A 1 359 ? 41.875 -13.781 -43.844 1 51.53 359 VAL A C 1
ATOM 2823 O O . VAL A 1 359 ? 42.969 -13.367 -44.281 1 51.53 359 VAL A O 1
ATOM 2826 N N . THR A 1 360 ? 41.094 -14.57 -44.406 1 51.91 360 THR A N 1
ATOM 2827 C CA . THR A 1 360 ? 41.5 -15.062 -45.688 1 51.91 360 THR A CA 1
ATOM 2828 C C . THR A 1 360 ? 41.531 -13.93 -46.719 1 51.91 360 THR A C 1
ATOM 2830 O O . THR A 1 360 ? 42.438 -13.883 -47.594 1 51.91 360 THR A O 1
ATOM 2833 N N . LEU A 1 361 ? 40.531 -13.078 -46.562 1 50.84 361 LEU A N 1
ATOM 2834 C CA . LEU A 1 361 ? 40.5 -11.953 -47.5 1 50.84 361 LEU A CA 1
ATOM 2835 C C . LEU A 1 361 ? 41.656 -10.992 -47.219 1 50.84 361 LEU A C 1
ATOM 2837 O O . LEU A 1 361 ? 42.281 -10.477 -48.156 1 50.84 361 LEU A O 1
ATOM 2841 N N . GLU A 1 362 ? 41.938 -10.719 -46 1 52.97 362 GLU A N 1
ATOM 2842 C CA . GLU A 1 362 ? 43.031 -9.852 -45.625 1 52.97 362 GLU A CA 1
ATOM 2843 C C . GLU A 1 362 ? 44.375 -10.484 -46 1 52.97 362 GLU A C 1
ATOM 2845 O O . GLU A 1 362 ? 45.281 -9.789 -46.469 1 52.97 362 GLU A O 1
ATOM 2850 N N . GLU A 1 363 ? 44.531 -11.758 -45.781 1 54.09 363 GLU A N 1
ATOM 2851 C CA . GLU A 1 363 ? 45.75 -12.461 -46.188 1 54.09 363 GLU A CA 1
ATOM 2852 C C . GLU A 1 363 ? 45.906 -12.445 -47.719 1 54.09 363 GLU A C 1
ATOM 2854 O O . GLU A 1 363 ? 47.031 -12.312 -48.219 1 54.09 363 GLU A O 1
ATOM 2859 N N . PHE A 1 364 ? 44.781 -12.539 -48.406 1 52.06 364 PHE A N 1
ATOM 2860 C CA . PHE A 1 364 ? 44.781 -12.469 -49.844 1 52.06 364 PHE A CA 1
ATOM 2861 C C . PHE A 1 364 ? 45.188 -11.07 -50.312 1 52.06 364 PHE A C 1
ATOM 2863 O O . PHE A 1 364 ? 45.969 -10.938 -51.281 1 52.06 364 PHE A O 1
ATOM 2870 N N . GLU A 1 365 ? 44.688 -10.039 -49.625 1 48.97 365 GLU A N 1
ATOM 2871 C CA . GLU A 1 365 ? 45.031 -8.664 -49.969 1 48.97 365 GLU A CA 1
ATOM 2872 C C . GLU A 1 365 ? 46.5 -8.359 -49.656 1 48.97 365 GLU A C 1
ATOM 2874 O O . GLU A 1 365 ? 47.156 -7.598 -50.344 1 48.97 365 GLU A O 1
ATOM 2879 N N . LYS A 1 366 ? 46.906 -8.914 -48.562 1 57.28 366 LYS A N 1
ATOM 2880 C CA . LYS A 1 366 ? 48.281 -8.688 -48.188 1 57.28 366 LYS A CA 1
ATOM 2881 C C . LYS A 1 366 ? 49.25 -9.312 -49.219 1 57.28 366 LYS A C 1
ATOM 2883 O O . LYS A 1 366 ? 50.312 -8.781 -49.469 1 57.28 366 LYS A O 1
ATOM 2888 N N . ASN A 1 367 ? 48.875 -10.453 -49.75 1 54.75 367 ASN A N 1
ATOM 2889 C CA . ASN A 1 367 ? 49.688 -11.109 -50.781 1 54.75 367 ASN A CA 1
ATOM 2890 C C . ASN A 1 367 ? 49.594 -10.398 -52.125 1 54.75 367 ASN A C 1
ATOM 2892 O O . ASN A 1 367 ? 50.344 -10.719 -53.062 1 54.75 367 ASN A O 1
ATOM 2896 N N . LEU A 1 368 ? 48.594 -9.656 -52.312 1 51.47 368 LEU A N 1
ATOM 2897 C CA . LEU A 1 368 ? 48.531 -8.922 -53.562 1 51.47 368 LEU A CA 1
ATOM 2898 C C . LEU A 1 368 ? 49.375 -7.656 -53.5 1 51.47 368 LEU A C 1
ATOM 2900 O O . LEU A 1 368 ? 49.812 -7.137 -54.531 1 51.47 368 LEU A O 1
ATOM 2904 N N . THR A 1 369 ? 49.5 -7.113 -52.25 1 42.09 369 THR A N 1
ATOM 2905 C CA . THR A 1 369 ? 50.375 -5.953 -52.25 1 42.09 369 THR A CA 1
ATOM 2906 C C . THR A 1 369 ? 51.844 -6.375 -52 1 42.09 369 THR A C 1
ATOM 2908 O O . THR A 1 369 ? 52.094 -7.297 -51.219 1 42.09 369 THR A O 1
ATOM 2911 N N . MET B 1 1 ? -18.75 -0.5 -1.109 1 95.69 1 MET B N 1
ATOM 2912 C CA . MET B 1 1 ? -17.906 -0.29 -2.285 1 95.69 1 MET B CA 1
ATOM 2913 C C . MET B 1 1 ? -17.219 1.072 -2.23 1 95.69 1 MET B C 1
ATOM 2915 O O . MET B 1 1 ? -16.016 1.179 -2.477 1 95.69 1 MET B O 1
ATOM 2919 N N . PHE B 1 2 ? -17.969 2.104 -1.764 1 97.44 2 PHE B N 1
ATOM 2920 C CA . PHE B 1 2 ? -17.484 3.477 -1.73 1 97.44 2 PHE B CA 1
ATOM 2921 C C . PHE B 1 2 ? -16.25 3.594 -0.828 1 97.44 2 PHE B C 1
ATOM 2923 O O . PHE B 1 2 ? -15.219 4.109 -1.245 1 97.44 2 PHE B O 1
ATOM 2930 N N . LEU B 1 3 ? -16.312 3.018 0.312 1 97.94 3 LEU B N 1
ATOM 2931 C CA . LEU B 1 3 ? -15.211 3.104 1.261 1 97.94 3 LEU B CA 1
ATOM 2932 C C . LEU B 1 3 ? -14.047 2.221 0.821 1 97.94 3 LEU B C 1
ATOM 2934 O O . LEU B 1 3 ? -12.883 2.549 1.069 1 97.94 3 LEU B O 1
ATOM 2938 N N . LEU B 1 4 ? -14.375 1.077 0.163 1 98 4 LEU B N 1
ATOM 2939 C CA . LEU B 1 4 ? -13.312 0.225 -0.365 1 98 4 LEU B CA 1
ATOM 2940 C C . LEU B 1 4 ? -12.461 0.984 -1.373 1 98 4 LEU B C 1
ATOM 2942 O O . LEU B 1 4 ? -11.227 0.912 -1.327 1 98 4 LEU B O 1
ATOM 2946 N N . ILE B 1 5 ? -13.062 1.718 -2.256 1 97.88 5 ILE B N 1
ATOM 2947 C CA . ILE B 1 5 ? -12.352 2.543 -3.227 1 97.88 5 ILE B CA 1
ATOM 2948 C C . ILE B 1 5 ? -11.492 3.574 -2.496 1 97.88 5 ILE B C 1
ATOM 2950 O O . ILE B 1 5 ? -10.344 3.822 -2.881 1 97.88 5 ILE B O 1
ATOM 2954 N N . GLY B 1 6 ? -12.086 4.156 -1.463 1 98.56 6 GLY B N 1
ATOM 2955 C CA . GLY B 1 6 ? -11.344 5.121 -0.665 1 98.56 6 GLY B CA 1
ATOM 2956 C C . GLY B 1 6 ? -10.094 4.543 -0.038 1 98.56 6 GLY B C 1
ATOM 2957 O O . GLY B 1 6 ? -9.031 5.168 -0.065 1 98.56 6 GLY B O 1
ATOM 2958 N N . ILE B 1 7 ? -10.203 3.34 0.506 1 98.56 7 ILE B N 1
ATOM 2959 C CA . ILE B 1 7 ? -9.078 2.668 1.141 1 98.56 7 ILE B CA 1
ATOM 2960 C C . ILE B 1 7 ? -7.949 2.48 0.126 1 98.56 7 ILE B C 1
ATOM 2962 O O . ILE B 1 7 ? -6.793 2.791 0.411 1 98.56 7 ILE B O 1
ATOM 2966 N N . PHE B 1 8 ? -8.258 2.064 -1.074 1 98.5 8 PHE B N 1
ATOM 2967 C CA . PHE B 1 8 ? -7.25 1.808 -2.1 1 98.5 8 PHE B CA 1
ATOM 2968 C C . PHE B 1 8 ? -6.609 3.107 -2.568 1 98.5 8 PHE B C 1
ATOM 2970 O O . PHE B 1 8 ? -5.391 3.186 -2.719 1 98.5 8 PHE B O 1
ATOM 2977 N N . MET B 1 9 ? -7.387 4.125 -2.773 1 98.5 9 MET B N 1
ATOM 2978 C CA . MET B 1 9 ? -6.855 5.406 -3.23 1 98.5 9 MET B CA 1
ATOM 2979 C C . MET B 1 9 ? -5.969 6.039 -2.164 1 98.5 9 MET B C 1
ATOM 2981 O O . MET B 1 9 ? -4.926 6.613 -2.48 1 98.5 9 MET B O 1
ATOM 2985 N N . MET B 1 10 ? -6.367 5.926 -0.969 1 98.62 10 MET B N 1
ATOM 2986 C CA . MET B 1 10 ? -5.59 6.543 0.102 1 98.62 10 MET B CA 1
ATOM 2987 C C . MET B 1 10 ? -4.309 5.754 0.369 1 98.62 10 MET B C 1
ATOM 2989 O O . MET B 1 10 ? -3.34 6.297 0.898 1 98.62 10 MET B O 1
ATOM 2993 N N . TRP B 1 11 ? -4.312 4.414 -0.013 1 98.19 11 TRP B N 1
ATOM 2994 C CA . TRP B 1 11 ? -3.07 3.654 0.016 1 98.19 11 TRP B CA 1
ATOM 2995 C C . TRP B 1 11 ? -2.016 4.297 -0.877 1 98.19 11 TRP B C 1
ATOM 2997 O O . TRP B 1 11 ? -0.87 4.484 -0.461 1 98.19 11 TRP B O 1
ATOM 3007 N N . LEU B 1 12 ? -2.402 4.711 -2.027 1 98.25 12 LEU B N 1
ATOM 3008 C CA . LEU B 1 12 ? -1.51 5.41 -2.947 1 98.25 12 LEU B CA 1
ATOM 3009 C C . LEU B 1 12 ? -1.107 6.77 -2.389 1 98.25 12 LEU B C 1
ATOM 3011 O O . LEU B 1 12 ? 0.053 7.172 -2.498 1 98.25 12 LEU B O 1
ATOM 3015 N N . MET B 1 13 ? -2.066 7.41 -1.801 1 98.5 13 MET B N 1
ATOM 3016 C CA . MET B 1 13 ? -1.845 8.734 -1.221 1 98.5 13 MET B CA 1
ATOM 3017 C C . MET B 1 13 ? -0.768 8.68 -0.142 1 98.5 13 MET B C 1
ATOM 3019 O O . MET B 1 13 ? 0.166 9.484 -0.151 1 98.5 13 MET B O 1
ATOM 3023 N N . ILE B 1 14 ? -0.875 7.742 0.716 1 98.62 14 ILE B N 1
ATOM 3024 C CA . ILE B 1 14 ? 0.034 7.617 1.851 1 98.62 14 ILE B CA 1
ATOM 3025 C C . ILE B 1 14 ? 1.452 7.352 1.349 1 98.62 14 ILE B C 1
ATOM 3027 O O . ILE B 1 14 ? 2.393 8.055 1.729 1 98.62 14 ILE B O 1
ATOM 3031 N N . PHE B 1 15 ? 1.609 6.422 0.447 1 98.44 15 PHE B N 1
ATOM 3032 C CA . PHE B 1 15 ? 2.939 6.09 -0.046 1 98.44 15 PHE B CA 1
ATOM 3033 C C . PHE B 1 15 ? 3.445 7.156 -1.007 1 98.44 15 PHE B C 1
ATOM 3035 O O . PHE B 1 15 ? 4.652 7.277 -1.233 1 98.44 15 PHE B O 1
ATOM 3042 N N . GLY B 1 16 ? 2.551 7.934 -1.571 1 98.44 16 GLY B N 1
ATOM 3043 C CA . GLY B 1 16 ? 2.945 9.086 -2.363 1 98.44 16 GLY B CA 1
ATOM 3044 C C . GLY B 1 16 ? 3.734 10.109 -1.571 1 98.44 16 GLY B C 1
ATOM 3045 O O . GLY B 1 16 ? 4.613 10.781 -2.115 1 98.44 16 GLY B O 1
ATOM 3046 N N . VAL B 1 17 ? 3.428 10.227 -0.3 1 98.38 17 VAL B N 1
ATOM 3047 C CA . VAL B 1 17 ? 4.168 11.133 0.568 1 98.38 17 VAL B CA 1
ATOM 3048 C C . VAL B 1 17 ? 5.633 10.711 0.63 1 98.38 17 VAL B C 1
ATOM 3050 O O . VAL B 1 17 ? 6.527 11.562 0.693 1 98.38 17 VAL B O 1
ATOM 3053 N N . GLY B 1 18 ? 5.891 9.406 0.604 1 98.12 18 GLY B N 1
ATOM 3054 C CA . GLY B 1 18 ? 7.258 8.922 0.546 1 98.12 18 GLY B CA 1
ATOM 3055 C C . GLY B 1 18 ? 8.016 9.414 -0.673 1 98.12 18 GLY B C 1
ATOM 3056 O O . GLY B 1 18 ? 9.172 9.812 -0.569 1 98.12 18 GLY B O 1
ATOM 3057 N N . CYS B 1 19 ? 7.332 9.445 -1.835 1 97.62 19 CYS B N 1
ATOM 3058 C CA . CYS B 1 19 ? 7.922 9.953 -3.068 1 97.62 19 CYS B CA 1
ATOM 3059 C C . CYS B 1 19 ? 8.281 11.43 -2.934 1 97.62 19 CYS B C 1
ATOM 3061 O O . CYS B 1 19 ? 9.359 11.852 -3.363 1 97.62 19 CYS B O 1
ATOM 3063 N N . LEU B 1 20 ? 7.363 12.117 -2.34 1 96.5 20 LEU B N 1
ATOM 3064 C CA . LEU B 1 20 ? 7.594 13.539 -2.109 1 96.5 20 LEU B CA 1
ATOM 3065 C C . LEU B 1 20 ? 8.82 13.758 -1.226 1 96.5 20 LEU B C 1
ATOM 3067 O O . LEU B 1 20 ? 9.672 14.594 -1.53 1 96.5 20 LEU B O 1
ATOM 3071 N N . TYR B 1 21 ? 8.977 13.023 -0.163 1 96.69 21 TYR B N 1
ATOM 3072 C CA . TYR B 1 21 ? 10.039 13.203 0.823 1 96.69 21 TYR B CA 1
ATOM 3073 C C . TYR B 1 21 ? 11.398 12.875 0.222 1 96.69 21 TYR B C 1
ATOM 3075 O O . TYR B 1 21 ? 12.328 13.688 0.303 1 96.69 21 TYR B O 1
ATOM 3083 N N . TYR B 1 22 ? 11.547 11.664 -0.446 1 95.69 22 TYR B N 1
ATOM 3084 C CA . TYR B 1 22 ? 12.883 11.344 -0.942 1 95.69 22 TYR B CA 1
ATOM 3085 C C . TYR B 1 22 ? 13.195 12.125 -2.213 1 95.69 22 TYR B C 1
ATOM 3087 O O . TYR B 1 22 ? 14.352 12.195 -2.639 1 95.69 22 TYR B O 1
ATOM 3095 N N . GLY B 1 23 ? 12.172 12.789 -2.832 1 94.5 23 GLY B N 1
ATOM 3096 C CA . GLY B 1 23 ? 12.406 13.703 -3.941 1 94.5 23 GLY B CA 1
ATOM 3097 C C . GLY B 1 23 ? 12.977 15.039 -3.508 1 94.5 23 GLY B C 1
ATOM 3098 O O . GLY B 1 23 ? 13.68 15.703 -4.273 1 94.5 23 GLY B O 1
ATOM 3099 N N . ILE B 1 24 ? 12.672 15.422 -2.275 1 92.88 24 ILE B N 1
ATOM 3100 C CA . ILE B 1 24 ? 13.039 16.75 -1.772 1 92.88 24 ILE B CA 1
ATOM 3101 C C . ILE B 1 24 ? 14.43 16.688 -1.147 1 92.88 24 ILE B C 1
ATOM 3103 O O . ILE B 1 24 ? 15.211 17.625 -1.263 1 92.88 24 ILE B O 1
ATOM 3107 N N . VAL B 1 25 ? 14.789 15.57 -0.527 1 91.81 25 VAL B N 1
ATOM 3108 C CA . VAL B 1 25 ? 16.031 15.461 0.223 1 91.81 25 VAL B CA 1
ATOM 3109 C C . VAL B 1 25 ? 17.156 14.977 -0.699 1 91.81 25 VAL B C 1
ATOM 3111 O O . VAL B 1 25 ? 16.891 14.516 -1.813 1 91.81 25 VAL B O 1
ATOM 3114 N N . ASN B 1 26 ? 18.422 15.109 -0.203 1 92.94 26 ASN B N 1
ATOM 3115 C CA . ASN B 1 26 ? 19.578 14.672 -0.969 1 92.94 26 ASN B CA 1
ATOM 3116 C C . ASN B 1 26 ? 19.5 13.195 -1.336 1 92.94 26 ASN B C 1
ATOM 3118 O O . ASN B 1 26 ? 19.031 12.383 -0.535 1 92.94 26 ASN B O 1
ATOM 3122 N N . LYS B 1 27 ? 19.969 12.906 -2.49 1 92.25 27 LYS B N 1
ATOM 3123 C CA . LYS B 1 27 ? 19.875 11.562 -3.051 1 92.25 27 LYS B CA 1
ATOM 3124 C C . LYS B 1 27 ? 20.531 10.539 -2.135 1 92.25 27 LYS B C 1
ATOM 3126 O O . LYS B 1 27 ? 20.094 9.391 -2.057 1 92.25 27 LYS B O 1
ATOM 3131 N N . GLU B 1 28 ? 21.516 10.953 -1.396 1 91.75 28 GLU B N 1
ATOM 3132 C CA . GLU B 1 28 ? 22.25 10.047 -0.52 1 91.75 28 GLU B CA 1
ATOM 3133 C C . GLU B 1 28 ? 21.359 9.531 0.612 1 91.75 28 GLU B C 1
ATOM 3135 O O . GLU B 1 28 ? 21.625 8.469 1.175 1 91.75 28 GLU B O 1
ATOM 3140 N N . LYS B 1 29 ? 20.25 10.266 0.851 1 94.19 29 LYS B N 1
ATOM 3141 C CA . LYS B 1 29 ? 19.391 9.906 1.968 1 94.19 29 LYS B CA 1
ATOM 3142 C C . LYS B 1 29 ? 18.172 9.109 1.489 1 94.19 29 LYS B C 1
ATOM 3144 O O . LYS B 1 29 ? 17.344 8.695 2.295 1 94.19 29 LYS B O 1
ATOM 3149 N N . GLU B 1 30 ? 18.109 8.867 0.241 1 94.75 30 GLU B N 1
ATOM 3150 C CA . GLU B 1 30 ? 16.953 8.227 -0.367 1 94.75 30 GLU B CA 1
ATOM 3151 C C . GLU B 1 30 ? 16.641 6.891 0.301 1 94.75 30 GLU B C 1
ATOM 3153 O O . GLU B 1 30 ? 15.5 6.637 0.697 1 94.75 30 GLU B O 1
ATOM 3158 N N . GLU B 1 31 ? 17.656 6.086 0.417 1 94.44 31 GLU B N 1
ATOM 3159 C CA . GLU B 1 31 ? 17.484 4.762 1.004 1 94.44 31 GLU B CA 1
ATOM 3160 C C . GLU B 1 31 ? 16.984 4.855 2.447 1 94.44 31 GLU B C 1
ATOM 3162 O O . GLU B 1 31 ? 16.078 4.137 2.846 1 94.44 31 GLU B O 1
ATOM 3167 N N . HIS B 1 32 ? 17.578 5.727 3.137 1 94.56 32 HIS B N 1
ATOM 3168 C CA . HIS B 1 32 ? 17.188 5.93 4.527 1 94.56 32 HIS B CA 1
ATOM 3169 C C . HIS B 1 32 ? 15.742 6.391 4.641 1 94.56 32 HIS B C 1
ATOM 3171 O O . HIS B 1 32 ? 14.992 5.891 5.48 1 94.56 32 HIS B O 1
ATOM 3177 N N . ILE B 1 33 ? 15.352 7.293 3.859 1 96.69 33 ILE B N 1
ATOM 3178 C CA . ILE B 1 33 ? 14.008 7.859 3.898 1 96.69 33 ILE B CA 1
ATOM 3179 C C . ILE B 1 33 ? 12.984 6.77 3.605 1 96.69 33 ILE B C 1
ATOM 3181 O O . ILE B 1 33 ? 11.992 6.629 4.332 1 96.69 33 ILE B O 1
ATOM 3185 N N . ILE B 1 34 ? 13.242 5.965 2.586 1 97.69 34 ILE B N 1
ATOM 3186 C CA . ILE B 1 34 ? 12.305 4.914 2.203 1 97.69 34 ILE B CA 1
ATOM 3187 C C . ILE B 1 34 ? 12.172 3.902 3.338 1 97.69 34 ILE B C 1
ATOM 3189 O O . ILE B 1 34 ? 11.062 3.484 3.682 1 97.69 34 ILE B O 1
ATOM 3193 N N . LYS B 1 35 ? 13.242 3.551 3.896 1 96.56 35 LYS B N 1
ATOM 3194 C CA . LYS B 1 35 ? 13.289 2.572 4.98 1 96.56 35 LYS B CA 1
ATOM 3195 C C . LYS B 1 35 ? 12.508 3.064 6.195 1 96.56 35 LYS B C 1
ATOM 3197 O O . LYS B 1 35 ? 11.602 2.379 6.68 1 96.56 35 LYS B O 1
ATOM 3202 N N . ILE B 1 36 ? 12.812 4.266 6.648 1 96.69 36 ILE B N 1
ATOM 3203 C CA . ILE B 1 36 ? 12.211 4.824 7.855 1 96.69 36 ILE B CA 1
ATOM 3204 C C . ILE B 1 36 ? 10.727 5.094 7.605 1 96.69 36 ILE B C 1
ATOM 3206 O O . ILE B 1 36 ? 9.891 4.836 8.477 1 96.69 36 ILE B O 1
ATOM 3210 N N . PHE B 1 37 ? 10.438 5.621 6.449 1 98.25 37 PHE B N 1
ATOM 3211 C CA . PHE B 1 37 ? 9.055 5.883 6.051 1 98.25 37 PHE B CA 1
ATOM 3212 C C . PHE B 1 37 ? 8.227 4.609 6.109 1 98.25 37 PHE B C 1
ATOM 3214 O O . PHE B 1 37 ? 7.16 4.586 6.73 1 98.25 37 PHE B O 1
ATOM 3221 N N . THR B 1 38 ? 8.695 3.555 5.484 1 98.31 38 THR B N 1
ATOM 3222 C CA . THR B 1 38 ? 7.969 2.295 5.379 1 98.31 38 THR B CA 1
ATOM 3223 C C . THR B 1 38 ? 7.84 1.63 6.746 1 98.31 38 THR B C 1
ATOM 3225 O O . THR B 1 38 ? 6.77 1.134 7.102 1 98.31 38 THR B O 1
ATOM 3228 N N . LEU B 1 39 ? 8.875 1.665 7.504 1 97.31 39 LEU B N 1
ATOM 3229 C CA . LEU B 1 39 ? 8.844 1.063 8.828 1 97.31 39 LEU B CA 1
ATOM 3230 C C . LEU B 1 39 ? 7.867 1.809 9.742 1 97.31 39 LEU B C 1
ATOM 3232 O O . LEU B 1 39 ? 7.191 1.194 10.562 1 97.31 39 LEU B O 1
ATOM 3236 N N . SER B 1 40 ? 7.82 3.111 9.586 1 98.25 40 SER B N 1
ATOM 3237 C CA . SER B 1 40 ? 6.867 3.896 10.367 1 98.25 40 SER B CA 1
ATOM 3238 C C . SER B 1 40 ? 5.43 3.488 10.055 1 98.25 40 SER B C 1
ATOM 3240 O O . SER B 1 40 ? 4.59 3.432 10.953 1 98.25 40 SER B O 1
ATOM 3242 N N . ILE B 1 41 ? 5.184 3.211 8.781 1 98.5 41 ILE B N 1
ATOM 3243 C CA . ILE B 1 41 ? 3.855 2.791 8.352 1 98.5 41 ILE B CA 1
ATOM 3244 C C . ILE B 1 41 ? 3.516 1.44 8.984 1 98.5 41 ILE B C 1
ATOM 3246 O O . ILE B 1 41 ? 2.412 1.248 9.5 1 98.5 41 ILE B O 1
ATOM 3250 N N . LEU B 1 42 ? 4.445 0.5 8.977 1 98.19 42 LEU B N 1
ATOM 3251 C CA . LEU B 1 42 ? 4.199 -0.824 9.539 1 98.19 42 LEU B CA 1
ATOM 3252 C C . LEU B 1 42 ? 3.943 -0.738 11.039 1 98.19 42 LEU B C 1
ATOM 3254 O O . LEU B 1 42 ? 2.998 -1.346 11.547 1 98.19 42 LEU B O 1
ATOM 3258 N N . ILE B 1 43 ? 4.691 0.085 11.703 1 97.88 43 ILE B N 1
ATOM 3259 C CA . ILE B 1 43 ? 4.59 0.216 13.156 1 97.88 43 ILE B CA 1
ATOM 3260 C C . ILE B 1 43 ? 3.273 0.895 13.523 1 97.88 43 ILE B C 1
ATOM 3262 O O . ILE B 1 43 ? 2.576 0.456 14.445 1 97.88 43 ILE B O 1
ATOM 3266 N N . ALA B 1 44 ? 2.986 1.934 12.844 1 98.75 44 ALA B N 1
ATOM 3267 C CA . ALA B 1 44 ? 1.732 2.639 13.094 1 98.75 44 ALA B CA 1
ATOM 3268 C C . ALA B 1 44 ? 0.532 1.729 12.852 1 98.75 44 ALA B C 1
ATOM 3270 O O . ALA B 1 44 ? -0.461 1.791 13.578 1 98.75 44 ALA B O 1
ATOM 3271 N N . THR B 1 45 ? 0.597 0.93 11.805 1 98.81 45 THR B N 1
ATOM 3272 C CA . THR B 1 45 ? -0.484 0.006 11.484 1 98.81 45 THR B CA 1
ATOM 3273 C C . THR B 1 45 ? -0.695 -0.995 12.617 1 98.81 45 THR B C 1
ATOM 3275 O O . THR B 1 45 ? -1.832 -1.26 13.016 1 98.81 45 THR B O 1
ATOM 3278 N N . LEU B 1 46 ? 0.357 -1.505 13.148 1 98.38 46 LEU B N 1
ATOM 3279 C CA . LEU B 1 46 ? 0.264 -2.439 14.266 1 98.38 46 LEU B CA 1
ATOM 3280 C C . LEU B 1 46 ? -0.367 -1.771 15.477 1 98.38 46 LEU B C 1
ATOM 3282 O O . LEU B 1 46 ? -1.246 -2.348 16.125 1 98.38 46 LEU B O 1
ATOM 3286 N N . THR B 1 47 ? 0.071 -0.575 15.75 1 98.62 47 THR B N 1
ATOM 3287 C CA . THR B 1 47 ? -0.463 0.174 16.875 1 98.62 47 THR B CA 1
ATOM 3288 C C . THR B 1 47 ? -1.967 0.384 16.734 1 98.62 47 THR B C 1
ATOM 3290 O O . THR B 1 47 ? -2.721 0.229 17.688 1 98.62 47 THR B O 1
ATOM 3293 N N . TRP B 1 48 ? -2.355 0.685 15.531 1 98.75 48 TRP B N 1
ATOM 3294 C CA . TRP B 1 48 ? -3.758 0.962 15.234 1 98.75 48 TRP B CA 1
ATOM 3295 C C . TRP B 1 48 ? -4.602 -0.299 15.367 1 98.75 48 TRP B C 1
ATOM 3297 O O . TRP B 1 48 ? -5.641 -0.29 16.031 1 98.75 48 TRP B O 1
ATOM 3307 N N . LEU B 1 49 ? -4.145 -1.424 14.828 1 98.62 49 LEU B N 1
ATOM 3308 C CA . LEU B 1 49 ? -4.91 -2.662 14.734 1 98.62 49 LEU B CA 1
ATOM 3309 C C . LEU B 1 49 ? -4.98 -3.361 16.094 1 98.62 49 LEU B C 1
ATOM 3311 O O . LEU B 1 49 ? -5.949 -4.066 16.375 1 98.62 49 LEU B O 1
ATOM 3315 N N . PHE B 1 50 ? -3.984 -3.123 16.938 1 98.31 50 PHE B N 1
ATOM 3316 C CA . PHE B 1 50 ? -3.92 -3.887 18.172 1 98.31 50 PHE B CA 1
ATOM 3317 C C . PHE B 1 50 ? -4.262 -3.008 19.375 1 98.31 50 PHE B C 1
ATOM 3319 O O . PHE B 1 50 ? -3.811 -3.268 20.484 1 98.31 50 PHE B O 1
ATOM 3326 N N . GLY B 1 51 ? -5.074 -1.971 19.219 1 98.38 51 GLY B N 1
ATOM 3327 C CA . GLY B 1 51 ? -5.523 -1.248 20.406 1 98.38 51 GLY B CA 1
ATOM 3328 C C . GLY B 1 51 ? -6.086 0.124 20.078 1 98.38 51 GLY B C 1
ATOM 3329 O O . GLY B 1 51 ? -7.219 0.439 20.453 1 98.38 51 GLY B O 1
ATOM 3330 N N . ALA B 1 52 ? -5.375 0.926 19.328 1 98.69 52 ALA B N 1
ATOM 3331 C CA . ALA B 1 52 ? -5.641 2.357 19.203 1 98.69 52 ALA B CA 1
ATOM 3332 C C . ALA B 1 52 ? -7.02 2.605 18.594 1 98.69 52 ALA B C 1
ATOM 3334 O O . ALA B 1 52 ? -7.758 3.48 19.062 1 98.69 52 ALA B O 1
ATOM 3335 N N . TYR B 1 53 ? -7.383 1.828 17.562 1 98.69 53 TYR B N 1
ATOM 3336 C CA . TYR B 1 53 ? -8.688 2.02 16.938 1 98.69 53 TYR B CA 1
ATOM 3337 C C . TYR B 1 53 ? -9.812 1.862 17.969 1 98.69 53 TYR B C 1
ATOM 3339 O O . TYR B 1 53 ? -10.727 2.684 18.016 1 98.69 53 TYR B O 1
ATOM 3347 N N . PHE B 1 54 ? -9.742 0.811 18.703 1 98.5 54 PHE B N 1
ATOM 3348 C CA . PHE B 1 54 ? -10.812 0.442 19.625 1 98.5 54 PHE B CA 1
ATOM 3349 C C . PHE B 1 54 ? -10.914 1.445 20.766 1 98.5 54 PHE B C 1
ATOM 3351 O O . PHE B 1 54 ? -12.016 1.812 21.172 1 98.5 54 PHE B O 1
ATOM 3358 N N . ILE B 1 55 ? -9.805 1.911 21.172 1 98.19 55 ILE B N 1
ATOM 3359 C CA . ILE B 1 55 ? -9.812 2.941 22.203 1 98.19 55 ILE B CA 1
ATOM 3360 C C . ILE B 1 55 ? -10.398 4.234 21.641 1 98.19 55 ILE B C 1
ATOM 3362 O O . ILE B 1 55 ? -11.195 4.898 22.297 1 98.19 55 ILE B O 1
ATOM 3366 N N . ALA B 1 56 ? -10.055 4.582 20.453 1 98.25 56 ALA B N 1
ATOM 3367 C CA . ALA B 1 56 ? -10.469 5.836 19.828 1 98.25 56 ALA B CA 1
ATOM 3368 C C . ALA B 1 56 ? -11.969 5.855 19.578 1 98.25 56 ALA B C 1
ATOM 3370 O O . ALA B 1 56 ? -12.641 6.848 19.875 1 98.25 56 ALA B O 1
ATOM 3371 N N . PHE B 1 57 ? -12.523 4.766 19.062 1 97.81 57 PHE B N 1
ATOM 3372 C CA . PHE B 1 57 ? -13.891 4.82 18.562 1 97.81 57 PHE B CA 1
ATOM 3373 C C . PHE B 1 57 ? -14.852 4.105 19.516 1 97.81 57 PHE B C 1
ATOM 3375 O O . PHE B 1 57 ? -16.047 4.379 19.516 1 97.81 57 PHE B O 1
ATOM 3382 N N . GLU B 1 58 ? -14.312 3.146 20.359 1 96.62 58 GLU B N 1
ATOM 3383 C CA . GLU B 1 58 ? -15.195 2.354 21.203 1 96.62 58 GLU B CA 1
ATOM 3384 C C . GLU B 1 58 ? -14.945 2.627 22.688 1 96.62 58 GLU B C 1
ATOM 3386 O O . GLU B 1 58 ? -15.703 2.172 23.547 1 96.62 58 GLU B O 1
ATOM 3391 N N . GLY B 1 59 ? -13.883 3.312 23.047 1 95.56 59 GLY B N 1
ATOM 3392 C CA . GLY B 1 59 ? -13.594 3.695 24.422 1 95.56 59 GLY B CA 1
ATOM 3393 C C . GLY B 1 59 ? -13.117 2.537 25.281 1 95.56 59 GLY B C 1
ATOM 3394 O O . GLY B 1 59 ? -13.102 2.631 26.516 1 95.56 59 GLY B O 1
ATOM 3395 N N . LYS B 1 60 ? -12.805 1.407 24.656 1 96.19 60 LYS B N 1
ATOM 3396 C CA . LYS B 1 60 ? -12.305 0.226 25.359 1 96.19 60 LYS B CA 1
ATOM 3397 C C . LYS B 1 60 ? -11.188 -0.45 24.562 1 96.19 60 LYS B C 1
ATOM 3399 O O . LYS B 1 60 ? -11.109 -0.303 23.344 1 96.19 60 LYS B O 1
ATOM 3404 N N . PHE B 1 61 ? -10.414 -1.143 25.344 1 96.81 61 PHE B N 1
ATOM 3405 C CA . PHE B 1 61 ? -9.305 -1.834 24.703 1 96.81 61 PHE B CA 1
ATOM 3406 C C . PHE B 1 61 ? -9.781 -3.104 24.016 1 96.81 61 PHE B C 1
ATOM 3408 O O . PHE B 1 61 ? -10.594 -3.848 24.562 1 96.81 61 PHE B O 1
ATOM 3415 N N . ASP B 1 62 ? -9.383 -3.35 22.828 1 97.62 62 ASP B N 1
ATOM 3416 C CA . ASP B 1 62 ? -9.602 -4.543 22.016 1 97.62 62 ASP B CA 1
ATOM 3417 C C . ASP B 1 62 ? -8.578 -4.637 20.891 1 97.62 62 ASP B C 1
ATOM 3419 O O . ASP B 1 62 ? -7.715 -3.768 20.766 1 97.62 62 ASP B O 1
ATOM 3423 N N . THR B 1 63 ? -8.578 -5.75 20.219 1 97.81 63 THR B N 1
ATOM 3424 C CA . THR B 1 63 ? -7.672 -5.949 19.094 1 97.81 63 THR B CA 1
ATOM 3425 C C . THR B 1 63 ? -8.414 -6.57 17.922 1 97.81 63 THR B C 1
ATOM 3427 O O . THR B 1 63 ? -9.547 -7.035 18.062 1 97.81 63 THR B O 1
ATOM 3430 N N . ILE B 1 64 ? -7.809 -6.605 16.781 1 97.44 64 ILE B N 1
ATOM 3431 C CA . ILE B 1 64 ? -8.398 -7.156 15.555 1 97.44 64 ILE B CA 1
ATOM 3432 C C . ILE B 1 64 ? -8.539 -8.672 15.695 1 97.44 64 ILE B C 1
ATOM 3434 O O . ILE B 1 64 ? -9.266 -9.305 14.922 1 97.44 64 ILE B O 1
ATOM 3438 N N . LEU B 1 65 ? -7.855 -9.305 16.656 1 96.94 65 LEU B N 1
ATOM 3439 C CA . LEU B 1 65 ? -7.898 -10.758 16.828 1 96.94 65 LEU B CA 1
ATOM 3440 C C . LEU B 1 65 ? -9.297 -11.211 17.25 1 96.94 65 LEU B C 1
ATOM 3442 O O . LEU B 1 65 ? -9.633 -12.391 17.125 1 96.94 65 LEU B O 1
ATOM 3446 N N . SER B 1 66 ? -10.117 -10.242 17.719 1 96.31 66 SER B N 1
ATOM 3447 C CA . SER B 1 66 ? -11.469 -10.555 18.156 1 96.31 66 SER B CA 1
ATOM 3448 C C . SER B 1 66 ? -12.445 -10.531 16.984 1 96.31 66 SER B C 1
ATOM 3450 O O . SER B 1 66 ? -13.609 -10.914 17.141 1 96.31 66 SER B O 1
ATOM 3452 N N . LEU B 1 67 ? -12.109 -10.156 15.805 1 96.5 67 LEU B N 1
ATOM 3453 C CA . LEU B 1 67 ? -13 -9.93 14.68 1 96.5 67 LEU B CA 1
ATOM 3454 C C . LEU B 1 67 ? -13.141 -11.195 13.836 1 96.5 67 LEU B C 1
ATOM 3456 O O . LEU B 1 67 ? -12.234 -12.031 13.812 1 96.5 67 LEU B O 1
ATOM 3460 N N . ASN B 1 68 ? -14.289 -11.328 13.234 1 95.94 68 ASN B N 1
ATOM 3461 C CA . ASN B 1 68 ? -14.578 -12.398 12.289 1 95.94 68 ASN B CA 1
ATOM 3462 C C . ASN B 1 68 ? -15.414 -11.891 11.117 1 95.94 68 ASN B C 1
ATOM 3464 O O . ASN B 1 68 ? -15.492 -10.688 10.875 1 95.94 68 ASN B O 1
ATOM 3468 N N . ASP B 1 69 ? -15.945 -12.844 10.312 1 94.19 69 ASP B N 1
ATOM 3469 C CA . ASP B 1 69 ? -16.609 -12.477 9.062 1 94.19 69 ASP B CA 1
ATOM 3470 C C . ASP B 1 69 ? -17.938 -11.773 9.336 1 94.19 69 ASP B C 1
ATOM 3472 O O . ASP B 1 69 ? -18.516 -11.164 8.43 1 94.19 69 ASP B O 1
ATOM 3476 N N . ASN B 1 70 ? -18.438 -11.711 10.562 1 94.38 70 ASN B N 1
ATOM 3477 C CA . ASN B 1 70 ? -19.688 -11.039 10.906 1 94.38 70 ASN B CA 1
ATOM 3478 C C . ASN B 1 70 ? -19.453 -9.555 11.195 1 94.38 70 ASN B C 1
ATOM 3480 O O . ASN B 1 70 ? -20.422 -8.805 11.359 1 94.38 70 ASN B O 1
ATOM 3484 N N . ASN B 1 71 ? -18.234 -9.125 11.188 1 97.38 71 ASN B N 1
ATOM 3485 C CA . ASN B 1 71 ? -17.906 -7.746 11.539 1 97.38 71 ASN B CA 1
ATOM 3486 C C . ASN B 1 71 ? -17.562 -6.918 10.312 1 97.38 71 ASN B C 1
ATOM 3488 O O . ASN B 1 71 ? -16.594 -6.152 10.32 1 97.38 71 ASN B O 1
ATOM 3492 N N . PHE B 1 72 ? -18.328 -7.016 9.289 1 97.62 72 PHE B N 1
ATOM 3493 C CA . PHE B 1 72 ? -18.062 -6.371 8.008 1 97.62 72 PHE B CA 1
ATOM 3494 C C . PHE B 1 72 ? -17.891 -4.867 8.195 1 97.62 72 PHE B C 1
ATOM 3496 O O . PHE B 1 72 ? -16.844 -4.309 7.84 1 97.62 72 PHE B O 1
ATOM 3503 N N . ASP B 1 73 ? -18.891 -4.188 8.789 1 97.62 73 ASP B N 1
ATOM 3504 C CA . ASP B 1 73 ? -18.891 -2.734 8.906 1 97.62 73 ASP B CA 1
ATOM 3505 C C . ASP B 1 73 ? -17.703 -2.254 9.742 1 97.62 73 ASP B C 1
ATOM 3507 O O . ASP B 1 73 ? -17.047 -1.265 9.398 1 97.62 73 ASP B O 1
ATOM 3511 N N . LYS B 1 74 ? -17.469 -2.959 10.781 1 97.62 74 LYS B N 1
ATOM 3512 C CA . LYS B 1 74 ? -16.375 -2.588 11.672 1 97.62 74 LYS B CA 1
ATOM 3513 C C . LYS B 1 74 ? -15.023 -2.748 10.992 1 97.62 74 LYS B C 1
ATOM 3515 O O . LYS B 1 74 ? -14.148 -1.885 11.109 1 97.62 74 LYS B O 1
ATOM 3520 N N . ILE B 1 75 ? -14.82 -3.842 10.258 1 98.56 75 ILE B N 1
ATOM 3521 C CA . ILE B 1 75 ? -13.555 -4.105 9.586 1 98.56 75 ILE B CA 1
ATOM 3522 C C . ILE B 1 75 ? -13.289 -3.025 8.539 1 98.56 75 ILE B C 1
ATOM 3524 O O . ILE B 1 75 ? -12.188 -2.484 8.461 1 98.56 75 ILE B O 1
ATOM 3528 N N . ILE B 1 76 ? -14.297 -2.709 7.766 1 98.5 76 ILE B N 1
ATOM 3529 C CA . ILE B 1 76 ? -14.148 -1.687 6.734 1 98.5 76 ILE B CA 1
ATOM 3530 C C . ILE B 1 76 ? -13.82 -0.344 7.383 1 98.5 76 ILE B C 1
ATOM 3532 O O . ILE B 1 76 ? -12.961 0.391 6.891 1 98.5 76 ILE B O 1
ATOM 3536 N N . ASN B 1 77 ? -14.461 -0.023 8.469 1 98.25 77 ASN B N 1
ATOM 3537 C CA . ASN B 1 77 ? -14.188 1.234 9.156 1 98.25 77 ASN B CA 1
ATOM 3538 C C . ASN B 1 77 ? -12.781 1.268 9.734 1 98.25 77 ASN B C 1
ATOM 3540 O O . ASN B 1 77 ? -12.117 2.307 9.711 1 98.25 77 ASN B O 1
ATOM 3544 N N . ILE B 1 78 ? -12.32 0.149 10.289 1 98.69 78 ILE B N 1
ATOM 3545 C CA . ILE B 1 78 ? -10.969 0.044 10.828 1 98.69 78 ILE B CA 1
ATOM 3546 C C . ILE B 1 78 ? -9.953 0.354 9.734 1 98.69 78 ILE B C 1
ATOM 3548 O O . ILE B 1 78 ? -9.023 1.135 9.953 1 98.69 78 ILE B O 1
ATOM 3552 N N . LEU B 1 79 ? -10.141 -0.252 8.57 1 98.81 79 LEU B N 1
ATOM 3553 C CA . LEU B 1 79 ? -9.211 -0.073 7.465 1 98.81 79 LEU B CA 1
ATOM 3554 C C . LEU B 1 79 ? -9.273 1.351 6.922 1 98.81 79 LEU B C 1
ATOM 3556 O O . LEU B 1 79 ? -8.242 1.945 6.598 1 98.81 79 LEU B O 1
ATOM 3560 N N . PHE B 1 80 ? -10.5 1.837 6.816 1 98.69 80 PHE B N 1
ATOM 3561 C CA . PHE B 1 80 ? -10.695 3.186 6.297 1 98.69 80 PHE B CA 1
ATOM 3562 C C . PHE B 1 80 ? -10.062 4.219 7.219 1 98.69 80 PHE B C 1
ATOM 3564 O O . PHE B 1 80 ? -9.305 5.082 6.77 1 98.69 80 PHE B O 1
ATOM 3571 N N . GLN B 1 81 ? -10.289 4.176 8.492 1 98.75 81 GLN B N 1
ATOM 3572 C CA . GLN B 1 81 ? -9.781 5.125 9.477 1 98.75 81 GLN B CA 1
ATOM 3573 C C . GLN B 1 81 ? -8.273 4.961 9.672 1 98.75 81 GLN B C 1
ATOM 3575 O O . GLN B 1 81 ? -7.582 5.918 10.031 1 98.75 81 GLN B O 1
ATOM 3580 N N . LEU B 1 82 ? -7.77 3.76 9.414 1 98.88 82 LEU B N 1
ATOM 3581 C CA . LEU B 1 82 ? -6.324 3.541 9.438 1 98.88 82 LEU B CA 1
ATOM 3582 C C . LEU B 1 82 ? -5.617 4.488 8.477 1 98.88 82 LEU B C 1
ATOM 3584 O O . LEU B 1 82 ? -4.516 4.965 8.766 1 98.88 82 LEU B O 1
ATOM 3588 N N . CYS B 1 83 ? -6.211 4.699 7.348 1 98.81 83 CYS B N 1
ATOM 3589 C CA . CYS B 1 83 ? -5.598 5.559 6.344 1 98.81 83 CYS B CA 1
ATOM 3590 C C . CYS B 1 83 ? -5.355 6.957 6.898 1 98.81 83 CYS B C 1
ATOM 3592 O O . CYS B 1 83 ? -4.324 7.574 6.613 1 98.81 83 CYS B O 1
ATOM 3594 N N . PHE B 1 84 ? -6.289 7.492 7.699 1 98.75 84 PHE B N 1
ATOM 3595 C CA . PHE B 1 84 ? -6.109 8.797 8.32 1 98.75 84 PHE B CA 1
ATOM 3596 C C . PHE B 1 84 ? -4.973 8.766 9.336 1 98.75 84 PHE B C 1
ATOM 3598 O O . PHE B 1 84 ? -4.148 9.68 9.383 1 98.75 84 PHE B O 1
ATOM 3605 N N . CYS B 1 85 ? -4.965 7.723 10.078 1 98.81 85 CYS B N 1
ATOM 3606 C CA . CYS B 1 85 ? -3.916 7.555 11.078 1 98.81 85 CYS B CA 1
ATOM 3607 C C . CYS B 1 85 ? -2.541 7.516 10.422 1 98.81 85 CYS B C 1
ATOM 3609 O O . CYS B 1 85 ? -1.616 8.195 10.875 1 98.81 85 CYS B O 1
ATOM 3611 N N . LEU B 1 86 ? -2.42 6.711 9.375 1 98.88 86 LEU B N 1
ATOM 3612 C CA . LEU B 1 86 ? -1.137 6.559 8.695 1 98.88 86 LEU B CA 1
ATOM 3613 C C . LEU B 1 86 ? -0.693 7.875 8.07 1 98.88 86 LEU B C 1
ATOM 3615 O O . LEU B 1 86 ? 0.497 8.203 8.07 1 98.88 86 LEU B O 1
ATOM 3619 N N . TYR B 1 87 ? -1.597 8.57 7.52 1 98.56 87 TYR B N 1
ATOM 3620 C CA . TYR B 1 87 ? -1.236 9.859 6.93 1 98.56 87 TYR B CA 1
ATOM 3621 C C . TYR B 1 87 ? -0.726 10.82 7.992 1 98.56 87 TYR B C 1
ATOM 3623 O O . TYR B 1 87 ? 0.228 11.57 7.758 1 98.56 87 TYR B O 1
ATOM 3631 N N . ALA B 1 88 ? -1.367 10.852 9.156 1 98.75 88 ALA B N 1
ATOM 3632 C CA . ALA B 1 88 ? -0.898 11.672 10.266 1 98.75 88 ALA B CA 1
ATOM 3633 C C . ALA B 1 88 ? 0.521 11.289 10.672 1 98.75 88 ALA B C 1
ATOM 3635 O O . ALA B 1 88 ? 1.365 12.164 10.898 1 98.75 88 ALA B O 1
ATOM 3636 N N . VAL B 1 89 ? 0.782 10.047 10.711 1 98.69 89 VAL B N 1
ATOM 3637 C CA . VAL B 1 89 ? 2.064 9.539 11.188 1 98.69 89 VAL B CA 1
ATOM 3638 C C . VAL B 1 89 ? 3.17 9.93 10.211 1 98.69 89 VAL B C 1
ATOM 3640 O O . VAL B 1 89 ? 4.273 10.297 10.625 1 98.69 89 VAL B O 1
ATOM 3643 N N . VAL B 1 90 ? 2.914 9.812 8.922 1 97.62 90 VAL B N 1
ATOM 3644 C CA . VAL B 1 90 ? 3.975 10.117 7.969 1 97.62 90 VAL B CA 1
ATOM 3645 C C . VAL B 1 90 ? 4.25 11.617 7.957 1 97.62 90 VAL B C 1
ATOM 3647 O O . VAL B 1 90 ? 5.363 12.047 7.656 1 97.62 90 VAL B O 1
ATOM 3650 N N . MET B 1 91 ? 3.275 12.43 8.375 1 97.5 91 MET B N 1
ATOM 3651 C CA . MET B 1 91 ? 3.52 13.859 8.555 1 97.5 91 MET B CA 1
ATOM 3652 C C . MET B 1 91 ? 4.273 14.133 9.852 1 97.5 91 MET B C 1
ATOM 3654 O O . MET B 1 91 ? 5.117 15.023 9.906 1 97.5 91 MET B O 1
ATOM 3658 N N . LEU B 1 92 ? 3.963 13.383 10.844 1 98.12 92 LEU B N 1
ATOM 3659 C CA . LEU B 1 92 ? 4.625 13.484 12.133 1 98.12 92 LEU B CA 1
ATOM 3660 C C . LEU B 1 92 ? 6.141 13.406 11.984 1 98.12 92 LEU B C 1
ATOM 3662 O O . LEU B 1 92 ? 6.871 14.227 12.531 1 98.12 92 LEU B O 1
ATOM 3666 N N . ILE B 1 93 ? 6.617 12.477 11.156 1 97.19 93 ILE B N 1
ATOM 3667 C CA . ILE B 1 93 ? 8.055 12.234 11.086 1 97.19 93 ILE B CA 1
ATOM 3668 C C . ILE B 1 93 ? 8.648 13.023 9.922 1 97.19 93 ILE B C 1
ATOM 3670 O O . ILE B 1 93 ? 9.852 12.945 9.656 1 97.19 93 ILE B O 1
ATOM 3674 N N . GLY B 1 94 ? 7.867 13.82 9.227 1 96.31 94 GLY B N 1
ATOM 3675 C CA . GLY B 1 94 ? 8.273 14.484 8 1 96.31 94 GLY B CA 1
ATOM 3676 C C . GLY B 1 94 ? 9.453 15.422 8.188 1 96.31 94 GLY B C 1
ATOM 3677 O O . GLY B 1 94 ? 10.422 15.352 7.434 1 96.31 94 GLY B O 1
ATOM 3678 N N . SER B 1 95 ? 9.469 16.219 9.227 1 93.69 95 SER B N 1
ATOM 3679 C CA . SER B 1 95 ? 10.5 17.25 9.414 1 93.69 95 SER B CA 1
ATOM 3680 C C . SER B 1 95 ? 11.844 16.625 9.773 1 93.69 95 SER B C 1
ATOM 3682 O O . SER B 1 95 ? 12.891 17.234 9.578 1 93.69 95 SER B O 1
ATOM 3684 N N . VAL B 1 96 ? 11.805 15.383 10.258 1 94.56 96 VAL B N 1
ATOM 3685 C CA . VAL B 1 96 ? 13.039 14.781 10.734 1 94.56 96 VAL B CA 1
ATOM 3686 C C . VAL B 1 96 ? 13.281 13.453 10.023 1 94.56 96 VAL B C 1
ATOM 3688 O O . VAL B 1 96 ? 14.047 12.617 10.5 1 94.56 96 VAL B O 1
ATOM 3691 N N . ILE B 1 97 ? 12.648 13.227 8.93 1 95.75 97 ILE B N 1
ATOM 3692 C CA . ILE B 1 97 ? 12.648 11.945 8.25 1 95.75 97 ILE B CA 1
ATOM 3693 C C . ILE B 1 97 ? 14.07 11.609 7.781 1 95.75 97 ILE B C 1
ATOM 3695 O O . ILE B 1 97 ? 14.422 10.438 7.645 1 95.75 97 ILE B O 1
ATOM 3699 N N . ASP B 1 98 ? 14.93 12.578 7.605 1 94 98 ASP B N 1
ATOM 3700 C CA . ASP B 1 98 ? 16.281 12.398 7.09 1 94 98 ASP B CA 1
ATOM 3701 C C . ASP B 1 98 ? 17.234 11.953 8.195 1 94 98 ASP B C 1
ATOM 3703 O O . ASP B 1 98 ? 18.328 11.445 7.918 1 94 98 ASP B O 1
ATOM 3707 N N . ARG B 1 99 ? 16.844 12.109 9.445 1 92.38 99 ARG B N 1
ATOM 3708 C CA . ARG B 1 99 ? 17.844 11.883 10.484 1 92.38 99 ARG B CA 1
ATOM 3709 C C . ARG B 1 99 ? 17.266 11.047 11.625 1 92.38 99 ARG B C 1
ATOM 3711 O O . ARG B 1 99 ? 18.016 10.516 12.453 1 92.38 99 ARG B O 1
ATOM 3718 N N . ILE B 1 100 ? 15.992 10.906 11.711 1 94.31 100 ILE B N 1
ATOM 3719 C CA . ILE B 1 100 ? 15.391 10.109 12.773 1 94.31 100 ILE B CA 1
ATOM 3720 C C . ILE B 1 100 ? 15.82 8.648 12.625 1 94.31 100 ILE B C 1
ATOM 3722 O O . ILE B 1 100 ? 15.914 8.133 11.508 1 94.31 100 ILE B O 1
ATOM 3726 N N . THR B 1 101 ? 16.062 7.988 13.734 1 93.44 101 THR B N 1
ATOM 3727 C CA . THR B 1 101 ? 16.547 6.613 13.711 1 93.44 101 THR B CA 1
ATOM 3728 C C . THR B 1 101 ? 15.398 5.633 13.938 1 93.44 101 THR B C 1
ATOM 3730 O O . THR B 1 101 ? 14.328 6.02 14.406 1 93.44 101 THR B O 1
ATOM 3733 N N . LEU B 1 102 ? 15.648 4.422 13.609 1 93.12 102 LEU B N 1
ATOM 3734 C CA . LEU B 1 102 ? 14.648 3.379 13.812 1 93.12 102 LEU B CA 1
ATOM 3735 C C . LEU B 1 102 ? 14.281 3.252 15.289 1 93.12 102 LEU B C 1
ATOM 3737 O O . LEU B 1 102 ? 13.117 3.064 15.633 1 93.12 102 LEU B O 1
ATOM 3741 N N . LYS B 1 103 ? 15.25 3.291 16.141 1 93.06 103 LYS B N 1
ATOM 3742 C CA . LYS B 1 103 ? 15.016 3.193 17.578 1 93.06 103 LYS B CA 1
ATOM 3743 C C . LYS B 1 103 ? 14.062 4.289 18.047 1 93.06 103 LYS B C 1
ATOM 3745 O O . LYS B 1 103 ? 13.203 4.047 18.906 1 93.06 103 LYS B O 1
ATOM 3750 N N . GLN B 1 104 ? 14.266 5.422 17.547 1 95.44 104 GLN B N 1
ATOM 3751 C CA . GLN B 1 104 ? 13.398 6.543 17.906 1 95.44 104 GLN B CA 1
ATOM 3752 C C . GLN B 1 104 ? 11.984 6.348 17.359 1 95.44 104 GLN B C 1
ATOM 3754 O O . GLN B 1 104 ? 11.008 6.598 18.062 1 95.44 104 GLN B O 1
ATOM 3759 N N . VAL B 1 105 ? 11.898 5.891 16.156 1 95.88 105 VAL B N 1
ATOM 3760 C CA . VAL B 1 105 ? 10.609 5.695 15.484 1 95.88 105 VAL B CA 1
ATOM 3761 C C . VAL B 1 105 ? 9.797 4.648 16.25 1 95.88 105 VAL B C 1
ATOM 3763 O O . VAL B 1 105 ? 8.586 4.801 16.422 1 95.88 105 VAL B O 1
ATOM 3766 N N . ILE B 1 106 ? 10.406 3.588 16.719 1 95.88 106 ILE B N 1
ATOM 3767 C CA . ILE B 1 106 ? 9.742 2.479 17.391 1 95.88 106 ILE B CA 1
ATOM 3768 C C . ILE B 1 106 ? 9.094 2.975 18.688 1 95.88 106 ILE B C 1
ATOM 3770 O O . ILE B 1 106 ? 8.078 2.438 19.125 1 95.88 106 ILE B O 1
ATOM 3774 N N . ILE B 1 107 ? 9.586 4.039 19.203 1 97.19 107 ILE B N 1
ATOM 3775 C CA . ILE B 1 107 ? 9.062 4.578 20.453 1 97.19 107 ILE B CA 1
ATOM 3776 C C . ILE B 1 107 ? 8.102 5.727 20.156 1 97.19 107 ILE B C 1
ATOM 3778 O O . ILE B 1 107 ? 6.969 5.73 20.641 1 97.19 107 ILE B O 1
ATOM 3782 N N . ILE B 1 108 ? 8.484 6.637 19.328 1 98 108 ILE B N 1
ATOM 3783 C CA . ILE B 1 108 ? 7.758 7.879 19.109 1 98 108 ILE B CA 1
ATOM 3784 C C . ILE B 1 108 ? 6.43 7.586 18.422 1 98 108 ILE B C 1
ATOM 3786 O O . ILE B 1 108 ? 5.383 8.102 18.812 1 98 108 ILE B O 1
ATOM 3790 N N . VAL B 1 109 ? 6.41 6.754 17.406 1 98.5 109 VAL B N 1
ATOM 3791 C CA . VAL B 1 109 ? 5.25 6.555 16.547 1 98.5 109 VAL B CA 1
ATOM 3792 C C . VAL B 1 109 ? 4.121 5.898 17.328 1 98.5 109 VAL B C 1
ATOM 3794 O O . VAL B 1 109 ? 2.99 6.398 17.344 1 98.5 109 VAL B O 1
ATOM 3797 N N . PRO B 1 110 ? 4.391 4.805 18.094 1 98.44 110 PRO B N 1
ATOM 3798 C CA . PRO B 1 110 ? 3.289 4.211 18.859 1 98.44 110 PRO B CA 1
ATOM 3799 C C . PRO B 1 110 ? 2.801 5.109 19.984 1 98.44 110 PRO B C 1
ATOM 3801 O O . PRO B 1 110 ? 1.596 5.199 20.234 1 98.44 110 PRO B O 1
ATOM 3804 N N . ILE B 1 111 ? 3.646 5.785 20.641 1 98.5 111 ILE B N 1
ATOM 3805 C CA . ILE B 1 111 ? 3.262 6.637 21.766 1 98.5 111 ILE B CA 1
ATOM 3806 C C . ILE B 1 111 ? 2.441 7.82 21.25 1 98.5 111 ILE B C 1
ATOM 3808 O O . ILE B 1 111 ? 1.395 8.148 21.812 1 98.5 111 ILE B O 1
ATOM 3812 N N . TRP B 1 112 ? 2.941 8.43 20.219 1 98.75 112 TRP B N 1
ATOM 3813 C CA . TRP B 1 112 ? 2.195 9.539 19.641 1 98.75 112 TRP B CA 1
ATOM 3814 C C . TRP B 1 112 ? 0.833 9.07 19.141 1 98.75 112 TRP B C 1
ATOM 3816 O O . TRP B 1 112 ? -0.171 9.773 19.312 1 98.75 112 TRP B O 1
ATOM 3826 N N . GLY B 1 113 ? 0.8 7.906 18.5 1 98.69 113 GLY B N 1
ATOM 3827 C CA . GLY B 1 113 ? -0.449 7.348 18 1 98.69 113 GLY B CA 1
ATOM 3828 C C . GLY B 1 113 ? -1.476 7.121 19.094 1 98.69 113 GLY B C 1
ATOM 3829 O O . GLY B 1 113 ? -2.656 7.43 18.922 1 98.69 113 GLY B O 1
ATOM 3830 N N . VAL B 1 114 ? -1.032 6.684 20.219 1 98.5 114 VAL B N 1
ATOM 3831 C CA . VAL B 1 114 ? -1.942 6.297 21.297 1 98.5 114 VAL B CA 1
ATOM 3832 C C . VAL B 1 114 ? -2.305 7.52 22.125 1 98.5 114 VAL B C 1
ATOM 3834 O O . VAL B 1 114 ? -3.455 7.676 22.547 1 98.5 114 VAL B O 1
ATOM 3837 N N . PHE B 1 115 ? -1.401 8.445 22.25 1 98.62 115 PHE B N 1
ATOM 3838 C CA . PHE B 1 115 ? -1.625 9.461 23.266 1 98.62 115 PHE B CA 1
ATOM 3839 C C . PHE B 1 115 ? -1.959 10.805 22.625 1 98.62 115 PHE B C 1
ATOM 3841 O O . PHE B 1 115 ? -2.381 11.734 23.312 1 98.62 115 PHE B O 1
ATOM 3848 N N . VAL B 1 116 ? -1.754 10.93 21.406 1 98.81 116 VAL B N 1
ATOM 3849 C CA . VAL B 1 116 ? -2.141 12.164 20.734 1 98.81 116 VAL B CA 1
ATOM 3850 C C . VAL B 1 116 ? -3.27 11.883 19.734 1 98.81 116 VAL B C 1
ATOM 3852 O O . VAL B 1 116 ? -4.383 12.391 19.891 1 98.81 116 VAL B O 1
ATOM 3855 N N . TYR B 1 117 ? -3.008 11.016 18.781 1 98.81 117 TYR B N 1
ATOM 3856 C CA . TYR B 1 117 ? -3.955 10.805 17.688 1 98.81 117 TYR B CA 1
ATOM 3857 C C . TYR B 1 117 ? -5.242 10.164 18.203 1 98.81 117 TYR B C 1
ATOM 3859 O O . TYR B 1 117 ? -6.34 10.641 17.906 1 98.81 117 TYR B O 1
ATOM 3867 N N . THR B 1 118 ? -5.133 9.117 19.016 1 98.69 118 THR B N 1
ATOM 3868 C CA . THR B 1 118 ? -6.27 8.32 19.484 1 98.69 118 THR B CA 1
ATOM 3869 C C . THR B 1 118 ? -7.215 9.18 20.312 1 98.69 118 THR B C 1
ATOM 3871 O O . THR B 1 118 ? -8.422 9.203 20.062 1 98.69 118 THR B O 1
ATOM 3874 N N . PRO B 1 119 ? -6.734 9.891 21.281 1 98.5 119 PRO B N 1
ATOM 3875 C CA . PRO B 1 119 ? -7.668 10.742 22.031 1 98.5 119 PRO B CA 1
ATOM 3876 C C . PRO B 1 119 ? -8.312 11.812 21.156 1 98.5 119 PRO B C 1
ATOM 3878 O O . PRO B 1 119 ? -9.492 12.133 21.328 1 98.5 119 PRO B O 1
ATOM 3881 N N . LEU B 1 120 ? -7.559 12.398 20.25 1 98.75 120 LEU B N 1
ATOM 3882 C CA . LEU B 1 120 ? -8.125 13.438 19.391 1 98.75 120 LEU B CA 1
ATOM 3883 C C . LEU B 1 120 ? -9.25 12.875 18.531 1 98.75 120 LEU B C 1
ATOM 3885 O O . LEU B 1 120 ? -10.266 13.539 18.312 1 98.75 120 LEU B O 1
ATOM 3889 N N . VAL B 1 121 ? -9.016 11.656 18.016 1 98.75 121 VAL B N 1
ATOM 3890 C CA . VAL B 1 121 ? -10.078 11 17.25 1 98.75 121 VAL B CA 1
ATOM 3891 C C . VAL B 1 121 ? -11.32 10.852 18.125 1 98.75 121 VAL B C 1
ATOM 3893 O O . VAL B 1 121 ? -12.43 11.156 17.688 1 98.75 121 VAL B O 1
ATOM 3896 N N . ASN B 1 122 ? -11.133 10.383 19.328 1 98.44 122 ASN B N 1
ATOM 3897 C CA . ASN B 1 122 ? -12.258 10.211 20.234 1 98.44 122 ASN B CA 1
ATOM 3898 C C . ASN B 1 122 ? -12.945 11.539 20.547 1 98.44 122 ASN B C 1
ATOM 3900 O O . ASN B 1 122 ? -14.172 11.633 20.516 1 98.44 122 ASN B O 1
ATOM 3904 N N . PHE B 1 123 ? -12.164 12.586 20.766 1 98.44 123 PHE B N 1
ATOM 3905 C CA . PHE B 1 123 ? -12.68 13.891 21.172 1 98.44 123 PHE B CA 1
ATOM 3906 C C . PHE B 1 123 ? -13.516 14.508 20.047 1 98.44 123 PHE B C 1
ATOM 3908 O O . PHE B 1 123 ? -14.547 15.125 20.312 1 98.44 123 PHE B O 1
ATOM 3915 N N . PHE B 1 124 ? -13.031 14.328 18.812 1 98.44 124 PHE B N 1
ATOM 3916 C CA . PHE B 1 124 ? -13.617 15.078 17.703 1 98.44 124 PHE B CA 1
ATOM 3917 C C . PHE B 1 124 ? -14.625 14.227 16.953 1 98.44 124 PHE B C 1
ATOM 3919 O O . PHE B 1 124 ? -15.664 14.727 16.5 1 98.44 124 PHE B O 1
ATOM 3926 N N . TRP B 1 125 ? -14.391 12.891 16.797 1 97.94 125 TRP B N 1
ATOM 3927 C CA . TRP B 1 125 ? -15.078 12.148 15.742 1 97.94 125 TRP B CA 1
ATOM 3928 C C . TRP B 1 125 ? -16.031 11.117 16.328 1 97.94 125 TRP B C 1
ATOM 3930 O O . TRP B 1 125 ? -16.594 10.297 15.609 1 97.94 125 TRP B O 1
ATOM 3940 N N . THR B 1 126 ? -16.203 11.125 17.594 1 97.69 126 THR B N 1
ATOM 3941 C CA . THR B 1 126 ? -17.219 10.273 18.219 1 97.69 126 THR B CA 1
ATOM 3942 C C . THR B 1 126 ? -18.328 11.125 18.828 1 97.69 126 THR B C 1
ATOM 3944 O O . THR B 1 126 ? -18.094 12.273 19.234 1 97.69 126 THR B O 1
ATOM 3947 N N . ASP B 1 127 ? -19.484 10.562 18.938 1 95.19 127 ASP B N 1
ATOM 3948 C CA . ASP B 1 127 ? -20.641 11.281 19.484 1 95.19 127 ASP B CA 1
ATOM 3949 C C . ASP B 1 127 ? -20.422 11.625 20.953 1 95.19 127 ASP B C 1
ATOM 3951 O O . ASP B 1 127 ? -20.922 12.641 21.438 1 95.19 127 ASP B O 1
ATOM 3955 N N . SER B 1 128 ? -19.703 10.836 21.594 1 94.44 128 SER B N 1
ATOM 3956 C CA . SER B 1 128 ? -19.469 11.039 23.031 1 94.44 128 SER B CA 1
ATOM 3957 C C . SER B 1 128 ? -18.25 11.922 23.266 1 94.44 128 SER B C 1
ATOM 3959 O O . SER B 1 128 ? -17.938 12.258 24.406 1 94.44 128 SER B O 1
ATOM 3961 N N . GLY B 1 129 ? -17.547 12.375 22.234 1 96.44 129 GLY B N 1
ATOM 3962 C CA . GLY B 1 129 ? -16.328 13.156 22.391 1 96.44 129 GLY B CA 1
ATOM 3963 C C . GLY B 1 129 ? -16.578 14.539 22.953 1 96.44 129 GLY B C 1
ATOM 3964 O O . GLY B 1 129 ? -17.5 15.234 22.547 1 96.44 129 GLY B O 1
ATOM 3965 N N . PHE B 1 130 ? -15.766 14.898 23.812 1 95.12 130 PHE B N 1
ATOM 3966 C CA . PHE B 1 130 ? -15.984 16.125 24.547 1 95.12 130 PHE B CA 1
ATOM 3967 C C . PHE B 1 130 ? -15.898 17.344 23.625 1 95.12 130 PHE B C 1
ATOM 3969 O O . PHE B 1 130 ? -16.703 18.266 23.719 1 95.12 130 PHE B O 1
ATOM 3976 N N . ILE B 1 131 ? -15.016 17.359 22.672 1 97.5 131 ILE B N 1
ATOM 3977 C CA . ILE B 1 131 ? -14.852 18.5 21.766 1 97.5 131 ILE B CA 1
ATOM 3978 C C . ILE B 1 131 ? -16 18.516 20.766 1 97.5 131 ILE B C 1
ATOM 3980 O O . ILE B 1 131 ? -16.484 19.594 20.391 1 97.5 131 ILE B O 1
ATOM 3984 N N . ASN B 1 132 ? -16.359 17.328 20.344 1 96.75 132 ASN B N 1
ATOM 3985 C CA . ASN B 1 132 ? -17.531 17.219 19.484 1 96.75 132 ASN B CA 1
ATOM 3986 C C . ASN B 1 132 ? -18.781 17.781 20.156 1 96.75 132 ASN B C 1
ATOM 3988 O O . ASN B 1 132 ? -19.562 18.484 19.516 1 96.75 132 ASN B O 1
ATOM 3992 N N . LYS B 1 133 ? -19 17.562 21.438 1 96.69 133 LYS B N 1
ATOM 3993 C CA . LYS B 1 133 ? -20.156 18.031 22.203 1 96.69 133 LYS B CA 1
ATOM 3994 C C . LYS B 1 133 ? -20.141 19.547 22.359 1 96.69 133 LYS B C 1
ATOM 3996 O O . LYS B 1 133 ? -21.188 20.172 22.516 1 96.69 133 LYS B O 1
ATOM 4001 N N . LEU B 1 134 ? -18.938 20.078 22.25 1 97.44 134 LEU B N 1
ATOM 4002 C CA . LEU B 1 134 ? -18.797 21.531 22.344 1 97.44 134 LEU B CA 1
ATOM 4003 C C . LEU B 1 134 ? -19.125 22.203 21.016 1 97.44 134 LEU B C 1
ATOM 4005 O O . LEU B 1 134 ? -19.141 23.422 20.906 1 97.44 134 LEU B O 1
ATOM 4009 N N . GLY B 1 135 ? -19.297 21.344 19.984 1 96.94 135 GLY B N 1
ATOM 4010 C CA . GLY B 1 135 ? -19.734 21.859 18.703 1 96.94 135 GLY B CA 1
ATOM 4011 C C . GLY B 1 135 ? -18.578 22.094 17.734 1 96.94 135 GLY B C 1
ATOM 4012 O O . GLY B 1 135 ? -18.766 22.703 16.672 1 96.94 135 GLY B O 1
ATOM 4013 N N . ALA B 1 136 ? -17.391 21.656 18.031 1 97.88 136 ALA B N 1
ATOM 4014 C CA . ALA B 1 136 ? -16.266 21.797 17.125 1 97.88 136 ALA B CA 1
ATOM 4015 C C . ALA B 1 136 ? -16.453 20.969 15.859 1 97.88 136 ALA B C 1
ATOM 4017 O O . ALA B 1 136 ? -17.062 19.891 15.898 1 97.88 136 ALA B O 1
ATOM 4018 N N . LEU B 1 137 ? -15.945 21.547 14.75 1 98.06 137 LEU B N 1
ATOM 4019 C CA . LEU B 1 137 ? -16.062 20.875 13.453 1 98.06 137 LEU B CA 1
ATOM 4020 C C . LEU B 1 137 ? -14.695 20.578 12.867 1 98.06 137 LEU B C 1
ATOM 4022 O O . LEU B 1 137 ? -13.844 21.469 12.773 1 98.06 137 LEU B O 1
ATOM 4026 N N . ASP B 1 138 ? -14.453 19.344 12.477 1 98.56 138 ASP B N 1
ATOM 4027 C CA . ASP B 1 138 ? -13.258 18.859 11.805 1 98.56 138 ASP B CA 1
ATOM 4028 C C . ASP B 1 138 ? -13.578 17.688 10.883 1 98.56 138 ASP B C 1
ATOM 4030 O O . ASP B 1 138 ? -13.406 16.516 11.258 1 98.56 138 ASP B O 1
ATOM 4034 N N . PHE B 1 139 ? -13.906 17.984 9.703 1 98.56 139 PHE B N 1
ATOM 4035 C CA . PHE B 1 139 ? -14.594 17.031 8.844 1 98.56 139 PHE B CA 1
ATOM 4036 C C . PHE B 1 139 ? -13.664 15.875 8.469 1 98.56 139 PHE B C 1
ATOM 4038 O O . PHE B 1 139 ? -14.039 14.703 8.602 1 98.56 139 PHE B O 1
ATOM 4045 N N . SER B 1 140 ? -12.484 16.234 7.898 1 98.31 140 SER B N 1
ATOM 4046 C CA . SER B 1 140 ? -11.578 15.188 7.449 1 98.31 140 SER B CA 1
ATOM 4047 C C . SER B 1 140 ? -10.195 15.344 8.062 1 98.31 140 SER B C 1
ATOM 4049 O O . SER B 1 140 ? -9.203 14.852 7.516 1 98.31 140 SER B O 1
ATOM 4051 N N . GLY B 1 141 ? -10.031 16.141 9.133 1 98.62 141 GLY B N 1
ATOM 4052 C CA . GLY B 1 141 ? -8.836 16.016 9.945 1 98.62 141 GLY B CA 1
ATOM 4053 C C . GLY B 1 141 ? -7.93 17.234 9.867 1 98.62 141 GLY B C 1
ATOM 4054 O O . GLY B 1 141 ? -6.707 17.109 9.844 1 98.62 141 GLY B O 1
ATOM 4055 N N . GLY B 1 142 ? -8.516 18.453 9.75 1 98.62 142 GLY B N 1
ATOM 4056 C CA . GLY B 1 142 ? -7.699 19.641 9.852 1 98.62 142 GLY B CA 1
ATOM 4057 C C . GLY B 1 142 ? -6.965 19.766 11.172 1 98.62 142 GLY B C 1
ATOM 4058 O O . GLY B 1 142 ? -5.809 20.172 11.211 1 98.62 142 GLY B O 1
ATOM 4059 N N . MET B 1 143 ? -7.652 19.406 12.219 1 98.75 143 MET B N 1
ATOM 4060 C CA . MET B 1 143 ? -7.051 19.422 13.547 1 98.75 143 MET B CA 1
ATOM 4061 C C . MET B 1 143 ? -6.527 18.047 13.938 1 98.75 143 MET B C 1
ATOM 4063 O O . MET B 1 143 ? -5.336 17.891 14.203 1 98.75 143 MET B O 1
ATOM 4067 N N . VAL B 1 144 ? -7.316 17 13.828 1 98.81 144 VAL B N 1
ATOM 4068 C CA . VAL B 1 144 ? -7.012 15.656 14.297 1 98.81 144 VAL B CA 1
ATOM 4069 C C . VAL B 1 144 ? -5.781 15.117 13.57 1 98.81 144 VAL B C 1
ATOM 4071 O O . VAL B 1 144 ? -4.934 14.453 14.18 1 98.81 144 VAL B O 1
ATOM 4074 N N . VAL B 1 145 ? -5.664 15.422 12.297 1 98.81 145 VAL B N 1
ATOM 4075 C CA . VAL B 1 145 ? -4.617 14.812 11.477 1 98.81 145 VAL B CA 1
ATOM 4076 C C . VAL B 1 145 ? -3.506 15.836 11.234 1 98.81 145 VAL B C 1
ATOM 4078 O O . VAL B 1 145 ? -2.377 15.656 11.695 1 98.81 145 VAL B O 1
ATOM 4081 N N . HIS B 1 146 ? -3.842 16.984 10.641 1 98.81 146 HIS B N 1
ATOM 4082 C CA . HIS B 1 146 ? -2.828 17.875 10.094 1 98.81 146 HIS B CA 1
ATOM 4083 C C . HIS B 1 146 ? -2.24 18.766 11.18 1 98.81 146 HIS B C 1
ATOM 4085 O O . HIS B 1 146 ? -1.02 18.828 11.352 1 98.81 146 HIS B O 1
ATOM 4091 N N . LEU B 1 147 ? -3.051 19.453 11.922 1 98.81 147 LEU B N 1
ATOM 4092 C CA . LEU B 1 147 ? -2.547 20.328 12.977 1 98.81 147 LEU B CA 1
ATOM 4093 C C . LEU B 1 147 ? -1.759 19.531 14.008 1 98.81 147 LEU B C 1
ATOM 4095 O O . LEU B 1 147 ? -0.656 19.922 14.398 1 98.81 147 LEU B O 1
ATOM 4099 N N . SER B 1 148 ? -2.283 18.422 14.461 1 98.88 148 SER B N 1
ATOM 4100 C CA . SER B 1 148 ? -1.622 17.609 15.469 1 98.88 148 SER B CA 1
ATOM 4101 C C . SER B 1 148 ? -0.268 17.109 14.969 1 98.88 148 SER B C 1
ATOM 4103 O O . SER B 1 148 ? 0.751 17.297 15.633 1 98.88 148 SER B O 1
ATOM 4105 N N . ALA B 1 149 ? -0.247 16.516 13.836 1 98.81 149 ALA B N 1
ATOM 4106 C CA . ALA B 1 149 ? 0.987 15.961 13.289 1 98.81 149 ALA B CA 1
ATOM 4107 C C . ALA B 1 149 ? 1.985 17.062 12.953 1 98.81 149 ALA B C 1
ATOM 4109 O O . ALA B 1 149 ? 3.189 16.906 13.172 1 98.81 149 ALA B O 1
ATOM 4110 N N . GLY B 1 150 ? 1.475 18.172 12.391 1 98.06 150 GLY B N 1
ATOM 4111 C CA . GLY B 1 150 ? 2.338 19.281 12.031 1 98.06 150 GLY B CA 1
ATOM 4112 C C . GLY B 1 150 ? 3.047 19.891 13.219 1 98.06 150 GLY B C 1
ATOM 4113 O O . GLY B 1 150 ? 4.258 20.125 13.18 1 98.06 150 GLY B O 1
ATOM 4114 N N . ILE B 1 151 ? 2.334 20.125 14.281 1 97.81 151 ILE B N 1
ATOM 4115 C CA . ILE B 1 151 ? 2.906 20.688 15.5 1 97.81 151 ILE B CA 1
ATOM 4116 C C . ILE B 1 151 ? 3.904 19.688 16.094 1 97.81 151 ILE B C 1
ATOM 4118 O O . ILE B 1 151 ? 4.984 20.094 16.547 1 97.81 151 ILE B O 1
ATOM 4122 N N . SER B 1 152 ? 3.525 18.484 16.141 1 98.5 152 SER B N 1
ATOM 4123 C CA . SER B 1 152 ? 4.418 17.469 16.656 1 98.5 152 SER B CA 1
ATOM 4124 C C . SER B 1 152 ? 5.695 17.359 15.836 1 98.5 152 SER B C 1
ATOM 4126 O O . SER B 1 152 ? 6.781 17.172 16.391 1 98.5 152 SER B O 1
ATOM 4128 N N . SER B 1 153 ? 5.527 17.438 14.547 1 97.06 153 SER B N 1
ATOM 4129 C CA . SER B 1 153 ? 6.68 17.422 13.648 1 97.06 153 SER B CA 1
ATOM 4130 C C . SER B 1 153 ? 7.641 18.562 13.953 1 97.06 153 SER B C 1
ATOM 4132 O O . SER B 1 153 ? 8.859 18.391 13.875 1 97.06 153 SER B O 1
ATOM 4134 N N . PHE B 1 154 ? 7.117 19.703 14.258 1 94.38 154 PHE B N 1
ATOM 4135 C CA . PHE B 1 154 ? 7.902 20.875 14.625 1 94.38 154 PHE B CA 1
ATOM 4136 C C . PHE B 1 154 ? 8.688 20.609 15.906 1 94.38 154 PHE B C 1
ATOM 4138 O O . PHE B 1 154 ? 9.883 20.922 15.984 1 94.38 154 PHE B O 1
ATOM 4145 N N . ILE B 1 155 ? 8.016 20.047 16.875 1 96.06 155 ILE B N 1
ATOM 4146 C CA . ILE B 1 155 ? 8.656 19.766 18.156 1 96.06 155 ILE B CA 1
ATOM 4147 C C . ILE B 1 155 ? 9.789 18.766 17.953 1 96.06 155 ILE B C 1
ATOM 4149 O O . ILE B 1 155 ? 10.859 18.906 18.547 1 96.06 155 ILE B O 1
ATOM 4153 N N . LEU B 1 156 ? 9.578 17.781 17.125 1 95.69 156 LEU B N 1
ATOM 4154 C CA . LEU B 1 156 ? 10.617 16.797 16.828 1 95.69 156 LEU B CA 1
ATOM 4155 C C . LEU B 1 156 ? 11.82 17.469 16.172 1 95.69 156 LEU B C 1
ATOM 4157 O O . LEU B 1 156 ? 12.969 17.172 16.5 1 95.69 156 LEU B O 1
ATOM 4161 N N . ALA B 1 157 ? 11.539 18.359 15.25 1 92.19 157 ALA B N 1
ATOM 4162 C CA . ALA B 1 157 ? 12.617 19.078 14.57 1 92.19 157 ALA B CA 1
ATOM 4163 C C . ALA B 1 157 ? 13.422 19.922 15.555 1 92.19 157 ALA B C 1
ATOM 4165 O O . ALA B 1 157 ? 14.648 20 15.453 1 92.19 157 ALA B O 1
ATOM 4166 N N . LEU B 1 158 ? 12.75 20.516 16.484 1 89.75 158 LEU B N 1
ATOM 4167 C CA . LEU B 1 158 ? 13.398 21.359 17.484 1 89.75 158 LEU B CA 1
ATOM 4168 C C . LEU B 1 158 ? 14.312 20.531 18.375 1 89.75 158 LEU B C 1
ATOM 4170 O O . LEU B 1 158 ? 15.422 20.953 18.703 1 89.75 158 LEU B O 1
ATOM 4174 N N . ILE B 1 159 ? 13.93 19.375 18.703 1 90.94 159 ILE B N 1
ATOM 4175 C CA . ILE B 1 159 ? 14.641 18.562 19.688 1 90.94 159 ILE B CA 1
ATOM 4176 C C . ILE B 1 159 ? 15.758 17.781 19 1 90.94 159 ILE B C 1
ATOM 4178 O O . ILE B 1 159 ? 16.859 17.656 19.547 1 90.94 159 ILE B O 1
ATOM 4182 N N . LEU B 1 160 ? 15.461 17.281 17.766 1 88.81 160 LEU B N 1
ATOM 4183 C CA . LEU B 1 160 ? 16.453 16.453 17.078 1 88.81 160 LEU B CA 1
ATOM 4184 C C . LEU B 1 160 ? 17.469 17.312 16.344 1 88.81 160 LEU B C 1
ATOM 4186 O O . LEU B 1 160 ? 18.531 16.828 15.953 1 88.81 160 LEU B O 1
ATOM 4190 N N . GLY B 1 161 ? 17.172 18.578 16.125 1 83.69 161 GLY B N 1
ATOM 4191 C CA . GLY B 1 161 ? 18.188 19.516 15.664 1 83.69 161 GLY B CA 1
ATOM 4192 C C . GLY B 1 161 ? 18.219 19.656 14.148 1 83.69 161 GLY B C 1
ATOM 4193 O O . GLY B 1 161 ? 17.312 19.188 13.461 1 83.69 161 GLY B O 1
ATOM 4194 N N . LYS B 1 162 ? 19.328 20.25 13.719 1 81.5 162 LYS B N 1
ATOM 4195 C CA . LYS B 1 162 ? 19.453 20.609 12.312 1 81.5 162 LYS B CA 1
ATOM 4196 C C . LYS B 1 162 ? 20.094 19.484 11.516 1 81.5 162 LYS B C 1
ATOM 4198 O O . LYS B 1 162 ? 20.828 18.672 12.07 1 81.5 162 LYS B O 1
ATOM 4203 N N . SER B 1 163 ? 19.578 19.484 10.227 1 80.06 163 SER B N 1
ATOM 4204 C CA . SER B 1 163 ? 20.188 18.578 9.266 1 80.06 163 SER B CA 1
ATOM 4205 C C . SER B 1 163 ? 20.484 19.266 7.945 1 80.06 163 SER B C 1
ATOM 4207 O O . SER B 1 163 ? 19.797 20.234 7.582 1 80.06 163 SER B O 1
ATOM 4209 N N . ASN B 1 164 ? 21.641 19.25 7.352 1 75.88 164 ASN B N 1
ATOM 4210 C CA . ASN B 1 164 ? 22 19.859 6.074 1 75.88 164 ASN B CA 1
ATOM 4211 C C . ASN B 1 164 ? 21.734 18.906 4.91 1 75.88 164 ASN B C 1
ATOM 4213 O O . ASN B 1 164 ? 22.609 18.688 4.07 1 75.88 164 ASN B O 1
ATOM 4217 N N . THR B 1 165 ? 20.359 18.5 4.957 1 78.44 165 THR B N 1
ATOM 4218 C CA . THR B 1 165 ? 20.172 17.469 3.943 1 78.44 165 THR B CA 1
ATOM 4219 C C . THR B 1 165 ? 19.109 17.891 2.926 1 78.44 165 THR B C 1
ATOM 4221 O O . THR B 1 165 ? 18.766 17.125 2.029 1 78.44 165 THR B O 1
ATOM 4224 N N . LYS B 1 166 ? 18.578 19.062 3.096 1 78.69 166 LYS B N 1
ATOM 4225 C CA . LYS B 1 166 ? 17.672 19.547 2.057 1 78.69 166 LYS B CA 1
ATOM 4226 C C . LYS B 1 166 ? 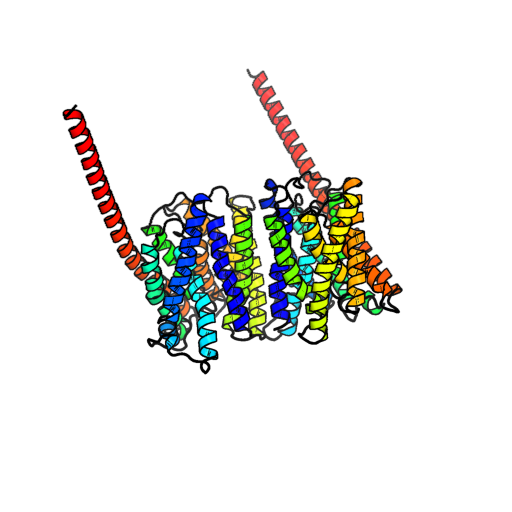18.422 19.828 0.759 1 78.69 166 LYS B C 1
ATOM 4228 O O . LYS B 1 166 ? 19.438 20.516 0.764 1 78.69 166 LYS B O 1
ATOM 4233 N N . SER B 1 167 ? 17.906 19.219 -0.319 1 80.94 167 SER B N 1
ATOM 4234 C CA . SER B 1 167 ? 18.625 19.266 -1.582 1 80.94 167 SER B CA 1
ATOM 4235 C C . SER B 1 167 ? 18.5 20.641 -2.23 1 80.94 167 SER B C 1
ATOM 4237 O O . SER B 1 167 ? 17.422 21.25 -2.219 1 80.94 167 SER B O 1
ATOM 4239 N N . SER B 1 168 ? 19.547 21.047 -2.781 1 79.06 168 SER B N 1
ATOM 4240 C CA . SER B 1 168 ? 19.531 22.25 -3.609 1 79.06 168 SER B CA 1
ATOM 4241 C C . SER B 1 168 ? 18.969 21.969 -4.996 1 79.06 168 SER B C 1
ATOM 4243 O O . SER B 1 168 ? 18.594 22.875 -5.727 1 79.06 168 SER B O 1
ATOM 4245 N N . LYS B 1 169 ? 18.938 20.688 -5.301 1 86.5 169 LYS B N 1
ATOM 4246 C CA . LYS B 1 169 ? 18.375 20.219 -6.57 1 86.5 169 LYS B CA 1
ATOM 4247 C C . LYS B 1 169 ? 17.359 19.109 -6.355 1 86.5 169 LYS B C 1
ATOM 4249 O O . LYS B 1 169 ? 17.641 17.938 -6.621 1 86.5 169 LYS B O 1
ATOM 4254 N N . PRO B 1 170 ? 16.188 19.5 -5.957 1 90.25 170 PRO B N 1
ATOM 4255 C CA . PRO B 1 170 ? 15.156 18.5 -5.723 1 90.25 170 PRO B CA 1
ATOM 4256 C C . PRO B 1 170 ? 14.852 17.656 -6.969 1 90.25 170 PRO B C 1
ATOM 4258 O O . PRO B 1 170 ? 15.062 18.125 -8.094 1 90.25 170 PRO B O 1
ATOM 4261 N N . ARG B 1 171 ? 14.555 16.469 -6.859 1 94.81 171 ARG B N 1
ATOM 4262 C CA . ARG B 1 171 ? 14.172 15.578 -7.949 1 94.81 171 ARG B CA 1
ATOM 4263 C C . ARG B 1 171 ? 12.695 15.727 -8.289 1 94.81 171 ARG B C 1
ATOM 4265 O O . ARG B 1 171 ? 11.852 14.992 -7.766 1 94.81 171 ARG B O 1
ATOM 4272 N N . ASN B 1 172 ? 12.406 16.547 -9.242 1 94.62 172 ASN B N 1
ATOM 4273 C CA . ASN B 1 172 ? 11.07 17.062 -9.516 1 94.62 172 ASN B CA 1
ATOM 4274 C C . ASN B 1 172 ? 10.141 15.945 -10.008 1 94.62 172 ASN B C 1
ATOM 4276 O O . ASN B 1 172 ? 8.945 15.969 -9.742 1 94.62 172 ASN B O 1
ATOM 4280 N N . ALA B 1 173 ? 10.742 15.016 -10.719 1 95.94 173 ALA B N 1
ATOM 4281 C CA . ALA B 1 173 ? 9.922 13.93 -11.242 1 95.94 173 ALA B CA 1
ATOM 4282 C C . ALA B 1 173 ? 9.258 13.148 -10.117 1 95.94 173 ALA B C 1
ATOM 4284 O O . ALA B 1 173 ? 8.086 12.781 -10.203 1 95.94 173 ALA B O 1
ATOM 4285 N N . TRP B 1 174 ? 9.992 12.898 -9.07 1 97.06 174 TRP B N 1
ATOM 4286 C CA . TRP B 1 174 ? 9.445 12.156 -7.938 1 97.06 174 TRP B CA 1
ATOM 4287 C C . TRP B 1 174 ? 8.461 13.016 -7.145 1 97.06 174 TRP B C 1
ATOM 4289 O O . TRP B 1 174 ? 7.461 12.516 -6.633 1 97.06 174 TRP B O 1
ATOM 4299 N N . ILE B 1 175 ? 8.766 14.297 -7.016 1 96.69 175 ILE B N 1
ATOM 4300 C CA . ILE B 1 175 ? 7.844 15.227 -6.371 1 96.69 175 ILE B CA 1
ATOM 4301 C C . ILE B 1 175 ? 6.527 15.266 -7.137 1 96.69 175 ILE B C 1
ATOM 4303 O O . ILE B 1 175 ? 5.449 15.266 -6.535 1 96.69 175 ILE B O 1
ATOM 4307 N N . TYR B 1 176 ? 6.664 15.227 -8.438 1 97.56 176 TYR B N 1
ATOM 4308 C CA . TYR B 1 176 ? 5.492 15.219 -9.312 1 97.56 176 TYR B CA 1
ATOM 4309 C C . TYR B 1 176 ? 4.652 13.969 -9.086 1 97.56 176 TYR B C 1
ATOM 4311 O O . TYR B 1 176 ? 3.432 14.055 -8.922 1 97.56 176 TYR B O 1
ATOM 4319 N N . ILE B 1 177 ? 5.285 12.805 -9.023 1 97.81 177 ILE B N 1
ATOM 4320 C CA . ILE B 1 177 ? 4.578 11.547 -8.797 1 97.81 177 ILE B CA 1
ATOM 4321 C C . ILE B 1 177 ? 3.926 11.57 -7.418 1 97.81 177 ILE B C 1
ATOM 4323 O O . ILE B 1 177 ? 2.779 11.141 -7.258 1 97.81 177 ILE B O 1
ATOM 4327 N N . GLY B 1 178 ? 4.688 12.055 -6.441 1 98.06 178 GLY B N 1
ATOM 4328 C CA . GLY B 1 178 ? 4.109 12.203 -5.113 1 98.06 178 GLY B CA 1
ATOM 4329 C C . GLY B 1 178 ? 2.855 13.055 -5.102 1 98.06 178 GLY B C 1
ATOM 4330 O O . GLY B 1 178 ? 1.839 12.656 -4.527 1 98.06 178 GLY B O 1
ATOM 4331 N N . MET B 1 179 ? 2.922 14.156 -5.781 1 97.88 179 MET B N 1
ATOM 4332 C CA . MET B 1 179 ? 1.781 15.062 -5.867 1 97.88 179 MET B CA 1
ATOM 4333 C C . MET B 1 179 ? 0.587 14.367 -6.52 1 97.88 179 MET B C 1
ATOM 4335 O O . MET B 1 179 ? -0.543 14.5 -6.047 1 97.88 179 MET B O 1
ATOM 4339 N N . VAL B 1 180 ? 0.796 13.609 -7.543 1 98.5 180 VAL B N 1
ATOM 4340 C CA . VAL B 1 180 ? -0.263 12.906 -8.258 1 98.5 180 VAL B CA 1
ATOM 4341 C C . VAL B 1 180 ? -0.939 11.898 -7.332 1 98.5 180 VAL B C 1
ATOM 4343 O O . VAL B 1 180 ? -2.166 11.875 -7.223 1 98.5 180 VAL B O 1
ATOM 4346 N N . PHE B 1 181 ? -0.155 11.062 -6.633 1 98.69 181 PHE B N 1
ATOM 4347 C CA . PHE B 1 181 ? -0.71 10.055 -5.738 1 98.69 181 PHE B CA 1
ATOM 4348 C C . PHE B 1 181 ? -1.45 10.711 -4.578 1 98.69 181 PHE B C 1
ATOM 4350 O O . PHE B 1 181 ? -2.535 10.266 -4.195 1 98.69 181 PHE B O 1
ATOM 4357 N N . ILE B 1 182 ? -0.889 11.773 -4.047 1 98.62 182 ILE B N 1
ATOM 4358 C CA . ILE B 1 182 ? -1.479 12.445 -2.898 1 98.62 182 ILE B CA 1
ATOM 4359 C C . ILE B 1 182 ? -2.826 13.055 -3.291 1 98.62 182 ILE B C 1
ATOM 4361 O O . ILE B 1 182 ? -3.83 12.844 -2.607 1 98.62 182 ILE B O 1
ATOM 4365 N N . THR B 1 183 ? -2.879 13.742 -4.41 1 98.62 183 THR B N 1
ATOM 4366 C CA . THR B 1 183 ? -4.117 14.406 -4.809 1 98.62 183 THR B CA 1
ATOM 4367 C C . THR B 1 183 ? -5.184 13.375 -5.18 1 98.62 183 THR B C 1
ATOM 4369 O O . THR B 1 183 ? -6.359 13.547 -4.867 1 98.62 183 THR B O 1
ATOM 4372 N N . LEU B 1 184 ? -4.75 12.281 -5.781 1 98.44 184 LEU B N 1
ATOM 4373 C CA . LEU B 1 184 ? -5.691 11.227 -6.148 1 98.44 184 LEU B CA 1
ATOM 4374 C C . LEU B 1 184 ? -6.375 10.656 -4.914 1 98.44 184 LEU B C 1
ATOM 4376 O O . LEU B 1 184 ? -7.602 10.539 -4.875 1 98.44 184 LEU B O 1
ATOM 4380 N N . GLY B 1 185 ? -5.594 10.305 -3.961 1 98.62 185 GLY B N 1
ATOM 4381 C CA . GLY B 1 185 ? -6.152 9.703 -2.76 1 98.62 185 GLY B CA 1
ATOM 4382 C C . GLY B 1 185 ? -6.934 10.695 -1.91 1 98.62 185 GLY B C 1
ATOM 4383 O O . GLY B 1 185 ? -7.867 10.312 -1.206 1 98.62 185 GLY B O 1
ATOM 4384 N N . TRP B 1 186 ? -6.668 11.953 -2.016 1 98.69 186 TRP B N 1
ATOM 4385 C CA . TRP B 1 186 ? -7.25 12.961 -1.137 1 98.69 186 TRP B CA 1
ATOM 4386 C C . TRP B 1 186 ? -8.703 13.234 -1.508 1 98.69 186 TRP B C 1
ATOM 4388 O O . TRP B 1 186 ? -9.477 13.75 -0.695 1 98.69 186 TRP B O 1
ATOM 4398 N N . PHE B 1 187 ? -9.078 12.938 -2.766 1 98.81 187 PHE B N 1
ATOM 4399 C CA . PHE B 1 187 ? -10.5 13.016 -3.094 1 98.81 187 PHE B CA 1
ATOM 4400 C C . PHE B 1 187 ? -11.328 12.18 -2.123 1 98.81 187 PHE B C 1
ATOM 4402 O O . PHE B 1 187 ? -12.352 12.641 -1.618 1 98.81 187 PHE B O 1
ATOM 4409 N N . MET B 1 188 ? -10.82 11.023 -1.832 1 98.75 188 MET B N 1
ATOM 4410 C CA . MET B 1 188 ? -11.562 10.148 -0.926 1 98.75 188 MET B CA 1
ATOM 4411 C C . MET B 1 188 ? -11.227 10.469 0.528 1 98.75 188 MET B C 1
ATOM 4413 O O . MET B 1 188 ? -12.039 10.219 1.423 1 98.75 188 MET B O 1
ATOM 4417 N N . PHE B 1 189 ? -10.062 11.023 0.741 1 98.75 189 PHE B N 1
ATOM 4418 C CA . PHE B 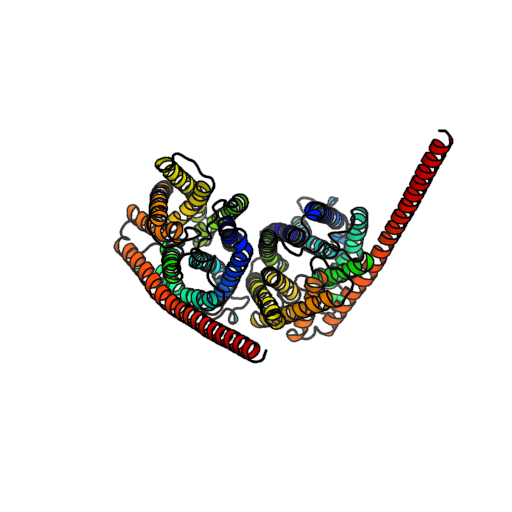1 189 ? -9.734 11.516 2.072 1 98.75 189 PHE B CA 1
ATOM 4419 C C . PHE B 1 189 ? -10.773 12.523 2.549 1 98.75 189 PHE B C 1
ATOM 4421 O O . PHE B 1 189 ? -11.195 12.492 3.707 1 98.75 189 PHE B O 1
ATOM 4428 N N . ASN B 1 190 ? -11.227 13.352 1.668 1 98.88 190 ASN B N 1
ATOM 4429 C CA . ASN B 1 190 ? -12.234 14.359 1.979 1 98.88 190 ASN B CA 1
ATOM 4430 C C . ASN B 1 190 ? -13.648 13.797 1.858 1 98.88 190 ASN B C 1
ATOM 4432 O O . ASN B 1 190 ? -14.492 14.039 2.723 1 98.88 190 ASN B O 1
ATOM 4436 N N . ALA B 1 191 ? -13.945 13.023 0.864 1 98.81 191 ALA B N 1
ATOM 4437 C CA . ALA B 1 191 ? -15.32 12.586 0.616 1 98.81 191 ALA B CA 1
ATOM 4438 C C . ALA B 1 191 ? -15.656 11.336 1.423 1 98.81 191 ALA B C 1
ATOM 4440 O O . ALA B 1 191 ? -16.812 11.086 1.743 1 98.81 191 ALA B O 1
ATOM 4441 N N . GLY B 1 192 ? -14.672 10.586 1.76 1 98.56 192 GLY B N 1
ATOM 4442 C CA . GLY B 1 192 ? -14.852 9.281 2.377 1 98.56 192 GLY B CA 1
ATOM 4443 C C . GLY B 1 192 ? -15.633 9.336 3.676 1 98.56 192 GLY B C 1
ATOM 4444 O O . GLY B 1 192 ? -16.484 8.484 3.928 1 98.56 192 GLY B O 1
ATOM 4445 N N . PRO B 1 193 ? -15.398 10.352 4.469 1 98.38 193 PRO B N 1
ATOM 4446 C CA . PRO B 1 193 ? -16.078 10.43 5.766 1 98.38 193 PRO B CA 1
ATOM 4447 C C . PRO B 1 193 ? -17.594 10.469 5.633 1 98.38 193 PRO B C 1
ATOM 4449 O O . PRO B 1 193 ? -18.312 10.188 6.598 1 98.38 193 PRO B O 1
ATOM 4452 N N . VAL B 1 194 ? -18.109 10.719 4.434 1 98.31 194 VAL B N 1
ATOM 4453 C CA . VAL B 1 194 ? -19.562 10.68 4.215 1 98.31 194 VAL B CA 1
ATOM 4454 C C . VAL B 1 194 ? -20.062 9.242 4.316 1 98.31 194 VAL B C 1
ATOM 4456 O O . VAL B 1 194 ? -21.203 9 4.695 1 98.31 194 VAL B O 1
ATOM 4459 N N . GLY B 1 195 ? -19.25 8.312 3.902 1 97.69 195 GLY B N 1
ATOM 4460 C CA . GLY B 1 195 ? -19.562 6.902 4.086 1 97.69 195 GLY B CA 1
ATOM 4461 C C . GLY B 1 195 ? -20.188 6.266 2.855 1 97.69 195 GLY B C 1
ATOM 4462 O O . GLY B 1 195 ? -20.203 5.039 2.73 1 97.69 195 GLY B O 1
ATOM 4463 N N . GLU B 1 196 ? -20.734 7.117 1.939 1 97.62 196 GLU B N 1
ATOM 4464 C CA . GLU B 1 196 ? -21.391 6.609 0.73 1 97.62 196 GLU B CA 1
ATOM 4465 C C . GLU B 1 196 ? -21.328 7.637 -0.397 1 97.62 196 GLU B C 1
ATOM 4467 O O . GLU B 1 196 ? -21.078 8.82 -0.154 1 97.62 196 GLU B O 1
ATOM 4472 N N . LEU B 1 197 ? -21.484 7.137 -1.607 1 97.69 197 LEU B N 1
ATOM 4473 C CA . LEU B 1 197 ? -21.578 8.031 -2.756 1 97.69 197 LEU B CA 1
ATOM 4474 C C . LEU B 1 197 ? -22.984 8.617 -2.869 1 97.69 197 LEU B C 1
ATOM 4476 O O . LEU B 1 197 ? -23.938 7.887 -3.135 1 97.69 197 LEU B O 1
ATOM 4480 N N . ASN B 1 198 ? -23.203 9.766 -2.582 1 98.38 198 ASN B N 1
ATOM 4481 C CA . ASN B 1 198 ? -24.453 10.531 -2.688 1 98.38 198 ASN B CA 1
ATOM 4482 C C . ASN B 1 198 ? -24.188 11.992 -3.039 1 98.38 198 ASN B C 1
ATOM 4484 O O . ASN B 1 198 ? -23.094 12.336 -3.484 1 98.38 198 ASN B O 1
ATOM 4488 N N . GLY B 1 199 ? -25.172 12.797 -2.949 1 98.44 199 GLY B N 1
ATOM 4489 C CA . GLY B 1 199 ? -25.016 14.203 -3.297 1 98.44 199 GLY B CA 1
ATOM 4490 C C . GLY B 1 199 ? -23.969 14.914 -2.463 1 98.44 199 GLY B C 1
ATOM 4491 O O . GLY B 1 199 ? -23.219 15.742 -2.98 1 98.44 199 GLY B O 1
ATOM 4492 N N . GLU B 1 200 ? -23.938 14.648 -1.197 1 98.44 200 GLU B N 1
ATOM 4493 C CA . GLU B 1 200 ? -22.969 15.273 -0.292 1 98.44 200 GLU B CA 1
ATOM 4494 C C . GLU B 1 200 ? -21.547 14.898 -0.652 1 98.44 200 GLU B C 1
ATOM 4496 O O . GLU B 1 200 ? -20.672 15.766 -0.764 1 98.44 200 GLU B O 1
ATOM 4501 N N . SER B 1 201 ? -21.25 13.609 -0.809 1 98.69 201 SER B N 1
ATOM 4502 C CA . SER B 1 201 ? -19.906 13.164 -1.159 1 98.69 201 SER B CA 1
ATOM 4503 C C . SER B 1 201 ? -19.5 13.664 -2.543 1 98.69 201 SER B C 1
ATOM 4505 O O . SER B 1 201 ? -18.344 13.984 -2.777 1 98.69 201 SER B O 1
ATOM 4507 N N . ALA B 1 202 ? -20.422 13.742 -3.5 1 98.75 202 ALA B N 1
ATOM 4508 C CA . ALA B 1 202 ? -20.141 14.281 -4.828 1 98.75 202 ALA B CA 1
ATOM 4509 C C . ALA B 1 202 ? -19.703 15.742 -4.754 1 98.75 202 ALA B C 1
ATOM 4511 O O . ALA B 1 202 ? -18.75 16.156 -5.422 1 98.75 202 ALA B O 1
ATOM 4512 N N . LEU B 1 203 ? -20.422 16.469 -3.98 1 98.81 203 LEU B N 1
ATOM 4513 C CA . LEU B 1 203 ? -20.078 17.875 -3.812 1 98.81 203 LEU B CA 1
ATOM 4514 C C . LEU B 1 203 ? -18.703 18.031 -3.166 1 98.81 203 LEU B C 1
ATOM 4516 O O . LEU B 1 203 ? -17.938 18.938 -3.518 1 98.81 203 LEU B O 1
ATOM 4520 N N . ILE B 1 204 ? -18.391 17.219 -2.227 1 98.88 204 ILE B N 1
ATOM 4521 C CA . ILE B 1 204 ? -17.094 17.281 -1.54 1 98.88 204 ILE B CA 1
ATOM 4522 C C . ILE B 1 204 ? -15.977 16.922 -2.512 1 98.88 204 ILE B C 1
ATOM 4524 O O . ILE B 1 204 ? -14.891 17.484 -2.449 1 98.88 204 ILE B O 1
ATOM 4528 N N . LEU B 1 205 ? -16.203 15.961 -3.48 1 98.81 205 LEU B N 1
ATOM 4529 C CA . LEU B 1 205 ? -15.242 15.672 -4.531 1 98.81 205 LEU B CA 1
ATOM 4530 C C . LEU B 1 205 ? -14.945 16.922 -5.359 1 98.81 205 LEU B C 1
ATOM 4532 O O . LEU B 1 205 ? -13.789 17.234 -5.641 1 98.81 205 LEU B O 1
ATOM 4536 N N . LEU B 1 206 ? -15.969 17.609 -5.691 1 98.81 206 LEU B N 1
ATOM 4537 C CA . LEU B 1 206 ? -15.805 18.859 -6.438 1 98.81 206 LEU B CA 1
ATOM 4538 C C . LEU B 1 206 ? -15.023 19.875 -5.621 1 98.81 206 LEU B C 1
ATOM 4540 O O . LEU B 1 206 ? -14.109 20.531 -6.141 1 98.81 206 LEU B O 1
ATOM 4544 N N . LYS B 1 207 ? -15.398 20.047 -4.363 1 98.88 207 LYS B N 1
ATOM 4545 C CA . LYS B 1 207 ? -14.734 21 -3.496 1 98.88 207 LYS B CA 1
ATOM 4546 C C . LYS B 1 207 ? -13.266 20.641 -3.285 1 98.88 207 LYS B C 1
ATOM 4548 O O . LYS B 1 207 ? -12.414 21.516 -3.156 1 98.88 207 LYS B O 1
ATOM 4553 N N . SER B 1 208 ? -12.977 19.328 -3.254 1 98.88 208 SER B N 1
ATOM 4554 C CA . SER B 1 208 ? -11.594 18.891 -3.166 1 98.88 208 SER B CA 1
ATOM 4555 C C . SER B 1 208 ? -10.789 19.328 -4.391 1 98.88 208 SER B C 1
ATOM 4557 O O . SER B 1 208 ? -9.633 19.734 -4.27 1 98.88 208 SER B O 1
ATOM 4559 N N . LEU B 1 209 ? -11.383 19.219 -5.59 1 98.81 209 LEU B N 1
ATOM 4560 C CA . LEU B 1 209 ? -10.734 19.703 -6.809 1 98.81 209 LEU B CA 1
ATOM 4561 C C . LEU B 1 209 ? -10.484 21.203 -6.742 1 98.81 209 LEU B C 1
ATOM 4563 O O . LEU B 1 209 ? -9.414 21.672 -7.129 1 98.81 209 LEU B O 1
ATOM 4567 N N . LEU B 1 210 ? -11.43 21.891 -6.27 1 98.81 210 LEU B N 1
ATOM 4568 C CA . LEU B 1 210 ? -11.297 23.328 -6.129 1 98.81 210 LEU B CA 1
ATOM 4569 C C . LEU B 1 210 ? -10.195 23.672 -5.129 1 98.81 210 LEU B C 1
ATOM 4571 O O . LEU B 1 210 ? -9.508 24.688 -5.289 1 98.81 210 LEU B O 1
ATOM 4575 N N . ALA B 1 211 ? -10.102 22.891 -4.086 1 98.88 211 ALA B N 1
ATOM 4576 C CA . ALA B 1 211 ? -9.039 23.094 -3.105 1 98.88 211 ALA B CA 1
ATOM 4577 C C . ALA B 1 211 ? -7.664 22.938 -3.746 1 98.88 211 ALA B C 1
ATOM 4579 O O . ALA B 1 211 ? -6.742 23.703 -3.455 1 98.88 211 ALA B O 1
ATOM 4580 N N . ILE B 1 212 ? -7.512 21.906 -4.621 1 98.81 212 ILE B N 1
ATOM 4581 C CA . ILE B 1 212 ? -6.266 21.688 -5.348 1 98.81 212 ILE B CA 1
ATOM 4582 C C . ILE B 1 212 ? -5.918 22.938 -6.16 1 98.81 212 ILE B C 1
ATOM 4584 O O . ILE B 1 212 ? -4.785 23.422 -6.109 1 98.81 212 ILE B O 1
ATOM 4588 N N . ILE B 1 213 ? -6.875 23.469 -6.832 1 98.69 213 ILE B N 1
ATOM 4589 C CA . ILE B 1 213 ? -6.688 24.625 -7.707 1 98.69 213 ILE B CA 1
ATOM 4590 C C . ILE B 1 213 ? -6.359 25.859 -6.871 1 98.69 213 ILE B C 1
ATOM 4592 O O . ILE B 1 213 ? -5.375 26.547 -7.141 1 98.69 213 ILE B O 1
ATOM 4596 N N . ALA B 1 214 ? -7.141 26.109 -5.852 1 98.81 214 ALA B N 1
ATOM 4597 C CA . ALA B 1 214 ? -6.969 27.297 -5.02 1 98.81 214 ALA B CA 1
ATOM 4598 C C . ALA B 1 214 ? -5.621 27.281 -4.309 1 98.81 214 ALA B C 1
ATOM 4600 O O . ALA B 1 214 ? -4.945 28.312 -4.219 1 98.81 214 ALA B O 1
ATOM 4601 N N . GLY B 1 215 ? -5.25 26.156 -3.76 1 98.69 215 GLY B N 1
ATOM 4602 C CA . GLY B 1 215 ? -3.961 26.047 -3.1 1 98.69 215 GLY B CA 1
ATOM 4603 C C . GLY B 1 215 ? -2.787 26.25 -4.039 1 98.69 215 GLY B C 1
ATOM 4604 O O . GLY B 1 215 ? -1.845 26.969 -3.715 1 98.69 215 GLY B O 1
ATOM 4605 N N . GLY B 1 216 ? -2.822 25.578 -5.211 1 98.31 216 GLY B N 1
ATOM 4606 C CA . GLY B 1 216 ? -1.774 25.734 -6.207 1 98.31 216 GLY B CA 1
ATOM 4607 C C . GLY B 1 216 ? -1.589 27.172 -6.652 1 98.31 216 GLY B C 1
ATOM 4608 O O . GLY B 1 216 ? -0.462 27.672 -6.711 1 98.31 216 GLY B O 1
ATOM 4609 N N . ILE B 1 217 ? -2.678 27.812 -6.898 1 98.31 217 ILE B N 1
ATOM 4610 C CA . ILE B 1 217 ? -2.637 29.203 -7.34 1 98.31 217 ILE B CA 1
ATOM 4611 C C . ILE B 1 217 ? -2.131 30.094 -6.203 1 98.31 217 ILE B C 1
ATOM 4613 O O . ILE B 1 217 ? -1.309 30.984 -6.426 1 98.31 217 ILE B O 1
ATOM 4617 N N . SER B 1 218 ? -2.598 29.875 -5.023 1 98.06 218 SER B N 1
ATOM 4618 C CA . SER B 1 218 ? -2.244 30.703 -3.869 1 98.06 218 SER B CA 1
ATOM 4619 C C . SER B 1 218 ? -0.743 30.672 -3.609 1 98.06 218 SER B C 1
ATOM 4621 O O . SER B 1 218 ? -0.116 31.734 -3.453 1 98.06 218 SER B O 1
ATOM 4623 N N . TRP B 1 219 ? -0.16 29.484 -3.508 1 97.56 219 TRP B N 1
ATOM 4624 C CA . TRP B 1 219 ? 1.272 29.375 -3.25 1 97.56 219 TRP B CA 1
ATOM 4625 C C . TRP B 1 219 ? 2.076 29.953 -4.41 1 97.56 219 TRP B C 1
ATOM 4627 O O . TRP B 1 219 ? 3.107 30.594 -4.199 1 97.56 219 TRP B O 1
ATOM 4637 N N . THR B 1 220 ? 1.646 29.672 -5.672 1 97.69 220 THR B N 1
ATOM 4638 C CA . THR B 1 220 ? 2.318 30.234 -6.84 1 97.69 220 THR B CA 1
ATOM 4639 C C . THR B 1 220 ? 2.305 31.75 -6.801 1 97.69 220 THR B C 1
ATOM 4641 O O . THR B 1 220 ? 3.32 32.406 -7.074 1 97.69 220 THR B O 1
ATOM 4644 N N . LEU B 1 221 ? 1.17 32.312 -6.477 1 97.81 221 LEU B N 1
ATOM 4645 C CA . LEU B 1 221 ? 1.052 33.75 -6.355 1 97.81 221 LEU B CA 1
ATOM 4646 C C . LEU B 1 221 ? 1.943 34.281 -5.234 1 97.81 221 LEU B C 1
ATOM 4648 O O . LEU B 1 221 ? 2.58 35.312 -5.383 1 97.81 221 LEU B O 1
ATOM 4652 N N . GLY B 1 222 ? 1.943 33.656 -4.113 1 96.69 222 GLY B N 1
ATOM 4653 C CA . GLY B 1 222 ? 2.826 34.031 -3.023 1 96.69 222 GLY B CA 1
ATOM 4654 C C . GLY B 1 222 ? 4.289 34.062 -3.424 1 96.69 222 GLY B C 1
ATOM 4655 O O . GLY B 1 222 ? 5 35.031 -3.131 1 96.69 222 GLY B O 1
ATOM 4656 N N . ASN B 1 223 ? 4.691 33.031 -4.086 1 95.5 223 ASN B N 1
ATOM 4657 C CA . ASN B 1 223 ? 6.078 32.938 -4.539 1 95.5 223 ASN B CA 1
ATOM 4658 C C . ASN B 1 223 ? 6.387 34.031 -5.574 1 95.5 223 ASN B C 1
ATOM 4660 O O . ASN B 1 223 ? 7.492 34.562 -5.594 1 95.5 223 ASN B O 1
ATOM 4664 N N . TYR B 1 224 ? 5.457 34.25 -6.43 1 95.88 224 TYR B N 1
ATOM 4665 C CA . TYR B 1 224 ? 5.648 35.312 -7.441 1 95.88 224 TYR B CA 1
ATOM 4666 C C . TYR B 1 224 ? 5.793 36.656 -6.797 1 95.88 224 TYR B C 1
ATOM 4668 O O . TYR B 1 224 ? 6.582 37.5 -7.258 1 95.88 224 TYR B O 1
ATOM 4676 N N . ILE B 1 225 ? 5.059 36.938 -5.84 1 95.75 225 ILE B N 1
ATOM 4677 C CA . ILE B 1 225 ? 5.086 38.219 -5.145 1 95.75 225 ILE B CA 1
ATOM 4678 C C . ILE B 1 225 ? 6.445 38.406 -4.473 1 95.75 225 ILE B C 1
ATOM 4680 O O . ILE B 1 225 ? 7.035 39.5 -4.551 1 95.75 225 ILE B O 1
ATOM 4684 N N . LEU B 1 226 ? 6.988 37.406 -3.869 1 93.06 226 LEU B N 1
ATOM 4685 C CA . LEU B 1 226 ? 8.203 37.531 -3.078 1 93.06 226 LEU B CA 1
ATOM 4686 C C . LEU B 1 226 ? 9.445 37.344 -3.953 1 93.06 226 LEU B C 1
ATOM 4688 O O . LEU B 1 226 ? 10.445 38.031 -3.764 1 93.06 226 LEU B O 1
ATOM 4692 N N . GLU B 1 227 ? 9.383 36.406 -4.902 1 93.25 227 GLU B N 1
ATOM 4693 C CA . GLU B 1 227 ? 10.586 36 -5.633 1 93.25 227 GLU B CA 1
ATOM 4694 C C . GLU B 1 227 ? 10.477 36.344 -7.113 1 93.25 227 GLU B C 1
ATOM 4696 O O . GLU B 1 227 ? 11.453 36.25 -7.859 1 93.25 227 GLU B O 1
ATOM 4701 N N . LYS B 1 228 ? 9.352 36.719 -7.543 1 95.44 228 LYS B N 1
ATOM 4702 C CA . LYS B 1 228 ? 9.102 37.062 -8.945 1 95.44 228 LYS B CA 1
ATOM 4703 C C . LYS B 1 228 ? 9.422 35.906 -9.859 1 95.44 228 LYS B C 1
ATOM 4705 O O . LYS B 1 228 ? 10.055 36.062 -10.906 1 95.44 228 LYS B O 1
ATOM 4710 N N . ASP B 1 229 ? 9.141 34.75 -9.328 1 94.19 229 ASP B N 1
ATOM 4711 C CA . ASP B 1 229 ? 9.383 33.531 -10.07 1 94.19 229 ASP B CA 1
ATOM 4712 C C . ASP B 1 229 ? 8.305 32.469 -9.773 1 94.19 229 ASP B C 1
ATOM 4714 O O . ASP B 1 229 ? 7.531 32.625 -8.828 1 94.19 229 ASP B O 1
ATOM 4718 N N . ILE B 1 230 ? 8.125 31.578 -10.742 1 94.12 230 ILE B N 1
ATOM 4719 C CA . ILE B 1 230 ? 7.25 30.422 -10.57 1 94.12 230 ILE B CA 1
ATOM 4720 C C . ILE B 1 230 ? 8.086 29.156 -10.477 1 94.12 230 ILE B C 1
ATOM 4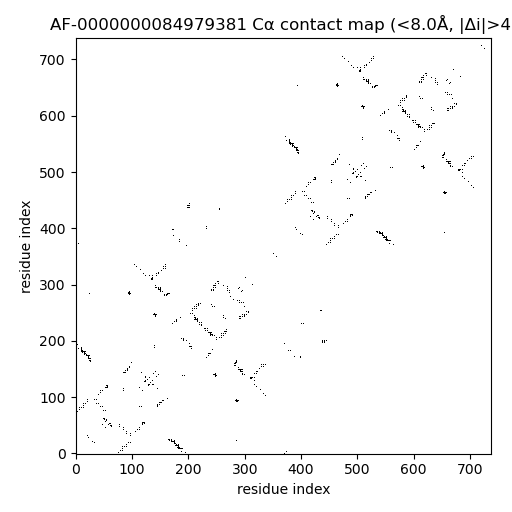722 O O . ILE B 1 230 ? 8.773 28.781 -11.438 1 94.12 230 ILE B O 1
ATOM 4726 N N . GLN B 1 231 ? 8.039 28.578 -9.375 1 93 231 GLN B N 1
ATOM 4727 C CA . GLN B 1 231 ? 8.859 27.391 -9.133 1 93 231 GLN B CA 1
ATOM 4728 C C . GLN B 1 231 ? 8 26.141 -9.094 1 93 231 GLN B C 1
ATOM 4730 O O . GLN B 1 231 ? 6.895 26.156 -8.555 1 93 231 GLN B O 1
ATOM 4735 N N . THR B 1 232 ? 8.492 25.031 -9.672 1 93.81 232 THR B N 1
ATOM 4736 C CA . THR B 1 232 ? 7.762 23.781 -9.828 1 93.81 232 THR B CA 1
ATOM 4737 C C . THR B 1 232 ? 7.391 23.203 -8.469 1 93.81 232 THR B C 1
ATOM 4739 O O . THR B 1 232 ? 6.242 22.812 -8.25 1 93.81 232 THR B O 1
ATOM 4742 N N . ASP B 1 233 ? 8.32 23.156 -7.621 1 91.69 233 ASP B N 1
ATOM 4743 C CA . ASP B 1 233 ? 8.07 22.531 -6.32 1 91.69 233 ASP B CA 1
ATOM 4744 C C . ASP B 1 233 ? 7.055 23.344 -5.512 1 91.69 233 ASP B C 1
ATOM 4746 O O . ASP B 1 233 ? 6.23 22.766 -4.801 1 91.69 233 ASP B O 1
ATOM 4750 N N . ILE B 1 234 ? 7.082 24.672 -5.613 1 94.12 234 ILE B N 1
ATOM 4751 C CA . ILE B 1 234 ? 6.152 25.547 -4.906 1 94.12 234 ILE B CA 1
ATOM 4752 C C . ILE B 1 234 ? 4.734 25.312 -5.426 1 94.12 234 ILE B C 1
ATOM 4754 O O . ILE B 1 234 ? 3.785 25.219 -4.641 1 94.12 234 ILE B O 1
ATOM 4758 N N . LEU B 1 235 ? 4.598 25.234 -6.715 1 97.25 235 LEU B N 1
ATOM 4759 C CA . LEU B 1 235 ? 3.305 24.969 -7.34 1 97.25 235 LEU B CA 1
ATOM 4760 C C . LEU B 1 235 ? 2.732 23.625 -6.859 1 97.25 235 LEU B C 1
ATOM 4762 O O . LEU B 1 235 ? 1.583 23.562 -6.418 1 97.25 235 LEU B O 1
ATOM 4766 N N . LEU B 1 236 ? 3.543 22.562 -6.93 1 97.69 236 LEU B N 1
ATOM 4767 C CA . LEU B 1 236 ? 3.096 21.219 -6.57 1 97.69 236 LEU B CA 1
ATOM 4768 C C . LEU B 1 236 ? 2.764 21.141 -5.086 1 97.69 236 LEU B C 1
ATOM 4770 O O . LEU B 1 236 ? 1.743 20.562 -4.703 1 97.69 236 LEU B O 1
ATOM 4774 N N . ASN B 1 237 ? 3.521 21.781 -4.25 1 95.88 237 ASN B N 1
ATOM 4775 C CA . ASN B 1 237 ? 3.25 21.812 -2.816 1 95.88 237 ASN B CA 1
ATOM 4776 C C . ASN B 1 237 ? 1.995 22.609 -2.5 1 95.88 237 ASN B C 1
ATOM 4778 O O . ASN B 1 237 ? 1.246 22.266 -1.583 1 95.88 237 ASN B O 1
ATOM 4782 N N . GLY B 1 238 ? 1.865 23.672 -3.236 1 97.88 238 GLY B N 1
ATOM 4783 C CA . GLY B 1 238 ? 0.667 24.469 -3.051 1 97.88 238 GLY B CA 1
ATOM 4784 C C . GLY B 1 238 ? -0.615 23.688 -3.275 1 97.88 238 GLY B C 1
ATOM 4785 O O . GLY B 1 238 ? -1.593 23.875 -2.547 1 97.88 238 GLY B O 1
ATOM 4786 N N . MET B 1 239 ? -0.645 22.844 -4.301 1 98.62 239 MET B N 1
ATOM 4787 C CA . MET B 1 239 ? -1.796 21.984 -4.566 1 98.62 239 MET B CA 1
ATOM 4788 C C . MET B 1 239 ? -2.102 21.094 -3.367 1 98.62 239 MET B C 1
ATOM 4790 O O . MET B 1 239 ? -3.264 20.922 -3 1 98.62 239 MET B O 1
ATOM 4794 N N . ILE B 1 240 ? -1.055 20.609 -2.736 1 98.44 240 ILE B N 1
ATOM 4795 C CA . ILE B 1 240 ? -1.201 19.719 -1.59 1 98.44 240 ILE B CA 1
ATOM 4796 C C . ILE B 1 240 ? -1.668 20.516 -0.374 1 98.44 240 ILE B C 1
ATOM 4798 O O . ILE B 1 240 ? -2.555 20.062 0.361 1 98.44 240 ILE B O 1
ATOM 4802 N N . VAL B 1 241 ? -1.129 21.688 -0.195 1 98.38 241 VAL B N 1
ATOM 4803 C CA . VAL B 1 241 ? -1.496 22.531 0.939 1 98.38 241 VAL B CA 1
ATOM 4804 C C . VAL B 1 241 ? -2.969 22.922 0.838 1 98.38 241 VAL B C 1
ATOM 4806 O O . VAL B 1 241 ? -3.66 23.031 1.854 1 98.38 241 VAL B O 1
ATOM 4809 N N . GLY B 1 242 ? -3.363 23.172 -0.394 1 98.81 242 GLY B N 1
ATOM 4810 C CA . GLY B 1 242 ? -4.781 23.438 -0.578 1 98.81 242 GLY B CA 1
ATOM 4811 C C . GLY B 1 242 ? -5.676 22.344 -0.02 1 98.81 242 GLY B C 1
ATOM 4812 O O . GLY B 1 242 ? -6.711 22.641 0.586 1 98.81 242 GLY B O 1
ATOM 4813 N N . LEU B 1 243 ? -5.316 21.156 -0.223 1 98.81 243 LEU B N 1
ATOM 4814 C CA . LEU B 1 243 ? -6.062 20.031 0.305 1 98.81 243 LEU B CA 1
ATOM 4815 C C . LEU B 1 243 ? -5.984 19.984 1.827 1 98.81 243 LEU B C 1
ATOM 4817 O O . LEU B 1 243 ? -6.984 19.719 2.5 1 98.81 243 LEU B O 1
ATOM 4821 N N . VAL B 1 244 ? -4.844 20.312 2.404 1 98.69 244 VAL B N 1
ATOM 4822 C CA . VAL B 1 244 ? -4.652 20.328 3.85 1 98.69 244 VAL B CA 1
ATOM 4823 C C . VAL B 1 244 ? -5.582 21.375 4.477 1 98.69 244 VAL B C 1
ATOM 4825 O O . VAL B 1 244 ? -6.297 21.078 5.438 1 98.69 244 VAL B O 1
ATOM 4828 N N . THR B 1 245 ? -5.672 22.516 3.92 1 98.75 245 THR B N 1
ATOM 4829 C CA . THR B 1 245 ? -6.418 23.641 4.488 1 98.75 245 THR B CA 1
ATOM 4830 C C . THR B 1 245 ? -7.918 23.438 4.293 1 98.75 245 THR B C 1
ATOM 4832 O O . THR B 1 245 ? -8.727 24.125 4.922 1 98.75 245 THR B O 1
ATOM 4835 N N . SER B 1 246 ? -8.258 22.516 3.498 1 98.88 246 SER B N 1
ATOM 4836 C CA . SER B 1 246 ? -9.664 22.266 3.223 1 98.88 246 SER B CA 1
ATOM 4837 C C . SER B 1 246 ? -10.273 21.297 4.238 1 98.88 246 SER B C 1
ATOM 4839 O O . SER B 1 246 ? -11.492 21.219 4.379 1 98.88 246 SER B O 1
ATOM 4841 N N . THR B 1 247 ? -9.547 20.547 4.934 1 98.56 247 THR B N 1
ATOM 4842 C CA . THR B 1 247 ? -9.969 19.312 5.598 1 98.56 247 THR B CA 1
ATOM 4843 C C . THR B 1 247 ? -10.922 19.625 6.75 1 98.56 247 THR B C 1
ATOM 4845 O O . THR B 1 247 ? -11.828 18.828 7.039 1 98.56 247 THR B O 1
ATOM 4848 N N . SER B 1 248 ? -10.75 20.734 7.414 1 98.31 248 SER B N 1
ATOM 4849 C CA . SER B 1 248 ? -11.602 21.047 8.555 1 98.31 248 SER B CA 1
ATOM 4850 C C . SER B 1 248 ? -13.016 21.406 8.102 1 98.31 248 SER B C 1
ATOM 4852 O O . SER B 1 248 ? -13.992 21.078 8.781 1 98.31 248 SER B O 1
ATOM 4854 N N . SER B 1 249 ? -13.172 22 6.914 1 98.31 249 SER B N 1
ATOM 4855 C CA . SER B 1 249 ? -14.406 22.703 6.598 1 98.31 249 SER B CA 1
ATOM 4856 C C . SER B 1 249 ? -15.102 22.078 5.391 1 98.31 249 SER B C 1
ATOM 4858 O O . SER B 1 249 ? -16.281 22.359 5.129 1 98.31 249 SER B O 1
ATOM 4860 N N . VAL B 1 250 ? -14.461 21.219 4.625 1 98.69 250 VAL B N 1
ATOM 4861 C CA . VAL B 1 250 ? -14.867 20.812 3.279 1 98.69 250 VAL B CA 1
ATOM 4862 C C . VAL B 1 250 ? -16.234 20.156 3.328 1 98.69 250 VAL B C 1
ATOM 4864 O O . VAL B 1 250 ? -17.016 20.234 2.369 1 98.69 250 VAL B O 1
ATOM 4867 N N . GLY B 1 251 ? -16.609 19.547 4.418 1 98.5 251 GLY B N 1
ATOM 4868 C CA . GLY B 1 251 ? -17.891 18.875 4.559 1 98.5 251 GLY B CA 1
ATOM 4869 C C . GLY B 1 251 ? -18.984 19.781 5.098 1 98.5 251 GLY B C 1
ATOM 4870 O O . GLY B 1 251 ? -20.141 19.375 5.188 1 98.5 251 GLY B O 1
ATOM 4871 N N . TYR B 1 252 ? -18.703 21.062 5.383 1 98.19 252 TYR B N 1
ATOM 4872 C CA . TYR B 1 252 ? -19.656 21.859 6.129 1 98.19 252 TYR B CA 1
ATOM 4873 C C . TYR B 1 252 ? -20 23.141 5.371 1 98.19 252 TYR B C 1
ATOM 4875 O O . TYR B 1 252 ? -21.047 23.75 5.605 1 98.19 252 TYR B O 1
ATOM 4883 N N . VAL B 1 253 ? -19.156 23.594 4.484 1 98.44 253 VAL B N 1
ATOM 4884 C CA . VAL B 1 253 ? -19.328 24.891 3.826 1 98.44 253 VAL B CA 1
ATOM 4885 C C . VAL B 1 253 ? -19.703 24.672 2.361 1 98.44 253 VAL B C 1
ATOM 4887 O O . VAL B 1 253 ? -19.562 23.578 1.833 1 98.44 253 VAL B O 1
ATOM 4890 N N . ASN B 1 254 ? -20.156 25.703 1.702 1 98.06 254 ASN B N 1
ATOM 4891 C CA . ASN B 1 254 ? -20.5 25.594 0.289 1 98.06 254 ASN B CA 1
ATOM 4892 C C . ASN B 1 254 ? -19.297 25.828 -0.605 1 98.06 254 ASN B C 1
ATOM 4894 O O . ASN B 1 254 ? -18.188 26.047 -0.112 1 98.06 254 ASN B O 1
ATOM 4898 N N . THR B 1 255 ? -19.453 25.75 -1.868 1 98.5 255 THR B N 1
ATOM 4899 C CA . THR B 1 255 ? -18.375 25.75 -2.852 1 98.5 255 THR B CA 1
ATOM 4900 C C . THR B 1 255 ? -17.641 27.094 -2.836 1 98.5 255 THR B C 1
ATOM 4902 O O . THR B 1 255 ? -16.406 27.125 -2.887 1 98.5 255 THR B O 1
ATOM 4905 N N . PHE B 1 256 ? -18.344 28.156 -2.76 1 98.5 256 PHE B N 1
ATOM 4906 C CA . PHE B 1 256 ? -17.703 29.469 -2.742 1 98.5 256 PHE B CA 1
ATOM 4907 C C . PHE B 1 256 ? -16.906 29.672 -1.467 1 98.5 256 PHE B C 1
ATOM 4909 O O . PHE B 1 256 ? -15.773 30.172 -1.512 1 98.5 256 PHE B O 1
ATOM 4916 N N . GLN B 1 257 ? -17.469 29.312 -0.381 1 98.56 257 GLN B N 1
ATOM 4917 C CA . GLN B 1 257 ? -16.828 29.469 0.924 1 98.56 257 GLN B CA 1
ATOM 4918 C C . GLN B 1 257 ? -15.539 28.656 1.015 1 98.56 257 GLN B C 1
ATOM 4920 O O . GLN B 1 257 ? -14.539 29.141 1.558 1 98.56 257 GLN B O 1
ATOM 4925 N N . ILE B 1 258 ? -15.523 27.453 0.49 1 98.75 258 ILE B N 1
ATOM 4926 C CA . ILE B 1 258 ? -14.336 26.609 0.576 1 98.75 258 ILE B CA 1
ATOM 4927 C C . ILE B 1 258 ? -13.203 27.219 -0.258 1 98.75 258 ILE B C 1
ATOM 4929 O O . ILE B 1 258 ? -12.031 27.109 0.109 1 98.75 258 ILE B O 1
ATOM 4933 N N . ILE B 1 259 ? -13.508 27.781 -1.431 1 98.75 259 ILE B N 1
ATOM 4934 C CA . ILE B 1 259 ? -12.508 28.438 -2.266 1 98.75 259 ILE B CA 1
ATOM 4935 C C . ILE B 1 259 ? -11.828 29.562 -1.475 1 98.75 259 ILE B C 1
ATOM 4937 O O . ILE B 1 259 ? -10.602 29.672 -1.477 1 98.75 259 ILE B O 1
ATOM 4941 N N . LEU B 1 260 ? -12.578 30.328 -0.739 1 98.62 260 LEU B N 1
ATOM 4942 C CA . LEU B 1 260 ? -12.047 31.453 0.03 1 98.62 260 LEU B CA 1
ATOM 4943 C C . LEU B 1 260 ? -11.18 30.953 1.181 1 98.62 260 LEU B C 1
ATOM 4945 O O . LEU B 1 260 ? -10.07 31.453 1.388 1 98.62 260 LEU B O 1
ATOM 4949 N N . ILE B 1 261 ? -11.703 30.031 1.912 1 98.62 261 ILE B N 1
ATOM 4950 C CA . ILE B 1 261 ? -10.969 29.5 3.051 1 98.62 261 ILE B CA 1
ATOM 4951 C C . ILE B 1 261 ? -9.625 28.953 2.584 1 98.62 261 ILE B C 1
ATOM 4953 O O . ILE B 1 261 ? -8.578 29.312 3.127 1 98.62 261 ILE B O 1
ATOM 4957 N N . VAL B 1 262 ? -9.664 28.125 1.517 1 98.81 262 VAL B N 1
ATOM 4958 C CA . VAL B 1 262 ? -8.477 27.406 1.053 1 98.81 262 VAL B CA 1
ATOM 4959 C C . VAL B 1 262 ? -7.488 28.406 0.44 1 98.81 262 VAL B C 1
ATOM 4961 O O . VAL B 1 262 ? -6.285 28.328 0.691 1 98.81 262 VAL B O 1
ATOM 4964 N N . PHE B 1 263 ? -7.988 29.328 -0.343 1 98.69 263 PHE B N 1
ATOM 4965 C CA . PHE B 1 263 ? -7.105 30.297 -0.991 1 98.69 263 PHE B CA 1
ATOM 4966 C C . PHE B 1 263 ? -6.336 31.109 0.044 1 98.69 263 PHE B C 1
ATOM 4968 O O . PHE B 1 263 ? -5.105 31.172 -0.007 1 98.69 263 PHE B O 1
ATOM 4975 N N . PHE B 1 264 ? -6.984 31.641 1.001 1 98.5 264 PHE B N 1
ATOM 4976 C CA . PHE B 1 264 ? -6.34 32.531 1.949 1 98.5 264 PHE B CA 1
ATOM 4977 C C . PHE B 1 264 ? -5.523 31.766 2.973 1 98.5 264 PHE B C 1
ATOM 4979 O O . PHE B 1 264 ? -4.43 32.188 3.352 1 98.5 264 PHE B O 1
ATOM 4986 N N . ALA B 1 265 ? -6.094 30.672 3.475 1 98.44 265 ALA B N 1
ATOM 4987 C CA . ALA B 1 265 ? -5.328 29.859 4.41 1 98.44 265 ALA B CA 1
ATOM 4988 C C . ALA B 1 265 ? -4.02 29.375 3.781 1 98.44 265 ALA B C 1
ATOM 4990 O O . ALA B 1 265 ? -2.957 29.469 4.402 1 98.44 265 ALA B O 1
ATOM 4991 N N . SER B 1 266 ? -4.105 28.891 2.527 1 98.31 266 SER B N 1
ATOM 4992 C CA . SER B 1 266 ? -2.902 28.438 1.832 1 98.31 266 SER B CA 1
ATOM 4993 C C . SER B 1 266 ? -1.947 29.594 1.574 1 98.31 266 SER B C 1
ATOM 4995 O O . SER B 1 266 ? -0.732 29.453 1.726 1 98.31 266 SER B O 1
ATOM 4997 N N . PHE B 1 267 ? -2.482 30.688 1.225 1 97.75 267 PHE B N 1
ATOM 4998 C CA . PHE B 1 267 ? -1.688 31.875 0.935 1 97.75 267 PHE B CA 1
ATOM 4999 C C . PHE B 1 267 ? -0.848 32.281 2.143 1 97.75 267 PHE B C 1
ATOM 5001 O O . PHE B 1 267 ? 0.35 32.531 2.014 1 97.75 267 PHE B O 1
ATOM 5008 N N . PHE B 1 268 ? -1.411 32.25 3.275 1 96.69 268 PHE B N 1
ATOM 5009 C CA . PHE B 1 268 ? -0.711 32.656 4.488 1 96.69 268 PHE B CA 1
ATOM 5010 C C . PHE B 1 268 ? 0.295 31.609 4.914 1 96.69 268 PHE B C 1
ATOM 5012 O O . PHE B 1 268 ? 1.354 31.922 5.457 1 96.69 268 PHE B O 1
ATOM 5019 N N . THR B 1 269 ? -0.014 30.312 4.656 1 95.56 269 THR B N 1
ATOM 5020 C CA . THR B 1 269 ? 0.935 29.25 4.992 1 95.56 269 THR B CA 1
ATOM 5021 C C . THR B 1 269 ? 2.236 29.438 4.211 1 95.56 269 THR B C 1
ATOM 5023 O O . THR B 1 269 ? 3.314 29.109 4.715 1 95.56 269 THR B O 1
ATOM 5026 N N . TYR B 1 270 ? 2.152 29.938 2.994 1 94.62 270 TYR B N 1
ATOM 5027 C CA . TYR B 1 270 ? 3.346 30.156 2.184 1 94.62 270 TYR B CA 1
ATOM 5028 C C . TYR B 1 270 ? 4.277 31.156 2.844 1 94.62 270 TYR B C 1
ATOM 5030 O O . TYR B 1 270 ? 5.484 30.922 2.951 1 94.62 270 TYR B O 1
ATOM 5038 N N . PHE B 1 271 ? 3.719 32.219 3.297 1 92.88 271 PHE B N 1
ATOM 5039 C CA . PHE B 1 271 ? 4.527 33.281 3.895 1 92.88 271 PHE B CA 1
ATOM 5040 C C . PHE B 1 271 ? 5.098 32.812 5.234 1 92.88 271 PHE B C 1
ATOM 5042 O O . PHE B 1 271 ? 6.215 33.188 5.598 1 92.88 271 PHE B O 1
ATOM 5049 N N . ILE B 1 272 ? 4.32 32.094 5.938 1 89.31 272 ILE B N 1
ATOM 5050 C CA . ILE B 1 272 ? 4.805 31.547 7.203 1 89.31 272 ILE B CA 1
ATOM 5051 C C . ILE B 1 272 ? 5.961 30.594 6.941 1 89.31 272 ILE B C 1
ATOM 5053 O O . ILE B 1 272 ? 6.98 30.641 7.637 1 89.31 272 ILE B O 1
ATOM 5057 N N . MET B 1 273 ? 5.797 29.766 5.992 1 86.88 273 MET B N 1
ATOM 5058 C CA . MET B 1 273 ? 6.859 28.844 5.602 1 86.88 273 MET B CA 1
ATOM 5059 C C . MET B 1 273 ? 8.141 29.594 5.266 1 86.88 273 MET B C 1
ATOM 5061 O O . MET B 1 273 ? 9.219 29.234 5.742 1 86.88 273 MET B O 1
ATOM 5065 N N . LYS B 1 274 ? 8.031 30.641 4.484 1 86.56 274 LYS B N 1
ATOM 5066 C CA . LYS B 1 274 ? 9.188 31.438 4.074 1 86.56 274 LYS B CA 1
ATOM 5067 C C . LYS B 1 274 ? 9.836 32.125 5.273 1 86.56 274 LYS B C 1
ATOM 5069 O O . LYS B 1 274 ? 11.062 32.188 5.367 1 86.56 274 LYS B O 1
ATOM 5074 N N . SER B 1 275 ? 9.062 32.562 6.156 1 85.5 275 SER B N 1
ATOM 5075 C CA . SER B 1 275 ? 9.57 33.219 7.344 1 85.5 275 SER B CA 1
ATOM 5076 C C . SER B 1 275 ? 10.289 32.25 8.273 1 85.5 275 SER B C 1
ATOM 5078 O O . SER B 1 275 ? 11.336 32.562 8.836 1 85.5 275 SER B O 1
ATOM 5080 N N . ILE B 1 276 ? 9.688 31.078 8.414 1 81.69 276 ILE B N 1
ATOM 5081 C CA . ILE B 1 276 ? 10.266 30.031 9.266 1 81.69 276 ILE B CA 1
ATOM 5082 C C . ILE B 1 276 ? 11.609 29.594 8.688 1 81.69 276 ILE B C 1
ATOM 5084 O O . ILE B 1 276 ? 12.586 29.438 9.422 1 81.69 276 ILE B O 1
ATOM 5088 N N . ASN B 1 277 ? 11.664 29.406 7.434 1 77.88 277 ASN B N 1
ATOM 5089 C CA . ASN B 1 277 ? 12.875 28.922 6.781 1 77.88 277 ASN B CA 1
ATOM 5090 C C . ASN B 1 277 ? 14 29.953 6.852 1 77.88 277 ASN B C 1
ATOM 5092 O O . ASN B 1 277 ? 15.18 29.594 6.875 1 77.88 277 ASN B O 1
ATOM 5096 N N . LYS B 1 278 ? 13.68 31.156 6.984 1 75.88 278 LYS B N 1
ATOM 5097 C CA . LYS B 1 278 ? 14.664 32.25 7.055 1 75.88 278 LYS B CA 1
ATOM 5098 C C . LYS B 1 278 ? 15.125 32.469 8.492 1 75.88 278 LYS B C 1
ATOM 5100 O O . LYS B 1 278 ? 16.297 32.719 8.734 1 75.88 278 LYS B O 1
ATOM 5105 N N . LYS B 1 279 ? 14.25 32.312 9.414 1 72 279 LYS B N 1
ATOM 5106 C CA . LYS B 1 279 ? 14.523 32.844 10.75 1 72 279 LYS B CA 1
ATOM 5107 C C . LYS B 1 279 ? 14.938 31.734 11.703 1 72 279 LYS B C 1
ATOM 5109 O O . LYS B 1 279 ? 15.703 31.969 12.641 1 72 279 LYS B O 1
ATOM 5114 N N . PHE B 1 280 ? 14.312 30.672 11.531 1 69.81 280 PHE B N 1
ATOM 5115 C CA . PHE B 1 280 ? 14.461 29.719 12.625 1 69.81 280 PHE B CA 1
ATOM 5116 C C . PHE B 1 280 ? 15.539 28.688 12.305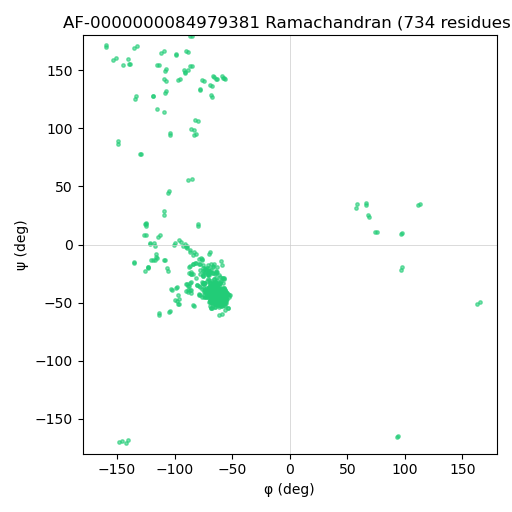 1 69.81 280 PHE B C 1
ATOM 5118 O O . PHE B 1 280 ? 15.734 28.328 11.141 1 69.81 280 PHE B O 1
ATOM 5125 N N . GLU B 1 281 ? 16.188 28.453 13.375 1 63.41 281 GLU B N 1
ATOM 5126 C CA . GLU B 1 281 ? 17.344 27.547 13.336 1 63.41 281 GLU B CA 1
ATOM 5127 C C . GLU B 1 281 ? 16.891 26.078 13.336 1 63.41 281 GLU B C 1
ATOM 5129 O O . GLU B 1 281 ? 17.672 25.188 13.695 1 63.41 281 GLU B O 1
ATOM 5134 N N . PHE B 1 282 ? 15.641 25.797 13.016 1 68.06 282 PHE B N 1
ATOM 5135 C CA . PHE B 1 282 ? 15.359 24.375 12.898 1 68.06 282 PHE B CA 1
ATOM 5136 C C . PHE B 1 282 ? 15.156 23.984 11.438 1 68.06 282 PHE B C 1
ATOM 5138 O O . PHE B 1 282 ? 14.836 24.844 10.602 1 68.06 282 PHE B O 1
ATOM 5145 N N . ASP B 1 283 ? 15.531 22.75 11.219 1 79.25 283 ASP B N 1
ATOM 5146 C CA . ASP B 1 283 ? 15.492 22.266 9.844 1 79.25 283 ASP B CA 1
ATOM 5147 C C . ASP B 1 283 ? 14.297 21.344 9.633 1 79.25 283 ASP B C 1
ATOM 5149 O O . ASP B 1 283 ? 14.289 20.203 10.094 1 79.25 283 ASP B O 1
ATOM 5153 N N . ASP B 1 284 ? 13.258 21.891 9.141 1 85.38 284 ASP B N 1
ATOM 5154 C CA . ASP B 1 284 ? 12.156 21.094 8.586 1 85.38 284 ASP B CA 1
ATOM 5155 C C . ASP B 1 284 ? 12.422 20.734 7.125 1 85.38 284 ASP B C 1
ATOM 5157 O O . ASP B 1 284 ? 12.141 21.531 6.223 1 85.38 284 ASP B O 1
ATOM 5161 N N . VAL B 1 285 ? 12.867 19.562 6.926 1 83.31 285 VAL B N 1
ATOM 5162 C CA . VAL B 1 285 ? 13.516 19.219 5.664 1 83.31 285 VAL B CA 1
ATOM 5163 C C . VAL B 1 285 ? 12.469 19.109 4.559 1 83.31 285 VAL B C 1
ATOM 5165 O O . VAL B 1 285 ? 12.805 19.203 3.373 1 83.31 285 VAL B O 1
ATOM 5168 N N . VAL B 1 286 ? 11.195 18.922 4.941 1 86.06 286 VAL B N 1
ATOM 5169 C CA . VAL B 1 286 ? 10.188 18.766 3.895 1 86.06 286 VAL B CA 1
ATOM 5170 C C . VAL B 1 286 ? 9.055 19.766 4.113 1 86.06 286 VAL B C 1
ATOM 5172 O O . VAL B 1 286 ? 7.977 19.641 3.531 1 86.06 286 VAL B O 1
ATOM 5175 N N . ASP B 1 287 ? 9.219 20.703 5.059 1 88.25 287 ASP B N 1
ATOM 5176 C CA . ASP B 1 287 ? 8.289 21.797 5.359 1 88.25 287 ASP B CA 1
ATOM 5177 C C . ASP B 1 287 ? 6.969 21.266 5.91 1 88.25 287 ASP B C 1
ATOM 5179 O O . ASP B 1 287 ? 5.898 21.781 5.586 1 88.25 287 ASP B O 1
ATOM 5183 N N . SER B 1 288 ? 7.047 20.188 6.66 1 88.81 288 SER B N 1
ATOM 5184 C CA . SER B 1 288 ? 5.863 19.547 7.219 1 88.81 288 SER B CA 1
ATOM 5185 C C . SER B 1 288 ? 5.133 20.469 8.188 1 88.81 288 SER B C 1
ATOM 5187 O O . SER B 1 288 ? 3.9 20.531 8.188 1 88.81 288 SER B O 1
ATOM 5189 N N . PHE B 1 289 ? 5.848 21.234 8.953 1 92.56 289 PHE B N 1
ATOM 5190 C CA . PHE B 1 289 ? 5.242 22.109 9.938 1 92.56 289 PHE B CA 1
ATOM 5191 C C . PHE B 1 289 ? 4.465 23.234 9.258 1 92.56 289 PHE B C 1
ATOM 5193 O O . PHE B 1 289 ? 3.309 23.484 9.602 1 92.56 289 PHE B O 1
ATOM 5200 N N . ALA B 1 290 ? 5.059 23.844 8.367 1 90.06 290 ALA B N 1
ATOM 5201 C CA . ALA B 1 290 ? 4.402 24.953 7.676 1 90.06 290 ALA B CA 1
ATOM 5202 C C . ALA B 1 290 ? 3.166 24.484 6.922 1 90.06 290 ALA B C 1
ATOM 5204 O O . ALA B 1 290 ? 2.102 25.094 7.008 1 90.06 290 ALA B O 1
ATOM 5205 N N . MET B 1 291 ? 3.297 23.391 6.211 1 93.62 291 MET B N 1
ATOM 5206 C CA . MET B 1 291 ? 2.227 22.922 5.34 1 93.62 291 MET B CA 1
ATOM 5207 C C . MET B 1 291 ? 1.089 22.312 6.152 1 93.62 291 MET B C 1
ATOM 5209 O O . MET B 1 291 ? -0.082 22.609 5.91 1 93.62 291 MET B O 1
ATOM 5213 N N . ASN B 1 292 ? 1.448 21.484 7.125 1 96.5 292 ASN B N 1
ATOM 5214 C CA . ASN B 1 292 ? 0.417 20.75 7.848 1 96.5 292 ASN B CA 1
ATOM 5215 C C . ASN B 1 292 ? 0.044 21.438 9.156 1 96.5 292 ASN B C 1
ATOM 5217 O O . ASN B 1 292 ? -1.138 21.562 9.484 1 96.5 292 ASN B O 1
ATOM 5221 N N . GLY B 1 293 ? 1.005 21.906 9.914 1 97.19 293 GLY B N 1
ATOM 5222 C CA . GLY B 1 293 ? 0.722 22.594 11.164 1 97.19 293 GLY B CA 1
ATOM 5223 C C . GLY B 1 293 ? -0.096 23.859 10.969 1 97.19 293 GLY B C 1
ATOM 5224 O O . GLY B 1 293 ? -1.249 23.938 11.398 1 97.19 293 GLY B O 1
ATOM 5225 N N . PHE B 1 294 ? 0.494 24.734 10.234 1 96.88 294 PHE B N 1
ATOM 5226 C CA . PHE B 1 294 ? -0.208 26 9.992 1 96.88 294 PHE B CA 1
ATOM 5227 C C . PHE B 1 294 ? -1.355 25.797 9.016 1 96.88 294 PHE B C 1
ATOM 5229 O O . PHE B 1 294 ? -2.377 26.484 9.094 1 96.88 294 PHE B O 1
ATOM 5236 N N . GLY B 1 295 ? -1.188 24.891 8.078 1 98 295 GLY B N 1
ATOM 5237 C CA . GLY B 1 295 ? -2.303 24.562 7.203 1 98 295 GLY B CA 1
ATOM 5238 C C . GLY B 1 295 ? -3.539 24.109 7.949 1 98 295 GLY B C 1
ATOM 5239 O O . GLY B 1 295 ? -4.641 24.609 7.711 1 98 295 GLY B O 1
ATOM 5240 N N . GLY B 1 296 ? -3.305 23.156 8.852 1 98.44 296 GLY B N 1
ATOM 5241 C CA . GLY B 1 296 ? -4.402 22.688 9.68 1 98.44 296 GLY B CA 1
ATOM 5242 C C . GLY B 1 296 ? -4.984 23.781 10.562 1 98.44 296 GLY B C 1
ATOM 5243 O O . GLY B 1 296 ? -6.207 23.875 10.719 1 98.44 296 GLY B O 1
ATOM 5244 N N . LEU B 1 297 ? -4.164 24.609 11.094 1 98.44 297 LEU B N 1
ATOM 5245 C CA . LEU B 1 297 ? -4.586 25.703 11.969 1 98.44 297 LEU B CA 1
ATOM 5246 C C . LEU B 1 297 ? -5.438 26.719 11.211 1 98.44 297 LEU B C 1
ATOM 5248 O O . LEU B 1 297 ? -6.559 27.031 11.625 1 98.44 297 LEU B O 1
ATOM 5252 N N . LEU B 1 298 ? -4.938 27.203 10.133 1 98.44 298 LEU B N 1
ATOM 5253 C CA . LEU B 1 298 ? -5.605 28.266 9.391 1 98.44 298 LEU B CA 1
ATOM 5254 C C . LEU B 1 298 ? -6.875 27.75 8.727 1 98.44 298 LEU B C 1
ATOM 5256 O O . LEU B 1 298 ? -7.863 28.469 8.609 1 98.44 298 LEU B O 1
ATOM 5260 N N . GLY B 1 299 ? -6.82 26.5 8.25 1 98.31 299 GLY B N 1
ATOM 5261 C CA . GLY B 1 299 ? -8.047 25.891 7.746 1 98.31 299 GLY B CA 1
ATOM 5262 C C . GLY B 1 299 ? -9.133 25.781 8.797 1 98.31 299 GLY B C 1
ATOM 5263 O O . GLY B 1 299 ? -10.305 26.062 8.516 1 98.31 299 GLY B O 1
ATOM 5264 N N . SER B 1 300 ? -8.766 25.391 9.953 1 98.31 300 SER B N 1
ATOM 5265 C CA . SER B 1 300 ? -9.711 25.266 11.055 1 98.31 300 SER B CA 1
ATOM 5266 C C . SER B 1 300 ? -10.266 26.625 11.477 1 98.31 300 SER B C 1
ATOM 5268 O O . SER B 1 300 ? -11.461 26.75 11.758 1 98.31 300 SER B O 1
ATOM 5270 N N . LEU B 1 301 ? -9.398 27.609 11.539 1 98.12 301 LEU B N 1
ATOM 5271 C CA . LEU B 1 301 ? -9.836 28.953 11.867 1 98.12 301 LEU B CA 1
ATOM 5272 C C . LEU B 1 301 ? -10.766 29.5 10.781 1 98.12 301 LEU B C 1
ATOM 5274 O O . LEU B 1 301 ? -11.711 30.234 11.078 1 98.12 301 LEU B O 1
ATOM 5278 N N . GLY B 1 302 ? -10.438 29.188 9.555 1 98.12 302 GLY B N 1
ATOM 5279 C CA . GLY B 1 302 ? -11.273 29.609 8.438 1 98.12 302 GLY B CA 1
ATOM 5280 C C . GLY B 1 302 ? -12.703 29.109 8.539 1 98.12 302 GLY B C 1
ATOM 5281 O O . GLY B 1 302 ? -13.633 29.781 8.07 1 98.12 302 GLY B O 1
ATOM 5282 N N . THR B 1 303 ? -12.898 27.969 9.18 1 97.5 303 THR B N 1
ATOM 5283 C CA . THR B 1 303 ? -14.219 27.391 9.344 1 97.5 303 THR B CA 1
ATOM 5284 C C . THR B 1 303 ? -15.109 28.281 10.195 1 97.5 303 THR B C 1
ATOM 5286 O O . THR B 1 303 ? -16.312 28.391 9.953 1 97.5 303 THR B O 1
ATOM 5289 N N . ILE B 1 304 ? -14.547 29 11.156 1 97.5 304 ILE B N 1
ATOM 5290 C CA . ILE B 1 304 ? -15.25 29.891 12.078 1 97.5 304 ILE B CA 1
ATOM 5291 C C . ILE B 1 304 ? -15.891 31.031 11.305 1 97.5 304 ILE B C 1
ATOM 5293 O O . ILE B 1 304 ? -16.953 31.547 11.688 1 97.5 304 ILE B O 1
ATOM 5297 N N . LEU B 1 305 ? -15.32 31.391 10.219 1 96.56 305 LEU B N 1
ATOM 5298 C CA . LEU B 1 305 ? -15.75 32.562 9.461 1 96.56 305 LEU B CA 1
ATOM 5299 C C . LEU B 1 305 ? -17.109 32.312 8.812 1 96.56 305 LEU B C 1
ATOM 5301 O O . LEU B 1 305 ? -17.859 33.25 8.57 1 96.56 305 LEU B O 1
ATOM 5305 N N . PHE B 1 306 ? -17.469 31.047 8.562 1 97.25 306 PHE B N 1
ATOM 5306 C CA . PHE B 1 306 ? -18.641 30.812 7.73 1 97.25 306 PHE B CA 1
ATOM 5307 C C . PHE B 1 306 ? -19.672 29.969 8.469 1 97.25 306 PHE B C 1
ATOM 5309 O O . PHE B 1 306 ? -20.844 29.891 8.047 1 97.25 306 PHE B O 1
ATOM 5316 N N . ILE B 1 307 ? -19.266 29.266 9.508 1 96.75 307 ILE B N 1
ATOM 5317 C CA . ILE B 1 307 ? -20.203 28.438 10.266 1 96.75 307 ILE B CA 1
ATOM 5318 C C . ILE B 1 307 ? -20.469 29.078 11.625 1 96.75 307 ILE B C 1
ATOM 5320 O O . ILE B 1 307 ? -19.547 29.391 12.367 1 96.75 307 ILE B O 1
ATOM 5324 N N . LYS B 1 308 ? -21.781 29.188 11.938 1 93.31 308 LYS B N 1
ATOM 5325 C CA . LYS B 1 308 ? -22.188 29.875 13.164 1 93.31 308 LYS B CA 1
ATOM 5326 C C . LYS B 1 308 ? -22.156 28.938 14.359 1 93.31 308 LYS B C 1
ATOM 5328 O O . LYS B 1 308 ? -22.25 27.719 14.195 1 93.31 308 LYS B O 1
ATOM 5333 N N . ASN B 1 309 ? -21.969 29.453 15.609 1 94.12 309 ASN B N 1
ATOM 5334 C CA . ASN B 1 309 ? -22.125 28.797 16.906 1 94.12 309 ASN B CA 1
ATOM 5335 C C . ASN B 1 309 ? -21.047 27.734 17.125 1 94.12 309 ASN B C 1
ATOM 5337 O O . ASN B 1 309 ? -21.281 26.75 17.828 1 94.12 309 ASN B O 1
ATOM 5341 N N . ILE B 1 310 ? -19.875 27.891 16.406 1 96.38 310 ILE B N 1
ATOM 5342 C CA . ILE B 1 310 ? -18.844 26.875 16.609 1 96.38 310 ILE B CA 1
ATOM 5343 C C . ILE B 1 310 ? -17.609 27.531 17.219 1 96.38 310 ILE B C 1
ATOM 5345 O O . ILE B 1 310 ? -16.609 26.844 17.484 1 96.38 310 ILE B O 1
ATOM 5349 N N . PHE B 1 311 ? -17.609 28.781 17.438 1 96.94 311 PHE B N 1
ATOM 5350 C CA . PHE B 1 311 ? -16.453 29.594 17.797 1 96.94 311 PHE B CA 1
ATOM 5351 C C . PHE B 1 311 ? -15.742 29 19.016 1 96.94 311 PHE B C 1
ATOM 5353 O O . PHE B 1 311 ? -14.547 28.703 18.953 1 96.94 311 PHE B O 1
ATOM 5360 N N . ILE B 1 312 ? -16.469 28.797 20.078 1 96.88 312 ILE B N 1
ATOM 5361 C CA . ILE B 1 312 ? -15.883 28.297 21.328 1 96.88 312 ILE B CA 1
ATOM 5362 C C . ILE B 1 312 ? -15.359 26.891 21.125 1 96.88 312 ILE B C 1
ATOM 5364 O O . ILE B 1 312 ? -14.234 26.578 21.516 1 96.88 312 ILE B O 1
ATOM 5368 N N . GLY B 1 313 ? -16.234 26.031 20.562 1 97.81 313 GLY B N 1
ATOM 5369 C CA . GLY B 1 313 ? -15.812 24.672 20.312 1 97.81 313 GLY B CA 1
ATOM 5370 C C . GLY B 1 313 ? -14.57 24.578 19.453 1 97.81 313 GLY B C 1
ATOM 5371 O O . GLY B 1 313 ? -13.664 23.781 19.75 1 97.81 313 GLY B O 1
ATOM 5372 N N . GLN B 1 314 ? -14.539 25.359 18.438 1 98.44 314 GLN B N 1
ATOM 5373 C CA . GLN B 1 314 ? -13.414 25.344 17.516 1 98.44 314 GLN B CA 1
ATOM 5374 C C . GLN B 1 314 ? -12.125 25.781 18.188 1 98.44 314 GLN B C 1
ATOM 5376 O O . GLN B 1 314 ? -11.078 25.156 18.016 1 98.44 314 GLN B O 1
ATOM 5381 N N . LEU B 1 315 ? -12.188 26.828 18.984 1 98.25 315 LEU B N 1
ATOM 5382 C CA . LEU B 1 315 ? -11 27.344 19.656 1 98.25 315 LEU B CA 1
ATOM 5383 C C . LEU B 1 315 ? -10.5 26.359 20.719 1 98.25 315 LEU B C 1
ATOM 5385 O O . LEU B 1 315 ? -9.289 26.172 20.859 1 98.25 315 LEU B O 1
ATOM 5389 N N . VAL B 1 316 ? -11.438 25.812 21.438 1 98.38 316 VAL B N 1
ATOM 5390 C CA . VAL B 1 316 ? -11.07 24.812 22.422 1 98.38 316 VAL B CA 1
ATOM 5391 C C . VAL B 1 316 ? -10.43 23.609 21.734 1 98.38 316 VAL B C 1
ATOM 5393 O O . VAL B 1 316 ? -9.445 23.047 22.219 1 98.38 316 VAL B O 1
ATOM 5396 N N . GLY B 1 317 ? -11.039 23.203 20.594 1 98.69 317 GLY B N 1
ATOM 5397 C CA . GLY B 1 317 ? -10.477 22.109 19.812 1 98.69 317 GLY B CA 1
ATOM 5398 C C . GLY B 1 317 ? -9.047 22.375 19.375 1 98.69 317 GLY B C 1
ATOM 5399 O O . GLY B 1 317 ? -8.18 21.516 19.516 1 98.69 317 GLY B O 1
ATOM 5400 N N . ILE B 1 318 ? -8.836 23.547 18.859 1 98.69 318 ILE B N 1
ATOM 5401 C CA . ILE B 1 318 ? -7.504 23.938 18.422 1 98.69 318 ILE B CA 1
ATOM 5402 C C . ILE B 1 318 ? -6.535 23.906 19.594 1 98.69 318 ILE B C 1
ATOM 5404 O O . ILE B 1 318 ? -5.445 23.344 19.5 1 98.69 318 ILE B O 1
ATOM 5408 N N . PHE B 1 319 ? -6.953 24.453 20.688 1 98.62 319 PHE B N 1
ATOM 5409 C CA . PHE B 1 319 ? -6.109 24.547 21.859 1 98.62 319 PHE B CA 1
ATOM 5410 C C . PHE B 1 319 ? -5.73 23.156 22.375 1 98.62 319 PHE B C 1
ATOM 5412 O O . PHE B 1 319 ? -4.555 22.891 22.641 1 98.62 319 PHE B O 1
ATOM 5419 N N . ILE B 1 320 ? -6.688 22.312 22.531 1 98.69 320 ILE B N 1
ATOM 5420 C CA . ILE B 1 320 ? -6.457 20.969 23.047 1 98.69 320 ILE B CA 1
ATOM 5421 C C . ILE B 1 320 ? -5.559 20.188 22.094 1 98.69 320 ILE B C 1
ATOM 5423 O O . ILE B 1 320 ? -4.684 19.438 22.531 1 98.69 320 ILE B O 1
ATOM 5427 N N . THR B 1 321 ? -5.805 20.312 20.766 1 98.81 321 THR B N 1
ATOM 5428 C CA . THR B 1 321 ? -4.98 19.641 19.766 1 98.81 321 THR B CA 1
ATOM 5429 C C . THR B 1 321 ? -3.521 20.078 19.891 1 98.81 321 THR B C 1
ATOM 5431 O O . THR B 1 321 ? -2.621 19.234 19.922 1 98.81 321 THR B O 1
ATOM 5434 N N . VAL B 1 322 ? -3.289 21.406 20 1 98.69 322 VAL B N 1
ATOM 5435 C CA . VAL B 1 322 ? -1.938 21.938 20.109 1 98.69 322 VAL B CA 1
ATOM 5436 C C . VAL B 1 322 ? -1.306 21.484 21.422 1 98.69 322 VAL B C 1
ATOM 5438 O O . VAL B 1 322 ? -0.164 21.031 21.438 1 98.69 322 VAL B O 1
ATOM 5441 N N . LEU B 1 323 ? -2.025 21.562 22.484 1 98.62 323 LEU B N 1
ATOM 5442 C CA . LEU B 1 323 ? -1.519 21.219 23.812 1 98.62 323 LEU B CA 1
ATOM 5443 C C . LEU B 1 323 ? -1.096 19.75 23.875 1 98.62 323 LEU B C 1
ATOM 5445 O O . LEU B 1 323 ? 0.015 19.453 24.312 1 98.62 323 LEU B O 1
ATOM 5449 N N . LEU B 1 324 ? -1.982 18.922 23.484 1 98.56 324 LEU B N 1
ATOM 5450 C CA . LEU B 1 324 ? -1.706 17.484 23.516 1 98.56 324 LEU B CA 1
ATOM 5451 C C . LEU B 1 324 ? -0.51 17.141 22.641 1 98.56 324 LEU B C 1
ATOM 5453 O O . LEU B 1 324 ? 0.343 16.328 23.031 1 98.56 324 LEU B O 1
ATOM 5457 N N . SER B 1 325 ? -0.459 17.688 21.422 1 98.69 325 SER B N 1
ATOM 5458 C CA . SER B 1 325 ? 0.624 17.438 20.484 1 98.69 325 SER B CA 1
ATOM 5459 C C . SER B 1 325 ? 1.966 17.906 21.047 1 98.69 325 SER B C 1
ATOM 5461 O O . SER B 1 325 ? 2.963 17.188 20.953 1 98.69 325 SER B O 1
ATOM 5463 N N . VAL B 1 326 ? 1.997 19.125 21.656 1 98.44 326 VAL B N 1
ATOM 5464 C CA . VAL B 1 326 ? 3.232 19.703 22.188 1 98.44 326 VAL B CA 1
ATOM 5465 C C . VAL B 1 326 ? 3.695 18.891 23.406 1 98.44 326 VAL B C 1
ATOM 5467 O O . VAL B 1 326 ? 4.852 18.469 23.469 1 98.44 326 VAL B O 1
ATOM 5470 N N . VAL B 1 327 ? 2.861 18.594 24.312 1 98.5 327 VAL B N 1
ATOM 5471 C CA . VAL B 1 327 ? 3.221 17.984 25.594 1 98.5 327 VAL B CA 1
ATOM 5472 C C . VAL B 1 327 ? 3.695 16.547 25.359 1 98.5 327 VAL B C 1
ATOM 5474 O O . VAL B 1 327 ? 4.781 16.172 25.812 1 98.5 327 VAL B O 1
ATOM 5477 N N . VAL B 1 328 ? 2.918 15.773 24.688 1 98.56 328 VAL B N 1
ATOM 5478 C CA . VAL B 1 328 ? 3.244 14.359 24.516 1 98.56 328 VAL B CA 1
ATOM 5479 C C . VAL B 1 328 ? 4.5 14.227 23.656 1 98.56 328 VAL B C 1
ATOM 5481 O O . VAL B 1 328 ? 5.398 13.453 23.969 1 98.56 328 VAL B O 1
ATOM 5484 N N . THR B 1 329 ? 4.539 14.984 22.531 1 98.25 329 THR B N 1
ATOM 5485 C CA . THR B 1 329 ? 5.684 14.875 21.625 1 98.25 329 THR B CA 1
ATOM 5486 C C . THR B 1 329 ? 6.961 15.344 22.312 1 98.25 329 THR B C 1
ATOM 5488 O O . THR B 1 329 ? 8.023 14.75 22.125 1 98.25 329 THR B O 1
ATOM 5491 N N . PHE B 1 330 ? 6.848 16.406 23.109 1 97.06 330 PHE B N 1
ATOM 5492 C CA . PHE B 1 330 ? 8.008 16.906 23.844 1 97.06 330 PHE B CA 1
ATOM 5493 C C . PHE B 1 330 ? 8.516 15.867 24.828 1 97.06 330 PHE B C 1
ATOM 5495 O O . PHE B 1 330 ? 9.727 15.617 24.891 1 97.06 330 PHE B O 1
ATOM 5502 N N . ILE B 1 331 ? 7.664 15.25 25.562 1 97.25 331 ILE B N 1
ATOM 5503 C CA . ILE B 1 331 ? 8.031 14.258 26.562 1 97.25 331 ILE B CA 1
ATOM 5504 C C . ILE B 1 331 ? 8.688 13.062 25.891 1 97.25 331 ILE B C 1
ATOM 5506 O O . ILE B 1 331 ? 9.773 12.625 26.297 1 97.25 331 ILE B O 1
ATOM 5510 N N . VAL B 1 332 ? 8.086 12.594 24.828 1 95.94 332 VAL B N 1
ATOM 5511 C CA . VAL B 1 332 ? 8.594 11.375 24.203 1 95.94 332 VAL B CA 1
ATOM 5512 C C . VAL B 1 332 ? 9.914 11.68 23.484 1 95.94 332 VAL B C 1
ATOM 5514 O O . VAL B 1 332 ? 10.836 10.867 23.516 1 95.94 332 VAL B O 1
ATOM 5517 N N . ALA B 1 333 ? 9.953 12.789 22.844 1 93.94 333 ALA B N 1
ATOM 5518 C CA . ALA B 1 333 ? 11.18 13.172 22.156 1 93.94 333 ALA B CA 1
ATOM 5519 C C . ALA B 1 333 ? 12.336 13.336 23.125 1 93.94 333 ALA B C 1
ATOM 5521 O O . ALA B 1 333 ? 13.477 12.977 22.828 1 93.94 333 ALA B O 1
ATOM 5522 N N . LYS B 1 334 ? 12.133 13.859 24.266 1 92 334 LYS B N 1
ATOM 5523 C CA . LYS B 1 334 ? 13.172 14.039 25.281 1 92 334 LYS B CA 1
ATOM 5524 C C . LYS B 1 334 ? 13.641 12.688 25.828 1 92 334 LYS B C 1
ATOM 5526 O O . LYS B 1 334 ? 14.828 12.508 26.094 1 92 334 LYS B O 1
ATOM 5531 N N . ILE B 1 335 ? 12.781 11.844 25.969 1 90.12 335 ILE B N 1
ATOM 5532 C CA . ILE B 1 335 ? 13.109 10.508 26.469 1 90.12 335 ILE B CA 1
ATOM 5533 C C . ILE B 1 335 ? 14.008 9.789 25.469 1 90.12 335 ILE B C 1
ATOM 5535 O O . ILE B 1 335 ? 15.008 9.172 25.859 1 90.12 335 ILE B O 1
ATOM 5539 N N . VAL B 1 336 ? 13.695 9.906 24.234 1 88.44 336 VAL B N 1
ATOM 5540 C CA . VAL B 1 336 ? 14.422 9.133 23.234 1 88.44 336 VAL B CA 1
ATOM 5541 C C . VAL B 1 336 ? 15.742 9.82 22.906 1 88.44 336 VAL B C 1
ATOM 5543 O O . VAL B 1 336 ? 16.719 9.156 22.531 1 88.44 336 VAL B O 1
ATOM 5546 N N . ASN B 1 337 ? 15.773 11.117 22.906 1 81.38 337 ASN B N 1
ATOM 5547 C CA . ASN B 1 337 ? 17 11.852 22.625 1 81.38 337 ASN B CA 1
ATOM 5548 C C . ASN B 1 337 ? 18 11.727 23.766 1 81.38 337 ASN B C 1
ATOM 5550 O O . ASN B 1 337 ? 19.219 11.695 23.531 1 81.38 337 ASN B O 1
ATOM 5554 N N . ARG B 1 338 ? 17.609 11.758 24.891 1 68.25 338 ARG B N 1
ATOM 5555 C CA . ARG B 1 338 ? 18.484 11.555 26.031 1 68.25 338 ARG B CA 1
ATOM 5556 C C . ARG B 1 338 ? 19.109 10.164 26 1 68.25 338 ARG B C 1
ATOM 5558 O O . ARG B 1 338 ? 20.312 10.008 26.266 1 68.25 338 ARG B O 1
ATOM 5565 N N . ASN B 1 339 ? 18.344 9.312 25.516 1 57.25 339 ASN B N 1
ATOM 5566 C CA . ASN B 1 339 ? 18.875 7.957 25.406 1 57.25 339 ASN B CA 1
ATOM 5567 C C . ASN B 1 339 ? 19.859 7.836 24.25 1 57.25 339 ASN B C 1
ATOM 5569 O O . ASN B 1 339 ? 20.844 7.086 24.344 1 57.25 339 ASN B O 1
ATOM 5573 N N . ALA B 1 340 ? 19.594 8.617 23.172 1 55.78 340 ALA B N 1
ATOM 5574 C CA . ALA B 1 340 ? 20.516 8.625 22.031 1 55.78 340 ALA B CA 1
ATOM 5575 C C . ALA B 1 340 ? 21.812 9.352 22.375 1 55.78 340 ALA B C 1
ATOM 5577 O O . ALA B 1 340 ? 22.891 8.898 22 1 55.78 340 ALA B O 1
ATOM 5578 N N . ARG B 1 341 ? 21.75 10.555 23.062 1 51.94 341 ARG B N 1
ATOM 5579 C CA . ARG B 1 341 ? 22.938 11.266 23.531 1 51.94 341 ARG B CA 1
ATOM 5580 C C . ARG B 1 341 ? 23.734 10.414 24.516 1 51.94 341 ARG B C 1
ATOM 5582 O O . ARG B 1 341 ? 24.969 10.406 24.484 1 51.94 341 ARG B O 1
ATOM 5589 N N . ASP B 1 342 ? 22.984 9.766 25.297 1 49.47 342 ASP B N 1
ATOM 5590 C CA . ASP B 1 342 ? 23.672 8.906 26.25 1 49.47 342 ASP B CA 1
ATOM 5591 C C . ASP B 1 342 ? 24.406 7.773 25.547 1 49.47 342 ASP B C 1
ATOM 5593 O O . ASP B 1 342 ? 25.516 7.41 25.938 1 49.47 342 ASP B O 1
ATOM 5597 N N . ILE B 1 343 ? 23.734 7.324 24.484 1 46.12 343 ILE B N 1
ATOM 5598 C CA . ILE B 1 343 ? 24.375 6.262 23.719 1 46.12 343 ILE B CA 1
ATOM 5599 C C . ILE B 1 343 ? 25.547 6.828 22.938 1 46.12 343 ILE B C 1
ATOM 5601 O O . ILE B 1 343 ? 26.625 6.211 22.859 1 46.12 343 ILE B O 1
ATOM 5605 N N . ILE B 1 344 ? 25.344 7.961 22.297 1 45.88 344 ILE B N 1
ATOM 5606 C CA . ILE B 1 344 ? 26.438 8.633 21.609 1 45.88 344 ILE B CA 1
ATOM 5607 C C . ILE B 1 344 ? 27.531 8.977 22.609 1 45.88 344 ILE B C 1
ATOM 5609 O O . ILE B 1 344 ? 28.719 8.75 22.328 1 45.88 344 ILE B O 1
ATOM 5613 N N . LEU B 1 345 ? 27.172 9.523 23.672 1 45.28 345 LEU B N 1
ATOM 5614 C CA . LEU B 1 345 ? 28.156 9.844 24.703 1 45.28 345 LEU B CA 1
ATOM 5615 C C . LEU B 1 345 ? 28.812 8.578 25.234 1 45.28 345 LEU B C 1
ATOM 5617 O O . LEU B 1 345 ? 30.016 8.578 25.5 1 45.28 345 LEU B O 1
ATOM 5621 N N . ALA B 1 346 ? 28.094 7.621 25.328 1 45.72 346 ALA B N 1
ATOM 5622 C CA . ALA B 1 346 ? 28.625 6.34 25.75 1 45.72 346 ALA B CA 1
ATOM 5623 C C . ALA B 1 346 ? 29.547 5.746 24.688 1 45.72 346 ALA B C 1
ATOM 5625 O O . ALA B 1 346 ? 30.609 5.211 25.016 1 45.72 346 ALA B O 1
ATOM 5626 N N . ASN B 1 347 ? 29.031 5.863 23.484 1 45.19 347 ASN B N 1
ATOM 5627 C CA . ASN B 1 347 ? 29.875 5.391 22.391 1 45.19 347 ASN B CA 1
ATOM 5628 C C . ASN B 1 347 ? 31.141 6.238 22.234 1 45.19 347 ASN B C 1
ATOM 5630 O O . ASN B 1 347 ? 32.219 5.715 21.922 1 45.19 347 ASN B O 1
ATOM 5634 N N . GLU B 1 348 ? 31.047 7.535 22.312 1 46.34 348 GLU B N 1
ATOM 5635 C CA . GLU B 1 348 ? 32.219 8.422 22.328 1 46.34 348 GLU B CA 1
ATOM 5636 C C . GLU B 1 348 ? 33.125 8.117 23.516 1 46.34 348 GLU B C 1
ATOM 5638 O O . GLU B 1 348 ? 34.344 8.188 23.406 1 46.34 348 GLU B O 1
ATOM 5643 N N . ARG B 1 349 ? 32.562 7.879 24.594 1 44.72 349 ARG B N 1
ATOM 5644 C CA . ARG B 1 349 ? 33.375 7.457 25.75 1 44.72 349 ARG B CA 1
ATOM 5645 C C . ARG B 1 349 ? 34.031 6.113 25.484 1 44.72 349 ARG B C 1
ATOM 5647 O O . ARG B 1 349 ? 35.188 5.906 25.859 1 44.72 349 ARG B O 1
ATOM 5654 N N . ILE B 1 350 ? 33.281 5.277 24.781 1 45.88 350 ILE B N 1
ATOM 5655 C CA . ILE B 1 350 ? 33.844 3.994 24.422 1 45.88 350 ILE B CA 1
ATOM 5656 C C . ILE B 1 350 ? 34.906 4.199 23.344 1 45.88 350 ILE B C 1
ATOM 5658 O O . ILE B 1 350 ? 36 3.615 23.406 1 45.88 350 ILE B O 1
ATOM 5662 N N . SER B 1 351 ? 34.562 5.008 22.375 1 48.31 351 SER B N 1
ATOM 5663 C CA . SER B 1 351 ? 35.531 5.316 21.344 1 48.31 351 SER B CA 1
ATOM 5664 C C . SER B 1 351 ? 36.719 6.086 21.906 1 48.31 351 SER B C 1
ATOM 5666 O O . SER B 1 351 ? 37.875 5.828 21.531 1 48.31 351 SER B O 1
ATOM 5668 N N . SER B 1 352 ? 36.438 6.969 22.75 1 50.03 352 SER B N 1
ATOM 5669 C CA . SER B 1 352 ? 37.531 7.664 23.438 1 50.03 352 SER B CA 1
ATOM 5670 C C . SER B 1 352 ? 38.312 6.707 24.328 1 50.03 352 SER B C 1
ATOM 5672 O O . SER B 1 352 ? 39.531 6.82 24.422 1 50.03 352 SER B O 1
ATOM 5674 N N . TYR B 1 353 ? 37.656 5.844 24.906 1 45.28 353 TYR B N 1
ATOM 5675 C CA . TYR B 1 353 ? 38.312 4.809 25.672 1 45.28 353 TYR B CA 1
ATOM 5676 C C . TYR B 1 353 ? 39.125 3.875 24.766 1 45.28 353 TYR B C 1
ATOM 5678 O O . TYR B 1 353 ? 40.25 3.492 25.094 1 45.28 353 TYR B O 1
ATOM 5686 N N . ASP B 1 354 ? 38.5 3.529 23.656 1 46 354 ASP B N 1
ATOM 5687 C CA . ASP B 1 354 ? 39.188 2.699 22.672 1 46 354 ASP B CA 1
ATOM 5688 C C . ASP B 1 354 ? 40.344 3.469 22.016 1 46 354 ASP B C 1
ATOM 5690 O O . ASP B 1 354 ? 41.406 2.9 21.719 1 46 354 ASP B O 1
ATOM 5694 N N . LYS B 1 355 ? 40.094 4.723 21.734 1 46.34 355 LYS B N 1
ATOM 5695 C CA . LYS B 1 355 ? 41.156 5.578 21.219 1 46.34 355 LYS B CA 1
ATOM 5696 C C . LYS B 1 355 ? 42.25 5.797 22.266 1 46.34 355 LYS B C 1
ATOM 5698 O O . LYS B 1 355 ? 43.438 5.836 21.922 1 46.34 355 LYS B O 1
ATOM 5703 N N . GLU B 1 356 ? 41.812 5.938 23.406 1 43.12 356 GLU B N 1
ATOM 5704 C CA . GLU B 1 356 ? 42.75 6.066 24.5 1 43.12 356 GLU B CA 1
ATOM 5705 C C . GLU B 1 356 ? 43.562 4.777 24.703 1 43.12 356 GLU B C 1
ATOM 5707 O O . GLU B 1 356 ? 44.75 4.812 25.047 1 43.12 356 GLU B O 1
ATOM 5712 N N . LYS B 1 357 ? 42.906 3.748 24.469 1 47.62 357 LYS B N 1
ATOM 5713 C CA . LYS B 1 357 ? 43.594 2.461 24.531 1 47.62 357 LYS B CA 1
ATOM 5714 C C . LYS B 1 357 ? 44.5 2.258 23.312 1 47.62 357 LYS B C 1
ATOM 5716 O O . LYS B 1 357 ? 45.594 1.726 23.438 1 47.62 357 LYS B O 1
ATOM 5721 N N . ILE B 1 358 ? 44.031 2.648 22.156 1 44.44 358 ILE B N 1
ATOM 5722 C CA . ILE B 1 358 ? 44.844 2.541 20.938 1 44.44 358 ILE B CA 1
ATOM 5723 C C . ILE B 1 358 ? 46.031 3.473 21.047 1 44.44 358 ILE B C 1
ATOM 5725 O O . ILE B 1 358 ? 47.156 3.086 20.703 1 44.44 358 ILE B O 1
ATOM 5729 N N . VAL B 1 359 ? 45.781 4.656 21.578 1 48.25 359 VAL B N 1
ATOM 5730 C CA . VAL B 1 359 ? 46.906 5.578 21.797 1 48.25 359 VAL B CA 1
ATOM 5731 C C . VAL B 1 359 ? 47.844 5.008 22.859 1 48.25 359 VAL B C 1
ATOM 5733 O O . VAL B 1 359 ? 49.062 5.055 22.688 1 48.25 359 VAL B O 1
ATOM 5736 N N . THR B 1 360 ? 47.219 4.402 23.828 1 48.12 360 THR B N 1
ATOM 5737 C CA . THR B 1 360 ? 48.031 3.816 24.859 1 48.12 360 THR B CA 1
ATOM 5738 C C . THR B 1 360 ? 48.781 2.592 24.344 1 48.12 360 THR B C 1
ATOM 5740 O O . THR B 1 360 ? 49.938 2.371 24.672 1 48.12 360 THR B O 1
ATOM 5743 N N . LEU B 1 361 ? 48.062 1.868 23.484 1 46.78 361 LEU B N 1
ATOM 5744 C CA . LEU B 1 361 ? 48.688 0.693 22.891 1 46.78 361 LEU B CA 1
ATOM 5745 C C . LEU B 1 361 ? 49.781 1.101 21.906 1 46.78 361 LEU B C 1
ATOM 5747 O O . LEU B 1 361 ? 50.844 0.491 21.891 1 46.78 361 LEU B O 1
ATOM 5751 N N . GLU B 1 362 ? 49.531 2.061 21.156 1 50.34 362 GLU B N 1
ATOM 5752 C CA . GLU B 1 362 ? 50.531 2.58 20.234 1 50.34 362 GLU B CA 1
ATOM 5753 C C . GLU B 1 362 ? 51.688 3.213 20.984 1 50.34 362 GLU B C 1
ATOM 5755 O O . GLU B 1 362 ? 52.844 3.047 20.594 1 50.34 362 GLU B O 1
ATOM 5760 N N . GLU B 1 363 ? 51.406 3.906 22.016 1 50.75 363 GLU B N 1
ATOM 5761 C CA . GLU B 1 363 ? 52.469 4.477 22.859 1 50.75 363 GLU B CA 1
ATOM 5762 C C . GLU B 1 363 ? 53.281 3.381 23.531 1 50.75 363 GLU B C 1
ATOM 5764 O O . GLU B 1 363 ? 54.5 3.504 23.656 1 50.75 363 GLU B O 1
ATOM 5769 N N . PHE B 1 364 ? 52.594 2.342 23.906 1 47.06 364 PHE B N 1
ATOM 5770 C CA . PHE B 1 364 ? 53.281 1.191 24.484 1 47.06 364 PHE B CA 1
ATOM 5771 C C . PHE B 1 364 ? 54.188 0.518 23.469 1 47.06 364 PHE B C 1
ATOM 5773 O O . PHE B 1 364 ? 55.312 0.14 23.781 1 47.06 364 PHE B O 1
ATOM 5780 N N . GLU B 1 365 ? 53.656 0.409 22.234 1 44.38 365 GLU B N 1
ATOM 5781 C CA . GLU B 1 365 ? 54.469 -0.199 21.172 1 44.38 365 GLU B CA 1
ATOM 5782 C C . GLU B 1 365 ? 55.625 0.694 20.766 1 44.38 365 GLU B C 1
ATOM 5784 O O . GLU B 1 365 ? 56.719 0.201 20.453 1 44.38 365 GLU B O 1
ATOM 5789 N N . LYS B 1 366 ? 55.438 1.942 20.875 1 53.5 366 LYS B N 1
ATOM 5790 C CA . LYS B 1 366 ? 56.531 2.859 20.562 1 53.5 366 LYS B CA 1
ATOM 5791 C C . LYS B 1 366 ? 57.656 2.779 21.609 1 53.5 366 LYS B C 1
ATOM 5793 O O . LYS B 1 366 ? 58.812 2.916 21.297 1 53.5 366 LYS B O 1
ATOM 5798 N N . ASN B 1 367 ? 57.156 2.572 22.797 1 51.12 367 ASN B N 1
ATOM 5799 C CA . ASN B 1 367 ? 58.188 2.471 23.844 1 51.12 367 ASN B CA 1
ATOM 5800 C C . ASN B 1 367 ? 58.906 1.124 23.797 1 51.12 367 ASN B C 1
ATOM 5802 O O . ASN B 1 367 ? 59.875 0.911 24.516 1 51.12 367 ASN B O 1
ATOM 5806 N N . LEU B 1 368 ? 58.281 0.195 23.125 1 46.66 368 LEU B N 1
ATOM 5807 C CA . LEU B 1 368 ? 58.969 -1.082 23.031 1 46.66 368 LEU B CA 1
ATOM 5808 C C . LEU B 1 368 ? 59.969 -1.08 21.891 1 46.66 368 LEU B C 1
ATOM 5810 O O . LEU B 1 368 ? 60.906 -1.892 21.859 1 46.66 368 LEU B O 1
ATOM 5814 N N . THR B 1 369 ? 59.688 -0.245 20.938 1 38.38 369 THR B N 1
ATOM 5815 C CA . THR B 1 369 ? 60.75 -0.193 19.922 1 38.38 369 THR B CA 1
ATOM 5816 C C . THR B 1 369 ? 61.75 0.902 20.25 1 38.38 369 THR B C 1
ATOM 5818 O O . THR B 1 369 ? 61.375 1.965 20.766 1 38.38 369 THR B O 1
#

Secondary structure (DSSP, 8-state):
-HHHHHHHHHHHHHHHHHHHHHHHB-GGGHHHHHHHHHHHHHHHHHHIIIIIHHHHHHSS---GGG--TT-HHHHHHHHHHHHHHHHHHHHHTGGGTTT--HHHHHHHHHHHIIIIIHHHHHHHHSTT-HHHHTT---SS-IIIIIIHHHHHHHHHHHHH-----B-SS--HHHHHHHHHHHHHHHHHHHHGGG-S-SHHHHHHHHHHHHHHHHHHHHHHHHHHHHHS---HHHHHHHHHHHHHHHTTTTTTS-HHHHHHHHHHHHHHHHHHHHHHHHH-S---TT-HIIIIIIHHHHHHHHHHTTSTT-HHHHHHHHHHHHHHHHHHHHHHHHHHHHHHHHHHHHHHHHHHHHHHHHHHHHHHHHHH-/-HHHHHHHHHHHHHHHHHHHHHHHB-GGGHHHHHHHHHHHHHHHHHHIIIIIHHHHHHSS---GGG--TT-HHHHHHHHHHHHHHHHHHHHHTGGGTTT--HHHHHHHHHHHIIIIIHHHHHHHHSTT-HHHHTT---SS-IIIIIIHHHHHHHHHHHHH-----B-SS--HHHHHHHHHHHHHHHHHHHHGGG-S-SHHHHHHHHHHHHHHHHHHHHHHHHHHHHHS---HHHHHHHHHHHHHHHTTTTTTS-HHHHHHHHHHHHHHHHHHHHHHHHH-S---TT-HIIIIIIHHHHHHHHHHTTSTT-HHHHHHHHHHHHHHHHHHHHHHHHHHHHHHHHHHHHHHHHHHHHHHHHHHHHHHHHHH-

Sequence (738 aa):
MFLLIGIFMMWLMIFGVGCLYYGIVNKEKEEHIIKIFTLSILIATLTWLFGAYFIAFEGKFDTILSLNDNNFDKIINILFQLCFCLYAVVMLIGSVIDRITLKQVIIIVPIWGVFVYTPLVNFFWTDSGFINKLGALDFSGGMVVHLSAGISSFILALILGKSNTKSSKPRNAWIYIGMVFITLGWFMFNAGPVGELNGESALILLKSLLAIIAGGISWTLGNYILEKDIQTDILLNGMIVGLVTSTSSVGYVNTFQIILIVFFASFFTYFIMKSINKKFEFDDVVDSFAMNGFGGLLGSLGTILFIKNIFIGQLVGIFITVLLSVVVTFIVAKIVNRNARDIILANERISSYDKEKIVTLEEFEKNLTMFLLIGIFMMWLMIFGVGCLYYGIVNKEKEEHIIKIFTLSILIATLTWLFGAYFIAFEGKFDTILSLNDNNFDKIINILFQLCFCLYAVVMLIGSVIDRITLKQVIIIVPIWGVFVYTPLVNFFWTDSGFINKLGALDFSGGMVVHLSAGISSFILALILGKSNTKSSKPRNAWIYIGMVFITLGWFMFNAGPVGELNGESALILLKSLLAIIAGGISWTLGNYILEKDIQTDILLNGMIVGLVTSTSSVGYVNTFQIILIVFFASFFTYFIMKSINKKFEFDDVVDSFAMNGFGGLLGSLGTILFIKNIFIGQLVGIFITVLLSVVVTFIVAKIVNRNARDIILANERISSYDKEKIVTLEEFEKNLT

pLDDT: mean 91.84, std 14.11, range [38.38, 98.88]

InterPro domains:
  IPR001905 Ammonium transporter [PTHR43029] (2-308)
  IPR024041 Ammonium transporter AmtB-like domain [PF00909] (2-338)
  IPR029020 Ammonium/urea transporter [G3DSA:1.10.3430.10] (1-357)

Solvent-accessible surface area (backbone atoms only — not comparable to full-atom values): 34555 Å² total; per-residue (Å²): 106,57,52,58,53,28,41,57,35,30,52,44,17,48,57,13,50,52,35,32,49,41,15,35,29,33,72,88,45,32,66,56,31,56,50,53,55,52,50,49,49,54,49,41,49,50,42,37,49,60,25,31,50,34,36,23,77,67,71,39,86,46,47,60,86,77,60,60,90,87,38,57,70,60,53,54,48,52,54,44,53,41,50,54,52,48,46,22,50,58,37,30,44,34,14,35,45,87,70,65,49,70,75,48,47,69,51,46,48,46,50,44,45,51,67,34,42,20,51,38,42,20,25,53,76,31,87,83,10,65,36,26,69,48,43,30,70,53,58,51,25,4,47,58,26,26,21,24,17,9,45,26,11,43,52,49,13,61,72,73,37,68,62,96,45,56,36,94,69,50,41,58,70,39,33,49,50,10,44,53,28,32,57,59,7,42,38,30,53,58,19,40,76,67,64,50,86,44,22,60,25,44,47,26,37,53,44,42,52,45,16,29,44,29,2,20,50,23,23,33,50,49,40,28,73,76,66,72,41,81,54,48,69,48,29,51,49,14,23,52,25,1,47,38,11,29,23,14,31,52,82,76,52,56,65,65,54,46,43,52,35,8,25,50,27,23,32,50,27,45,54,48,35,55,48,44,69,71,69,45,85,49,30,50,54,65,45,25,32,33,39,26,17,44,12,6,47,38,10,41,56,40,36,52,77,78,43,83,89,21,58,67,17,38,52,49,41,52,48,51,39,51,50,43,20,48,52,54,45,48,54,49,49,50,56,50,46,53,51,45,50,49,43,48,50,47,45,47,49,44,46,49,46,48,46,49,45,47,50,47,47,50,54,52,51,54,70,70,98,108,57,50,58,53,27,40,57,34,31,52,44,16,50,56,13,50,53,35,31,48,41,16,37,30,35,72,88,45,29,59,54,30,53,39,53,54,51,50,50,49,48,49,43,49,50,41,37,48,61,24,31,49,33,38,23,76,68,72,41,84,47,46,60,75,78,61,56,51,87,38,34,71,60,49,51,46,53,54,42,53,44,48,54,51,49,45,22,50,58,35,29,43,33,15,37,44,87,70,63,48,70,74,47,48,68,50,46,48,44,50,44,43,50,67,32,41,20,53,38,42,20,22,54,77,31,88,82,11,66,37,29,70,47,42,30,71,52,58,50,25,3,46,59,26,27,21,24,17,8,46,26,8,42,51,48,12,62,74,72,38,67,62,96,45,59,35,94,70,52,40,58,70,38,35,49,51,10,44,53,28,33,55,60,7,42,38,30,53,59,17,40,75,65,64,47,86,47,73,67,24,51,50,26,36,51,45,43,52,45,17,29,51,29,2,19,51,23,23,32,50,49,40,30,73,77,67,70,43,82,52,69,68,50,30,53,48,14,24,54,28,1,47,39,12,30,22,14,28,52,81,77,52,56,69,69,55,44,43,52,34,7,24,52,27,23,31,52,27,45,54,49,36,53,49,45,69,70,68,43,85,49,31,50,56,65,43,26,32,33,40,25,18,44,11,6,46,39,11,41,56,41,35,50,76,79,43,81,89,20,58,66,15,38,50,51,42,51,50,51,38,50,48,43,20,47,54,52,42,48,52,49,48,51,56,49,47,52,52,48,50,48,45,48,50,46,46,47,50,44,46,46,48,48,47,48,44,48,50,47,48,51,51,51,53,52,70,70,97

Foldseek 3Di:
DLLVVLLVLLVLQLCLVLLQQCLFWAVVQNVQLNVLLVVLLVLLLQLLQQFLVCCQAVVDGGHCVVDDPVCVVVVSVSSSVSSLLSSLRSLLCQQPSSPDDPLLSNQQSNLCSRQFLRLLSNQCVYPPHVLVVLVAFFQLPLLSRQQLSLLLSVLLLVLVFADPTGDPDGNLVSSVSSLVSNLRSLLCSQLVSVVDDDPLSVQLSVLSVLLLVLQLVLQQVLCCVVPVDGDRNSSSLSSNLSSSLQRRPSSPDHNVLSSVLSNVLSNVLNVVLVVCVPPDRTGRNSSSNSSRNSSSVSSLVSNPVGDPSCVVSSVVSNVVSSVSSNVSSNVSSVVSVVVVVVVVVVVVVVVVVVVCVVVVVVVVVVVVD/DLLVVLLVLLVLQLCLVLLQQCLFWAVVQNVQLNVLLVVLLVLLLQLLQQFLVCCQAVVDGDHVVPDDPVCVVVVSVSSSVSSLLSNLRSLLCQQPSSPDDPLLSNQQSNLCSRQFLRLLSNQCPYPPHVLVVLVAFFQLPLLSRQQLSLLLSVLLLVLVFADPTGDPRGNLVSSVSSLVSNLRSLLCSQLVSVVDDDPLSVQLSVLSVLLLVLQLVLQQVLCCVVPVDGDSNSSSLSSNLSSSLQRRPSSPDHNVLSSVLSNVLSNVLNVVLVVCVPPDRTGRNSSSNSSRNSSSVSSLVSNPVGDPSCVVSSVVSNVVSSVSSNVSSNVSSVVVVVVVVVVVVVVVVVVVVVVVVVVVVVVVVVVVD

Nearest PDB structures (foldseek):
  1u77-assembly1_A  TM=9.249E-01  e=1.065E-17  Escherichia coli
  2nuu-assembly2_D  TM=9.185E-01  e=5.538E-17  Escherichia coli
  2npj-assembly1_A  TM=8.847E-01  e=1.845E-16  Escherichia coli
  4nh2-assembly2_B  TM=8.821E-01  e=2.635E-16  Escherichia coli BL21(DE3)
  6eu6-assembly1_A  TM=9.157E-01  e=4.430E-14  Candidatus Kuenenia stuttgartensis

Organism: NCBI:txid883114